Protein AF-A0A1V5GFK4-F1 (afdb_monomer_lite)

pLDDT: mean 83.21, std 17.13, range [24.97, 98.56]

Radius of gyration: 34.5 Å; chains: 1; bounding box: 61×40×129 Å

Structure (mmCIF, N/CA/C/O backbone):
data_AF-A0A1V5GFK4-F1
#
_entry.id   AF-A0A1V5GFK4-F1
#
loop_
_atom_site.group_PDB
_atom_site.id
_atom_site.type_symbol
_atom_site.label_atom_id
_atom_site.label_alt_id
_atom_site.label_comp_id
_atom_site.label_asym_id
_atom_site.label_entity_id
_atom_site.label_seq_id
_atom_site.pdbx_PDB_ins_code
_atom_site.Cartn_x
_atom_site.Cartn_y
_atom_site.Cartn_z
_atom_site.occupancy
_atom_site.B_iso_or_equiv
_atom_site.auth_seq_id
_atom_site.auth_comp_id
_atom_site.auth_asym_id
_atom_site.auth_atom_id
_atom_site.pdbx_PDB_model_num
ATOM 1 N N . MET A 1 1 ? 15.637 -13.712 -40.473 1.00 36.62 1 MET A N 1
ATOM 2 C CA . MET A 1 1 ? 15.151 -12.457 -39.864 1.00 36.62 1 MET A CA 1
ATOM 3 C C . MET A 1 1 ? 15.315 -11.323 -40.862 1.00 36.62 1 MET A C 1
ATOM 5 O O . MET A 1 1 ? 16.356 -11.260 -41.508 1.00 36.62 1 MET A O 1
ATOM 9 N N . LYS A 1 2 ? 14.273 -10.505 -41.067 1.00 43.00 2 LYS A N 1
ATOM 10 C CA . LYS A 1 2 ? 14.386 -9.262 -41.847 1.00 43.00 2 LYS A CA 1
ATOM 11 C C . LYS A 1 2 ? 15.071 -8.225 -40.945 1.00 43.00 2 LYS A C 1
ATOM 13 O O . LYS A 1 2 ? 14.597 -8.074 -39.826 1.00 43.00 2 LYS A O 1
ATOM 18 N N . PRO A 1 3 ? 16.148 -7.559 -41.386 1.00 50.28 3 PRO A N 1
ATOM 19 C CA . PRO A 1 3 ? 16.815 -6.547 -40.571 1.00 50.28 3 PRO A CA 1
ATOM 20 C C . PRO A 1 3 ? 15.872 -5.374 -40.286 1.00 50.28 3 PRO A C 1
ATOM 22 O O . PRO A 1 3 ? 15.040 -5.043 -41.136 1.00 50.28 3 PRO A O 1
ATOM 25 N N . ILE A 1 4 ? 16.026 -4.736 -39.121 1.00 56.59 4 ILE A N 1
ATOM 26 C CA . ILE A 1 4 ? 15.313 -3.502 -38.769 1.00 56.59 4 ILE A CA 1
ATOM 27 C C . ILE A 1 4 ? 15.566 -2.461 -39.870 1.00 56.59 4 ILE A C 1
ATOM 29 O O . ILE A 1 4 ? 16.696 -2.016 -40.086 1.00 56.59 4 ILE A O 1
ATOM 33 N N . THR A 1 5 ? 14.507 -2.100 -40.597 1.00 55.12 5 THR A N 1
ATOM 34 C CA . THR A 1 5 ? 14.556 -1.137 -41.710 1.00 55.12 5 THR A CA 1
ATOM 35 C C . THR A 1 5 ? 14.059 0.256 -41.335 1.00 55.12 5 THR A C 1
ATOM 37 O O . THR A 1 5 ? 14.196 1.180 -42.133 1.00 55.12 5 THR A O 1
ATOM 40 N N . GLU A 1 6 ? 13.477 0.412 -40.146 1.00 66.81 6 GLU A N 1
ATOM 41 C CA . GLU A 1 6 ? 12.981 1.687 -39.625 1.00 66.81 6 GLU A CA 1
ATOM 42 C C . GLU A 1 6 ? 13.930 2.246 -38.561 1.00 66.81 6 GLU A C 1
ATOM 44 O O . GLU A 1 6 ? 14.632 1.496 -37.879 1.00 66.81 6 GLU A O 1
ATOM 49 N N . ARG A 1 7 ? 13.969 3.577 -38.441 1.00 76.56 7 ARG A N 1
ATOM 50 C CA . ARG A 1 7 ? 14.763 4.255 -37.412 1.00 76.56 7 ARG A CA 1
ATOM 51 C C . ARG A 1 7 ? 14.159 3.985 -36.042 1.00 76.56 7 ARG A C 1
ATOM 53 O O . ARG A 1 7 ? 12.958 4.157 -35.850 1.00 76.56 7 ARG A O 1
ATOM 60 N N . LEU A 1 8 ? 15.004 3.633 -35.084 1.00 82.56 8 LEU A N 1
ATOM 61 C CA . LEU A 1 8 ? 14.572 3.342 -33.722 1.00 82.56 8 LEU A CA 1
ATOM 62 C C . LEU A 1 8 ? 14.532 4.630 -32.896 1.00 82.56 8 LEU A C 1
ATOM 64 O O . LEU A 1 8 ? 15.533 5.350 -32.818 1.00 82.56 8 LEU A O 1
ATOM 68 N N . SER A 1 9 ? 13.391 4.913 -32.262 1.00 87.00 9 SER A N 1
ATOM 69 C CA . SER A 1 9 ? 13.277 5.984 -31.267 1.00 87.00 9 SER A CA 1
ATOM 70 C C . SER A 1 9 ? 14.070 5.637 -30.005 1.00 87.00 9 SER A C 1
ATOM 72 O O . SER A 1 9 ? 14.241 4.462 -29.663 1.00 87.00 9 SER A O 1
ATOM 74 N N . MET A 1 10 ? 14.574 6.656 -29.310 1.00 89.81 10 MET A N 1
ATOM 75 C CA . MET A 1 10 ? 15.159 6.460 -27.982 1.00 89.81 10 MET A CA 1
ATOM 76 C C . MET A 1 10 ? 14.039 6.243 -26.965 1.00 89.81 10 MET A C 1
ATOM 78 O O . MET A 1 10 ? 12.961 6.816 -27.103 1.00 89.81 10 MET A O 1
ATOM 82 N N . LEU A 1 11 ? 14.299 5.405 -25.968 1.00 86.19 11 LEU A N 1
ATOM 83 C CA . LEU A 1 11 ? 13.412 5.208 -24.828 1.00 86.19 11 LEU A CA 1
ATOM 84 C C . LEU A 1 11 ? 13.586 6.354 -23.832 1.00 86.19 11 LEU A C 1
ATOM 86 O O . LEU A 1 11 ? 14.722 6.700 -23.492 1.00 86.19 11 LEU A O 1
ATOM 90 N N . GLU A 1 12 ? 12.471 6.904 -23.359 1.00 85.00 12 GLU A N 1
ATOM 91 C CA . GLU A 1 12 ? 12.437 7.896 -22.285 1.00 85.00 12 GLU A CA 1
ATOM 92 C C . GLU A 1 12 ? 12.384 7.213 -20.905 1.00 85.00 12 GLU A C 1
ATOM 94 O O . GLU A 1 12 ? 12.278 5.988 -20.781 1.00 85.00 12 GLU A O 1
ATOM 99 N N . ASN A 1 13 ? 12.535 7.997 -19.832 1.00 80.06 13 ASN A N 1
ATOM 100 C CA . ASN A 1 13 ? 12.326 7.482 -18.481 1.00 80.06 13 ASN A CA 1
ATOM 101 C C . ASN A 1 13 ? 10.837 7.484 -18.125 1.00 80.06 13 ASN A C 1
ATOM 103 O O . ASN A 1 13 ? 10.389 8.326 -17.350 1.00 80.06 13 ASN A O 1
ATOM 107 N N . ASP A 1 14 ? 10.094 6.523 -18.659 1.00 73.81 14 ASP A N 1
ATOM 108 C CA . ASP A 1 14 ? 8.642 6.430 -18.454 1.00 73.81 14 ASP A CA 1
ATOM 109 C C . ASP A 1 14 ? 8.240 6.158 -16.989 1.00 73.81 14 ASP A C 1
ATOM 111 O O . ASP A 1 14 ? 7.066 6.245 -16.641 1.00 73.81 14 ASP A O 1
ATOM 115 N N . MET A 1 15 ? 9.206 5.843 -16.118 1.00 75.88 15 MET A N 1
ATOM 116 C CA . MET A 1 15 ? 8.987 5.540 -14.698 1.00 75.88 15 MET A CA 1
ATOM 117 C C . MET A 1 15 ? 9.049 6.772 -13.784 1.00 75.88 15 MET A C 1
ATOM 119 O O . MET A 1 15 ? 8.757 6.670 -12.596 1.00 75.88 15 MET A O 1
ATOM 123 N N . TYR A 1 16 ? 9.425 7.939 -14.313 1.00 85.00 16 TYR A N 1
ATOM 124 C CA . TYR A 1 16 ? 9.455 9.180 -13.544 1.00 85.00 16 TYR A CA 1
ATOM 125 C C . TYR A 1 16 ? 8.208 10.022 -13.808 1.00 85.00 16 TYR A C 1
ATOM 127 O O . TYR A 1 16 ? 7.881 10.338 -14.952 1.00 85.00 16 TYR A O 1
ATOM 135 N N . VAL A 1 17 ? 7.562 10.475 -12.734 1.00 87.56 17 VAL A N 1
ATOM 136 C CA . VAL A 1 17 ? 6.455 11.432 -12.810 1.00 87.56 17 VAL A CA 1
ATOM 137 C C . VAL A 1 17 ? 6.831 12.686 -12.037 1.00 87.56 17 VAL A C 1
ATOM 139 O O . VAL A 1 17 ? 7.064 12.647 -10.829 1.00 87.56 17 VAL A O 1
ATOM 142 N N . ALA A 1 18 ? 6.868 13.812 -12.749 1.00 88.19 18 ALA A N 1
ATOM 143 C CA . ALA A 1 18 ? 7.168 15.106 -12.153 1.00 88.19 18 ALA A CA 1
ATOM 144 C C . ALA A 1 18 ? 6.086 15.517 -11.132 1.00 88.19 18 ALA A C 1
ATOM 146 O O . ALA A 1 18 ? 4.907 15.241 -11.372 1.00 88.19 18 ALA A O 1
ATOM 147 N N . PRO A 1 19 ? 6.432 16.266 -10.066 1.00 92.12 19 PRO A N 1
ATOM 148 C CA . PRO A 1 19 ? 5.476 16.665 -9.026 1.00 92.12 19 PRO A CA 1
ATOM 149 C C . PRO A 1 19 ? 4.197 17.334 -9.536 1.00 92.12 19 PRO A C 1
ATOM 151 O O . PRO A 1 19 ? 3.088 16.983 -9.139 1.00 92.12 19 PRO A O 1
ATOM 154 N N . LYS A 1 20 ? 4.330 18.227 -10.523 1.00 92.50 20 LYS A N 1
ATOM 155 C CA . LYS A 1 20 ? 3.196 18.900 -11.181 1.00 92.50 20 LYS A CA 1
ATOM 156 C C . LYS A 1 20 ? 2.195 17.944 -11.851 1.00 92.50 20 LYS A C 1
ATOM 158 O O . LYS A 1 20 ? 1.069 18.340 -12.140 1.00 92.50 20 LYS A O 1
ATOM 163 N N . ASP A 1 21 ? 2.611 16.711 -12.131 1.00 94.75 21 ASP A N 1
ATOM 164 C CA . ASP A 1 21 ? 1.851 15.710 -12.872 1.00 94.75 21 ASP A CA 1
ATOM 165 C C . ASP A 1 21 ? 1.299 14.583 -11.978 1.00 94.75 21 ASP A C 1
ATOM 167 O O . ASP A 1 21 ? 0.518 13.764 -12.471 1.00 94.75 21 ASP A O 1
ATOM 171 N N . TRP A 1 22 ? 1.621 14.556 -10.675 1.00 96.06 22 TRP A N 1
ATOM 172 C CA . TRP A 1 22 ? 1.163 13.516 -9.740 1.00 96.06 22 TRP A CA 1
ATOM 173 C C . TRP A 1 22 ? -0.359 13.381 -9.711 1.00 96.06 22 TRP A C 1
ATOM 175 O O . TRP A 1 22 ? -0.887 12.296 -9.941 1.00 96.06 22 TRP A O 1
ATOM 185 N N . MET A 1 23 ? -1.092 14.487 -9.553 1.00 95.94 23 MET A N 1
ATOM 186 C CA . MET A 1 23 ? -2.560 14.453 -9.513 1.00 95.94 23 MET A CA 1
ATOM 187 C C . MET A 1 23 ? -3.170 13.903 -10.811 1.00 95.94 23 MET A C 1
ATOM 189 O O . 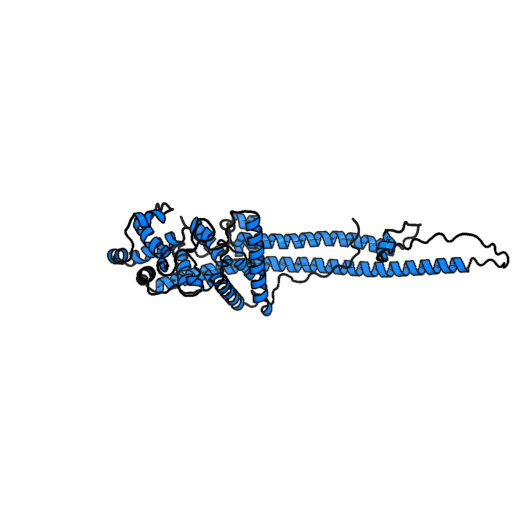MET A 1 23 ? -4.168 13.178 -10.800 1.00 95.94 23 MET A O 1
ATOM 193 N N . ARG A 1 24 ? -2.560 14.221 -11.959 1.00 95.62 24 ARG A N 1
ATOM 194 C CA . ARG A 1 24 ? -2.980 13.681 -13.258 1.00 95.62 24 ARG A CA 1
ATOM 195 C C . ARG A 1 24 ? -2.732 12.174 -13.318 1.00 95.62 24 ARG A C 1
ATOM 197 O O . ARG A 1 24 ? -3.610 11.445 -13.779 1.00 95.62 24 ARG A O 1
ATOM 204 N N . ARG A 1 25 ? -1.578 11.709 -12.833 1.00 95.00 25 ARG A N 1
ATOM 205 C CA . ARG A 1 25 ? -1.231 10.284 -12.772 1.00 95.00 25 ARG A CA 1
ATOM 206 C C . ARG A 1 25 ? -2.154 9.498 -11.839 1.00 95.00 25 ARG A C 1
ATOM 208 O O . ARG A 1 25 ? -2.588 8.410 -12.220 1.00 95.00 25 ARG A O 1
ATOM 215 N N . ILE A 1 26 ? -2.502 10.060 -10.682 1.00 94.94 26 ILE A N 1
ATOM 216 C CA . ILE A 1 26 ? -3.438 9.461 -9.721 1.00 94.94 26 ILE A CA 1
ATOM 217 C C . ILE A 1 26 ? -4.815 9.270 -10.365 1.00 94.94 26 ILE A C 1
ATOM 219 O O . ILE A 1 26 ? -5.321 8.151 -10.441 1.00 94.94 26 ILE A O 1
ATOM 223 N N . ARG A 1 27 ? -5.382 10.339 -10.939 1.00 93.75 27 ARG A N 1
ATOM 224 C CA . ARG A 1 27 ? -6.683 10.282 -11.630 1.00 93.75 27 ARG A CA 1
ATOM 225 C C . ARG A 1 27 ? -6.690 9.280 -12.782 1.00 93.75 27 ARG A C 1
ATOM 227 O O . ARG A 1 27 ? -7.659 8.544 -12.951 1.00 93.75 27 ARG A O 1
ATOM 234 N N . ALA A 1 28 ? -5.614 9.239 -13.570 1.00 94.06 28 ALA A N 1
ATOM 235 C CA . ALA A 1 28 ? -5.475 8.274 -14.655 1.00 94.06 28 ALA A CA 1
ATOM 236 C C . ALA A 1 28 ? -5.429 6.827 -14.133 1.00 94.06 28 ALA A C 1
ATOM 238 O O . ALA A 1 28 ? -6.089 5.958 -14.701 1.00 94.06 28 ALA A O 1
ATOM 239 N N . GLY A 1 29 ? -4.709 6.580 -13.032 1.00 91.69 29 GLY A N 1
ATOM 240 C CA . GLY A 1 29 ? -4.645 5.275 -12.369 1.00 91.69 29 GLY A CA 1
ATOM 241 C C . GLY A 1 29 ? -6.011 4.805 -11.871 1.00 91.69 29 GLY A C 1
ATOM 242 O O . GLY A 1 29 ? -6.451 3.714 -12.227 1.00 91.69 29 GLY A O 1
ATOM 243 N N . ILE A 1 30 ? -6.732 5.659 -11.140 1.00 90.81 30 ILE A N 1
ATOM 244 C CA . ILE A 1 30 ? -8.085 5.355 -10.648 1.00 90.81 30 ILE A CA 1
ATOM 245 C C . ILE A 1 30 ? -9.034 5.059 -11.816 1.00 90.81 30 ILE A C 1
ATOM 247 O O . ILE A 1 30 ? -9.782 4.080 -11.791 1.00 90.81 30 ILE A O 1
ATOM 251 N N . GLN A 1 31 ? -8.983 5.865 -12.880 1.00 91.00 31 GLN A N 1
ATOM 252 C CA . GLN A 1 31 ? -9.816 5.649 -14.060 1.00 91.00 31 GLN A CA 1
ATOM 253 C C . GLN A 1 31 ? -9.500 4.320 -14.758 1.00 91.00 31 GLN A C 1
ATOM 255 O O . GLN A 1 31 ? -10.417 3.618 -15.190 1.00 91.00 31 GLN A O 1
ATOM 260 N N . HIS A 1 32 ? -8.221 3.954 -14.851 1.00 90.19 32 HIS A N 1
ATOM 261 C CA . HIS A 1 32 ? -7.804 2.669 -15.401 1.00 90.19 32 HIS A CA 1
ATOM 262 C C . HIS A 1 32 ? -8.358 1.501 -14.575 1.00 90.19 32 HIS A C 1
ATOM 264 O O . HIS A 1 32 ? -8.931 0.568 -15.139 1.00 90.19 32 HIS A O 1
ATOM 270 N N . ILE A 1 33 ? -8.272 1.579 -13.244 1.00 85.81 33 ILE A N 1
ATOM 271 C CA . ILE A 1 33 ? -8.828 0.559 -12.348 1.00 85.81 33 ILE A CA 1
ATOM 272 C C . ILE A 1 33 ? -10.338 0.435 -12.522 1.00 85.81 33 ILE A C 1
ATOM 274 O O . ILE A 1 33 ? -10.837 -0.676 -12.684 1.00 85.81 33 ILE A O 1
ATOM 278 N N . ARG A 1 34 ? -11.073 1.551 -12.578 1.00 84.44 34 ARG A N 1
ATOM 279 C CA . ARG A 1 34 ? -12.525 1.537 -12.829 1.00 84.44 34 ARG A CA 1
ATOM 280 C C . ARG A 1 34 ? -12.873 0.807 -14.120 1.00 84.44 34 ARG A C 1
ATOM 282 O O . ARG A 1 34 ? -13.798 -0.002 -14.150 1.00 84.44 34 ARG A O 1
ATOM 289 N N . GLN A 1 35 ? -12.130 1.074 -15.191 1.00 86.81 35 GLN A N 1
ATOM 290 C CA . GLN A 1 35 ? -12.340 0.414 -16.479 1.00 86.81 35 GLN A CA 1
ATOM 291 C C . GLN A 1 35 ? -12.012 -1.080 -16.417 1.00 86.81 35 GLN A C 1
ATOM 293 O O . GLN A 1 35 ? -12.774 -1.896 -16.946 1.00 86.81 35 GLN A O 1
ATOM 298 N N . ALA A 1 36 ? -10.903 -1.443 -15.769 1.00 83.25 36 ALA A N 1
ATOM 299 C CA . ALA A 1 36 ? -10.488 -2.828 -15.586 1.00 83.25 36 ALA A CA 1
ATOM 300 C C . ALA A 1 36 ? -11.514 -3.612 -14.757 1.00 83.25 36 ALA A C 1
ATOM 302 O O . ALA A 1 36 ? -11.956 -4.678 -15.189 1.00 83.25 36 ALA A O 1
ATOM 303 N N . HIS A 1 37 ? -11.964 -3.045 -13.636 1.00 77.38 37 HIS A N 1
ATOM 304 C CA . HIS A 1 37 ? -12.988 -3.617 -12.766 1.00 77.38 37 HIS A CA 1
ATOM 305 C C . HIS A 1 37 ? -14.329 -3.764 -13.491 1.00 77.38 37 HIS A C 1
ATOM 307 O O . HIS A 1 37 ? -14.866 -4.866 -13.566 1.00 77.38 37 HIS A O 1
ATOM 313 N N . ALA A 1 38 ? -14.818 -2.715 -14.161 1.00 79.62 38 ALA A N 1
ATOM 314 C CA . ALA A 1 38 ? -16.058 -2.784 -14.937 1.00 79.62 38 ALA A CA 1
ATOM 315 C C . ALA A 1 38 ? -16.000 -3.853 -16.046 1.00 79.62 38 ALA A C 1
ATOM 317 O O . ALA A 1 38 ? -16.997 -4.514 -16.351 1.00 79.62 38 ALA A O 1
ATOM 318 N N . LYS A 1 39 ? -14.828 -4.046 -16.666 1.00 82.38 39 LYS A N 1
ATOM 319 C CA . LYS A 1 39 ? -14.596 -5.109 -17.653 1.00 82.38 39 LYS A CA 1
ATOM 320 C C . LYS A 1 39 ? -14.564 -6.494 -17.003 1.00 82.38 39 LYS A C 1
ATOM 322 O O . LYS A 1 39 ? -15.108 -7.431 -17.588 1.00 82.38 39 LYS A O 1
ATOM 327 N N . ALA A 1 40 ? -13.946 -6.625 -15.831 1.00 75.31 40 ALA A N 1
ATOM 328 C CA . ALA A 1 40 ? -13.908 -7.860 -15.056 1.00 75.31 40 ALA A CA 1
ATOM 329 C C . ALA A 1 40 ? -15.318 -8.269 -14.610 1.00 75.31 40 ALA A C 1
ATOM 331 O O . ALA A 1 40 ? -15.720 -9.397 -14.873 1.00 75.31 40 ALA A O 1
ATOM 332 N N . MET A 1 41 ? -16.114 -7.329 -14.097 1.00 70.75 41 MET A N 1
ATOM 333 C CA . MET A 1 41 ? -17.518 -7.523 -13.723 1.00 70.75 41 MET A CA 1
ATOM 334 C C . MET A 1 41 ? -18.396 -8.026 -14.868 1.00 70.75 41 MET A C 1
ATOM 336 O O . MET A 1 41 ? -19.201 -8.941 -14.704 1.00 70.75 41 MET A O 1
ATOM 340 N N . LYS A 1 42 ? -18.214 -7.470 -16.072 1.00 76.19 42 LYS A N 1
ATOM 341 C CA . LYS A 1 42 ? -18.927 -7.939 -17.271 1.00 76.19 42 LYS A CA 1
ATOM 342 C C . LYS A 1 42 ? -18.576 -9.380 -17.646 1.00 76.19 42 LYS A C 1
ATOM 344 O O . LYS A 1 42 ? -19.400 -10.057 -18.253 1.00 76.19 42 LYS A O 1
ATOM 349 N N . LYS A 1 43 ? -17.358 -9.832 -17.335 1.00 73.69 43 LYS A N 1
ATOM 350 C CA . LYS A 1 43 ? -16.878 -11.188 -17.637 1.00 73.69 43 LYS A CA 1
ATOM 351 C C . LYS A 1 43 ? -17.166 -12.190 -16.521 1.00 73.69 43 LYS A C 1
ATOM 353 O O . LYS A 1 43 ? -17.399 -13.354 -16.818 1.00 73.69 43 LYS A O 1
ATOM 358 N N . ASN A 1 44 ? -17.138 -11.749 -15.269 1.00 60.25 44 ASN A N 1
ATOM 359 C CA . ASN A 1 44 ? -17.248 -12.585 -14.086 1.00 60.25 44 ASN A CA 1
ATOM 360 C C . ASN A 1 44 ? -18.218 -11.916 -13.107 1.00 60.25 44 ASN A C 1
ATOM 362 O O . ASN A 1 44 ? -17.869 -10.933 -12.459 1.00 60.25 44 ASN A O 1
ATOM 366 N N . LYS A 1 45 ? -19.429 -12.473 -12.963 1.00 54.25 45 LYS A N 1
ATOM 367 C CA . LYS A 1 45 ? -20.492 -11.949 -12.077 1.00 54.25 45 LYS A CA 1
ATOM 368 C C . LYS A 1 45 ? -20.135 -11.959 -10.574 1.00 54.25 45 LYS A C 1
ATOM 370 O O . LYS A 1 45 ? -20.985 -11.615 -9.766 1.00 54.25 45 LYS A O 1
ATOM 375 N N . ARG A 1 46 ? -18.925 -12.401 -10.204 1.00 52.34 46 ARG A N 1
ATOM 376 C CA . ARG A 1 46 ? -18.461 -12.588 -8.818 1.00 52.34 46 ARG A CA 1
ATOM 377 C C . ARG A 1 46 ? -17.444 -11.541 -8.334 1.00 52.34 46 ARG A C 1
ATOM 379 O O . ARG A 1 46 ? -17.131 -11.546 -7.156 1.00 52.34 46 ARG A O 1
ATOM 386 N N . ILE A 1 47 ? -16.910 -10.669 -9.200 1.00 52.56 47 ILE A N 1
ATOM 387 C CA . ILE A 1 47 ? -15.889 -9.676 -8.794 1.00 52.56 47 ILE A CA 1
ATOM 388 C C . ILE A 1 47 ? -16.584 -8.372 -8.422 1.00 52.56 47 ILE A C 1
ATOM 390 O O . ILE A 1 47 ? -16.683 -7.449 -9.222 1.00 52.56 47 ILE A O 1
ATOM 394 N N . SER A 1 48 ? -17.129 -8.299 -7.224 1.00 50.94 48 SER A N 1
ATOM 395 C CA . SER A 1 48 ? -17.915 -7.156 -6.782 1.00 50.94 48 SER A CA 1
ATOM 396 C C . SER A 1 48 ? -17.134 -5.837 -6.663 1.00 50.94 48 SER A C 1
ATOM 398 O O . SER A 1 48 ? -15.912 -5.800 -6.538 1.00 50.94 48 SER A O 1
ATOM 400 N N . GLY A 1 49 ? -17.856 -4.715 -6.773 1.00 47.94 49 GLY A N 1
ATOM 401 C CA . GLY A 1 49 ? -17.312 -3.347 -6.840 1.00 47.94 49 GLY A CA 1
ATOM 402 C C . GLY A 1 49 ? -16.706 -2.785 -5.562 1.00 47.94 49 GLY A C 1
ATOM 403 O O . GLY A 1 49 ? -15.971 -1.804 -5.642 1.00 47.94 49 GLY A O 1
ATOM 404 N N . GLY A 1 50 ? -16.997 -3.379 -4.408 1.00 52.78 50 GLY A N 1
ATOM 405 C CA . GLY A 1 50 ? -16.546 -2.847 -3.124 1.00 52.78 50 GLY A CA 1
ATOM 406 C C . GLY A 1 50 ? -15.135 -3.268 -2.719 1.00 52.78 50 GLY A C 1
ATOM 407 O O . GLY A 1 50 ? -14.578 -2.631 -1.841 1.00 52.78 50 GLY A O 1
ATOM 408 N N . LEU A 1 51 ? -14.500 -4.232 -3.401 1.00 65.12 51 LEU A N 1
ATOM 409 C CA . LEU A 1 51 ? -13.154 -4.684 -3.019 1.00 65.12 51 LEU A CA 1
ATOM 410 C C . LEU A 1 51 ? -12.084 -3.590 -3.178 1.00 65.12 51 LEU A C 1
ATOM 412 O O . LEU A 1 51 ? -10.964 -3.754 -2.723 1.00 65.12 51 LEU A O 1
ATOM 416 N N . LEU A 1 52 ? -12.390 -2.497 -3.881 1.00 76.50 52 LEU A N 1
ATOM 417 C CA . LEU A 1 52 ? -11.426 -1.456 -4.245 1.00 76.50 52 LEU A CA 1
ATOM 418 C C . LEU A 1 52 ? -11.729 -0.094 -3.614 1.00 76.50 52 LEU A C 1
ATOM 420 O O . LEU A 1 52 ? -10.984 0.844 -3.885 1.00 76.50 52 LEU A O 1
ATOM 424 N N . ASP A 1 53 ? -12.820 0.041 -2.848 1.00 82.44 53 ASP A N 1
ATOM 425 C CA . ASP A 1 53 ? -13.244 1.279 -2.173 1.00 82.44 53 ASP A CA 1
ATOM 426 C C . ASP A 1 53 ? -13.095 2.548 -3.031 1.00 82.44 53 ASP A C 1
ATOM 428 O O . ASP A 1 53 ? -12.340 3.475 -2.727 1.00 82.44 53 ASP A O 1
ATOM 432 N N . LEU A 1 54 ? -13.818 2.563 -4.157 1.00 81.69 54 LEU A N 1
ATOM 433 C CA . LEU A 1 54 ? -13.824 3.654 -5.145 1.00 81.69 54 LEU A CA 1
ATOM 434 C C . LEU A 1 54 ? -15.108 4.500 -5.107 1.00 81.69 54 LEU A C 1
ATOM 436 O O . LEU A 1 54 ? -15.453 5.139 -6.112 1.00 81.69 54 LEU A O 1
ATOM 440 N N . THR A 1 55 ? -15.834 4.487 -3.982 1.00 87.00 55 THR A N 1
ATOM 441 C CA . THR A 1 55 ? -16.929 5.438 -3.732 1.00 87.00 55 THR A CA 1
ATOM 442 C C . THR A 1 55 ? -16.367 6.868 -3.724 1.00 87.00 55 THR A C 1
ATOM 444 O O . THR A 1 55 ? -15.177 7.061 -3.454 1.00 87.00 55 THR A O 1
ATOM 447 N N . PRO A 1 56 ? -17.171 7.903 -4.037 1.00 90.56 56 PRO A N 1
ATOM 448 C CA . PRO A 1 56 ? -16.662 9.274 -4.135 1.00 90.56 56 PRO A CA 1
ATOM 449 C C . PRO A 1 56 ? -15.962 9.792 -2.867 1.00 90.56 56 PRO A C 1
ATOM 451 O O . PRO A 1 56 ? -14.950 10.485 -2.984 1.00 90.56 56 PRO A O 1
ATOM 454 N N . ALA A 1 57 ? -16.476 9.452 -1.679 1.00 91.94 57 ALA A N 1
ATOM 455 C CA . ALA A 1 57 ? -15.880 9.830 -0.395 1.00 91.94 57 ALA A CA 1
ATOM 456 C C . ALA A 1 57 ? -14.496 9.182 -0.219 1.00 91.94 57 ALA A C 1
ATOM 458 O O . ALA A 1 57 ? -13.496 9.878 -0.030 1.00 91.94 57 ALA A O 1
ATOM 459 N N . MET A 1 58 ? -14.417 7.862 -0.405 1.00 90.38 58 MET A N 1
ATOM 460 C CA . MET A 1 58 ? -13.180 7.087 -0.268 1.00 90.38 58 MET A CA 1
ATOM 461 C C . MET A 1 58 ? -12.122 7.509 -1.286 1.00 90.38 58 MET A C 1
ATOM 463 O O . MET A 1 58 ? -10.971 7.744 -0.924 1.00 90.38 58 MET A O 1
ATOM 467 N N . GLU A 1 59 ? -12.502 7.678 -2.558 1.00 91.75 59 GLU A N 1
ATOM 468 C CA . GLU A 1 59 ? -11.587 8.143 -3.606 1.00 91.75 59 GLU A CA 1
ATOM 469 C C . GLU A 1 59 ? -10.988 9.502 -3.241 1.00 91.75 59 GLU A C 1
ATOM 471 O O . GLU A 1 59 ? -9.776 9.704 -3.363 1.00 91.75 59 GLU A O 1
ATOM 476 N N . LYS A 1 60 ? -11.827 10.434 -2.775 1.00 94.94 60 LYS A N 1
ATOM 477 C CA . LYS A 1 60 ? -11.389 11.765 -2.358 1.00 94.94 60 LYS A CA 1
ATOM 478 C C . LYS A 1 60 ? -10.411 11.671 -1.185 1.00 94.94 60 LYS A C 1
ATOM 480 O O . LYS A 1 60 ? -9.344 12.282 -1.259 1.00 94.94 60 LYS A O 1
ATOM 485 N N . ARG A 1 61 ? -10.736 10.897 -0.143 1.00 95.62 61 ARG A N 1
ATOM 486 C CA . ARG A 1 61 ? -9.895 10.738 1.054 1.00 95.62 61 ARG A CA 1
ATOM 487 C C . ARG A 1 61 ? -8.555 10.069 0.744 1.00 95.62 61 ARG A C 1
ATOM 489 O O . ARG A 1 61 ? -7.521 10.582 1.172 1.00 95.62 61 ARG A O 1
ATOM 496 N N . ARG A 1 62 ? -8.563 8.992 -0.048 1.00 94.19 62 ARG A N 1
ATOM 497 C CA . ARG A 1 62 ? -7.360 8.273 -0.505 1.00 94.19 62 ARG A CA 1
ATOM 498 C C . ARG A 1 62 ? -6.486 9.136 -1.404 1.00 94.19 62 ARG A C 1
ATOM 500 O O . ARG A 1 62 ? -5.272 9.166 -1.240 1.00 94.19 62 ARG A O 1
ATOM 507 N N . THR A 1 63 ? -7.093 9.888 -2.323 1.00 95.75 63 THR A N 1
ATOM 508 C CA . THR A 1 63 ? -6.356 10.827 -3.182 1.00 95.75 63 THR A CA 1
ATOM 509 C C . THR A 1 63 ? -5.688 11.921 -2.353 1.00 95.75 63 THR A C 1
ATOM 511 O O . THR A 1 63 ? -4.534 12.249 -2.612 1.00 95.75 63 THR A O 1
ATOM 514 N N . ALA A 1 64 ? -6.384 12.467 -1.351 1.00 96.81 64 ALA A N 1
ATOM 515 C CA . ALA A 1 64 ? -5.822 13.474 -0.455 1.00 96.81 64 ALA A CA 1
ATOM 516 C C . ALA A 1 64 ? -4.642 12.923 0.363 1.00 96.81 64 ALA A C 1
ATOM 518 O O . ALA A 1 64 ? -3.579 13.539 0.358 1.00 96.81 64 ALA A O 1
ATOM 519 N N . ALA A 1 65 ? -4.793 11.740 0.972 1.00 97.50 65 ALA A N 1
ATOM 520 C CA . ALA A 1 65 ? -3.716 11.083 1.717 1.00 97.50 65 ALA A CA 1
ATOM 521 C C . ALA A 1 65 ? -2.501 10.779 0.833 1.00 97.50 65 ALA A C 1
ATOM 523 O O . ALA A 1 65 ? -1.365 11.048 1.214 1.00 97.50 65 ALA A O 1
ATOM 524 N N . LEU A 1 66 ? -2.728 10.260 -0.378 1.00 97.25 66 LEU A N 1
ATOM 525 C CA . LEU A 1 66 ? -1.652 9.962 -1.320 1.00 97.25 66 LEU A CA 1
ATOM 526 C C . LEU A 1 66 ? -0.919 11.230 -1.767 1.00 97.25 66 LEU A C 1
ATOM 528 O O . LEU A 1 66 ? 0.307 11.228 -1.828 1.00 97.25 66 LEU A O 1
ATOM 532 N N . MET A 1 67 ? -1.645 12.316 -2.042 1.00 97.50 67 MET A N 1
ATOM 533 C CA . MET A 1 67 ? -1.031 13.606 -2.362 1.00 97.50 67 MET A CA 1
ATOM 534 C C . MET A 1 67 ? -0.187 14.131 -1.196 1.00 97.50 67 MET A C 1
ATOM 536 O O . MET A 1 67 ? 0.974 14.465 -1.416 1.00 97.50 67 MET A O 1
ATOM 540 N N . SER A 1 68 ? -0.721 14.128 0.031 1.00 97.50 68 SER A N 1
ATOM 541 C CA . SER A 1 68 ? 0.036 14.556 1.215 1.00 97.50 68 SER A CA 1
ATOM 542 C C . SER A 1 68 ? 1.279 13.691 1.437 1.00 97.50 68 SER A C 1
ATOM 544 O O . SER A 1 68 ? 2.375 14.200 1.662 1.00 97.50 68 SER A O 1
ATOM 546 N N . SER A 1 69 ? 1.144 12.372 1.283 1.00 97.56 69 SER A N 1
ATOM 547 C CA . SER A 1 69 ? 2.260 11.436 1.393 1.00 97.56 69 SER A CA 1
ATOM 548 C C . SER A 1 69 ? 3.368 11.742 0.386 1.00 97.56 69 SER A C 1
ATOM 550 O O . SER A 1 69 ? 4.529 11.789 0.779 1.00 97.56 69 SER A O 1
ATOM 552 N N . LEU A 1 70 ? 3.026 12.002 -0.881 1.00 97.06 70 LEU A N 1
ATOM 553 C CA . LEU A 1 70 ? 3.993 12.354 -1.925 1.00 97.06 70 LEU A CA 1
ATOM 554 C C . LEU A 1 70 ? 4.708 13.681 -1.646 1.00 97.06 70 LEU A C 1
ATOM 556 O O . LEU A 1 70 ? 5.913 13.780 -1.870 1.00 97.06 70 LEU A O 1
ATOM 560 N N . GLU A 1 71 ? 3.983 14.685 -1.150 1.00 95.50 71 GLU A N 1
ATOM 561 C CA . GLU A 1 71 ? 4.542 15.991 -0.773 1.00 95.50 71 GLU A CA 1
ATOM 562 C C . GLU A 1 71 ? 5.528 15.881 0.398 1.00 95.50 71 GLU A C 1
ATOM 564 O O . GLU A 1 71 ? 6.528 16.596 0.429 1.00 95.50 71 GLU A O 1
ATOM 569 N N . ASN A 1 72 ? 5.288 14.938 1.311 1.00 95.44 72 ASN A N 1
ATOM 570 C CA . ASN A 1 72 ? 6.140 14.676 2.470 1.00 95.44 72 ASN A CA 1
ATOM 571 C C . ASN A 1 72 ? 7.325 13.734 2.174 1.00 95.44 72 ASN A C 1
ATOM 573 O O . ASN A 1 72 ? 8.184 13.543 3.038 1.00 95.44 72 ASN A O 1
ATOM 577 N N . LEU A 1 73 ? 7.412 13.142 0.975 1.00 94.88 73 LEU A N 1
ATOM 578 C CA . LEU A 1 73 ? 8.585 12.360 0.577 1.00 94.88 73 LEU A CA 1
ATOM 579 C C . LEU A 1 73 ? 9.809 13.266 0.409 1.00 94.88 73 LEU A C 1
ATOM 581 O O . LEU A 1 73 ? 9.724 14.361 -0.149 1.00 94.88 73 LEU A O 1
ATOM 585 N N . SER A 1 74 ? 10.982 12.759 0.800 1.00 94.06 74 SER A N 1
ATOM 586 C CA . SER A 1 74 ? 12.256 13.413 0.488 1.00 94.06 74 SER A CA 1
ATOM 587 C C . SER A 1 74 ? 12.451 13.550 -1.025 1.00 94.06 74 SER A C 1
ATOM 589 O O . SER A 1 74 ? 11.962 12.723 -1.797 1.00 94.06 74 SER A O 1
ATOM 591 N N . GLU A 1 75 ? 13.223 14.548 -1.464 1.00 90.81 75 GLU A N 1
ATOM 592 C CA . GLU A 1 75 ? 13.519 14.763 -2.893 1.00 90.81 75 GLU A CA 1
ATOM 593 C C . GLU A 1 75 ? 14.070 13.496 -3.571 1.00 90.81 75 GLU A C 1
ATOM 595 O O . GLU A 1 75 ? 13.724 13.180 -4.710 1.00 90.81 75 GLU A O 1
ATOM 600 N N . GLU A 1 76 ? 14.872 12.712 -2.844 1.00 91.06 76 GLU A N 1
ATOM 601 C CA . GLU A 1 76 ? 15.384 11.433 -3.330 1.00 91.06 76 GLU A CA 1
ATOM 602 C C . GLU A 1 76 ? 14.285 10.374 -3.497 1.00 91.06 76 GLU A C 1
ATOM 604 O O . GLU A 1 76 ? 14.369 9.542 -4.391 1.00 91.06 76 GLU A O 1
ATOM 609 N N . ARG A 1 77 ? 13.235 10.369 -2.678 1.00 93.69 77 ARG A N 1
ATOM 610 C CA . ARG A 1 77 ? 12.130 9.408 -2.825 1.00 93.69 77 ARG A CA 1
ATOM 611 C C . ARG A 1 77 ? 11.106 9.854 -3.861 1.00 93.69 77 ARG A C 1
ATOM 613 O O . ARG A 1 77 ? 10.474 9.009 -4.490 1.00 93.69 77 ARG A O 1
ATOM 620 N N . GLN A 1 78 ? 10.997 11.155 -4.121 1.00 92.94 78 GLN A N 1
ATOM 621 C CA . GLN A 1 78 ? 10.077 11.702 -5.121 1.00 92.94 78 GLN A CA 1
ATOM 622 C C . GLN A 1 78 ? 10.357 11.206 -6.551 1.00 92.94 78 GLN A C 1
ATOM 624 O O . GLN A 1 78 ? 9.426 11.128 -7.352 1.00 92.94 78 GLN A O 1
ATOM 629 N N . LYS A 1 79 ? 11.592 10.790 -6.889 1.00 91.00 79 LYS A N 1
ATOM 630 C CA . LYS A 1 79 ? 11.868 10.122 -8.185 1.00 91.00 79 LYS A CA 1
ATOM 631 C C . LYS A 1 79 ? 11.109 8.803 -8.366 1.00 91.00 79 LYS A C 1
ATOM 633 O O . LYS A 1 79 ? 10.918 8.390 -9.504 1.00 91.00 79 LYS A O 1
ATOM 638 N N . TYR A 1 80 ? 10.647 8.190 -7.279 1.00 93.81 80 TYR A N 1
ATOM 639 C CA . TYR A 1 80 ? 9.896 6.934 -7.267 1.00 93.81 80 TYR A CA 1
ATOM 640 C C . TYR A 1 80 ? 8.392 7.145 -7.037 1.00 93.81 80 TYR A C 1
ATOM 642 O O . TYR A 1 80 ? 7.668 6.207 -6.705 1.00 93.81 80 TYR A O 1
ATOM 650 N N . ALA A 1 81 ? 7.902 8.379 -7.200 1.00 93.94 81 ALA A N 1
ATOM 651 C CA . ALA A 1 81 ? 6.501 8.719 -6.974 1.00 93.94 81 ALA A CA 1
ATOM 652 C C . ALA A 1 81 ? 5.531 7.845 -7.785 1.00 93.94 81 ALA A C 1
ATOM 654 O O . ALA A 1 81 ? 4.460 7.517 -7.286 1.00 93.94 81 ALA A O 1
ATOM 655 N N . ASP A 1 82 ? 5.890 7.436 -9.008 1.00 93.12 82 ASP A N 1
ATOM 656 C CA . ASP A 1 82 ? 5.016 6.591 -9.832 1.00 93.12 82 ASP A CA 1
ATOM 657 C C . ASP A 1 82 ? 4.748 5.219 -9.201 1.00 93.12 82 ASP A C 1
ATOM 659 O O . ASP A 1 82 ? 3.612 4.740 -9.225 1.00 93.12 82 ASP A O 1
ATOM 663 N N . ASP A 1 83 ? 5.769 4.612 -8.591 1.00 93.88 83 ASP A N 1
ATOM 664 C CA . ASP A 1 83 ? 5.641 3.345 -7.870 1.00 93.88 83 ASP A CA 1
ATOM 665 C C . ASP A 1 83 ? 4.801 3.510 -6.615 1.00 93.88 83 ASP A C 1
ATOM 667 O O . ASP A 1 83 ? 3.903 2.709 -6.374 1.00 93.88 83 ASP A O 1
ATOM 671 N N . TRP A 1 84 ? 5.037 4.577 -5.848 1.00 96.00 84 TRP A N 1
ATOM 672 C CA . TRP A 1 84 ? 4.256 4.866 -4.645 1.00 96.00 84 TRP A CA 1
ATOM 673 C C . TRP A 1 84 ? 2.775 5.110 -4.962 1.00 96.00 84 TRP A C 1
ATOM 675 O O . TRP A 1 84 ? 1.885 4.617 -4.266 1.00 96.00 84 TRP A O 1
ATOM 685 N N . ILE A 1 85 ? 2.504 5.827 -6.057 1.00 95.12 85 ILE A N 1
ATOM 686 C CA . ILE A 1 85 ? 1.156 6.037 -6.587 1.00 95.12 85 ILE A CA 1
ATOM 687 C C . ILE A 1 85 ? 0.540 4.706 -7.017 1.00 95.12 85 ILE A C 1
ATOM 689 O O . ILE A 1 85 ? -0.605 4.416 -6.677 1.00 95.12 85 ILE A O 1
ATOM 693 N N . THR A 1 86 ? 1.282 3.902 -7.778 1.00 92.12 86 THR A N 1
ATOM 694 C CA . THR A 1 86 ? 0.796 2.620 -8.296 1.00 92.12 86 THR A CA 1
ATOM 695 C C . THR A 1 86 ? 0.468 1.667 -7.155 1.00 92.12 86 THR A C 1
ATOM 697 O O . THR A 1 86 ? -0.631 1.124 -7.124 1.00 92.12 86 THR A O 1
ATOM 700 N N . LEU A 1 87 ? 1.360 1.536 -6.178 1.00 93.62 87 LEU A N 1
ATOM 701 C CA . LEU A 1 87 ? 1.149 0.725 -4.989 1.00 93.62 87 LEU A CA 1
ATOM 702 C C . LEU A 1 87 ? -0.178 1.080 -4.305 1.00 93.62 87 LEU A C 1
ATOM 704 O O . LEU A 1 87 ? -1.031 0.225 -4.135 1.00 93.62 87 LEU A O 1
ATOM 708 N N . ASN A 1 88 ? -0.392 2.355 -3.980 1.00 94.00 88 ASN A N 1
ATOM 709 C CA . ASN A 1 88 ? -1.532 2.770 -3.161 1.00 94.00 88 ASN A CA 1
ATOM 710 C C . ASN A 1 88 ? -2.871 2.855 -3.914 1.00 94.00 88 ASN A C 1
ATOM 712 O O . ASN A 1 88 ? -3.942 2.775 -3.304 1.00 94.00 88 ASN A O 1
ATOM 716 N N . ILE A 1 89 ? -2.834 3.017 -5.239 1.00 90.75 89 ILE A N 1
ATOM 717 C CA . ILE A 1 89 ? -4.043 3.060 -6.070 1.00 90.75 89 ILE A CA 1
ATOM 718 C C . ILE A 1 89 ? -4.532 1.656 -6.426 1.00 90.75 89 ILE A C 1
ATOM 720 O O . ILE A 1 89 ? -5.740 1.433 -6.429 1.00 90.75 89 ILE A O 1
ATOM 724 N N . PHE A 1 90 ? -3.622 0.725 -6.727 1.00 84.94 90 PHE A N 1
ATOM 725 C CA . PHE A 1 90 ? -3.966 -0.619 -7.206 1.00 84.94 90 PHE A CA 1
ATOM 726 C C . PHE A 1 90 ? -4.252 -1.637 -6.095 1.00 84.94 90 PHE A C 1
ATOM 728 O O . PHE A 1 90 ? -4.513 -2.798 -6.403 1.00 84.94 90 PHE A O 1
ATOM 735 N N . SER A 1 91 ? -4.261 -1.205 -4.836 1.00 83.56 91 SER A N 1
ATOM 736 C CA . SER A 1 91 ? -4.600 -2.051 -3.694 1.00 83.56 91 SER A CA 1
ATOM 737 C C . SER A 1 91 ? -6.096 -2.193 -3.455 1.00 83.56 91 SER A C 1
ATOM 739 O O . SER A 1 91 ? -6.892 -1.289 -3.730 1.00 83.56 91 SER A O 1
ATOM 741 N N . GLU A 1 92 ? -6.442 -3.353 -2.908 1.00 80.62 92 GLU A N 1
ATOM 742 C CA . GLU A 1 92 ? -7.763 -3.673 -2.387 1.00 80.62 92 GLU A CA 1
ATOM 743 C C . GLU A 1 92 ? -8.062 -2.967 -1.058 1.00 80.62 92 GLU A C 1
ATOM 745 O O . GLU A 1 92 ? -7.196 -2.334 -0.457 1.00 80.62 92 GLU A O 1
ATOM 750 N N . SER A 1 93 ? -9.325 -3.035 -0.645 1.00 85.62 93 SER A N 1
ATOM 751 C CA . SER A 1 93 ? -9.833 -2.581 0.649 1.00 85.62 93 SER A CA 1
ATOM 752 C C . SER A 1 93 ? -9.234 -3.377 1.807 1.00 85.62 93 SER A C 1
ATOM 754 O O . SER A 1 93 ? -8.696 -4.461 1.611 1.00 85.62 93 SER A O 1
ATOM 756 N N . TYR A 1 94 ? -9.444 -2.910 3.037 1.00 88.31 94 TYR A N 1
ATOM 757 C CA . TYR A 1 94 ? -9.070 -3.657 4.244 1.00 88.31 94 TYR A CA 1
ATOM 758 C C . TYR A 1 94 ? -9.867 -4.940 4.478 1.00 88.31 94 TYR A C 1
ATOM 760 O O . TYR A 1 94 ? -9.539 -5.668 5.407 1.00 88.31 94 TYR A O 1
ATOM 768 N N . ALA A 1 95 ? -10.909 -5.227 3.693 1.00 82.69 95 ALA A N 1
ATOM 769 C CA . ALA A 1 95 ? -11.764 -6.378 3.953 1.00 82.69 95 ALA A CA 1
ATOM 770 C C . ALA A 1 95 ? -10.992 -7.708 4.047 1.00 82.69 95 ALA A C 1
ATOM 772 O O . ALA A 1 95 ? -11.137 -8.357 5.076 1.00 82.69 95 ALA A O 1
ATOM 773 N N . PRO A 1 96 ? -10.142 -8.113 3.081 1.00 79.62 96 PRO A N 1
ATOM 774 C CA . PRO A 1 96 ? -9.416 -9.385 3.180 1.00 79.62 96 PRO A CA 1
ATOM 775 C C . PRO A 1 96 ? -8.527 -9.454 4.422 1.00 79.62 96 PRO A C 1
ATOM 777 O O . PRO A 1 96 ? -8.491 -10.455 5.117 1.00 79.62 96 PRO A O 1
ATOM 780 N N . VAL A 1 97 ? -7.886 -8.338 4.756 1.00 82.62 97 VAL A N 1
ATOM 781 C CA . VAL A 1 97 ? -6.987 -8.204 5.905 1.00 82.62 97 VAL A CA 1
ATOM 782 C C . VAL A 1 97 ? -7.755 -8.276 7.236 1.00 82.62 97 VAL A C 1
ATOM 784 O O . VAL A 1 97 ? -7.264 -8.853 8.200 1.00 82.62 97 VAL A O 1
ATOM 787 N N . GLN A 1 98 ? -8.973 -7.729 7.290 1.00 86.88 98 GLN A N 1
ATOM 788 C CA . GLN A 1 98 ? -9.882 -7.887 8.428 1.00 86.88 98 GLN A CA 1
ATOM 789 C C . GLN A 1 98 ? -10.360 -9.335 8.567 1.00 86.88 98 GLN A C 1
ATOM 791 O O . GLN A 1 98 ? -10.384 -9.831 9.685 1.00 86.88 98 GLN A O 1
ATOM 796 N N . TYR A 1 99 ? -10.766 -9.985 7.471 1.00 79.88 99 TYR A N 1
ATOM 797 C CA . TYR A 1 99 ? -11.305 -11.349 7.512 1.00 79.88 99 TYR A CA 1
ATOM 798 C C . TYR A 1 99 ? -10.235 -12.386 7.831 1.00 79.88 99 TYR A C 1
ATOM 800 O O . TYR A 1 99 ? -10.456 -13.237 8.674 1.00 79.88 99 TYR A O 1
ATOM 808 N N . ASP A 1 100 ? -9.063 -12.289 7.206 1.00 79.12 100 ASP A N 1
ATOM 809 C CA . ASP A 1 100 ? -7.985 -13.257 7.412 1.00 79.12 100 ASP A CA 1
ATOM 810 C C . ASP A 1 100 ? -7.232 -13.038 8.733 1.00 79.12 100 ASP A C 1
ATOM 812 O O . ASP A 1 100 ? -6.494 -13.919 9.172 1.00 79.12 100 ASP A O 1
ATOM 816 N N . GLY A 1 101 ? -7.315 -11.830 9.300 1.00 83.69 101 GLY A N 1
ATOM 817 C CA . GLY A 1 101 ? -6.525 -11.416 10.459 1.00 83.69 101 GLY A CA 1
ATOM 818 C C . GLY A 1 101 ? -7.326 -11.044 11.697 1.00 83.69 101 GLY A C 1
ATOM 819 O O . GLY A 1 101 ? -6.715 -10.750 12.717 1.00 83.69 101 GLY A O 1
ATOM 820 N N . HIS A 1 102 ? -8.658 -11.006 11.617 1.00 89.06 102 HIS A N 1
ATOM 821 C CA . HIS A 1 102 ? -9.556 -10.674 12.728 1.00 89.06 102 HIS A CA 1
ATOM 822 C C . HIS A 1 102 ? -9.106 -9.431 13.517 1.00 89.06 102 HIS A C 1
ATOM 824 O O . HIS A 1 102 ? -9.039 -9.426 14.746 1.00 89.06 102 HIS A O 1
ATOM 830 N N . ILE A 1 103 ? -8.771 -8.353 12.789 1.00 92.75 103 ILE A N 1
ATOM 831 C CA . ILE A 1 103 ? -8.151 -7.138 13.357 1.00 92.75 103 ILE A CA 1
ATOM 832 C C . ILE A 1 103 ? -8.998 -6.567 14.501 1.00 92.75 103 ILE A C 1
ATOM 834 O O . ILE A 1 103 ? -8.443 -6.132 15.509 1.00 92.75 103 ILE A O 1
ATOM 838 N N . LEU A 1 104 ? -10.327 -6.548 14.361 1.00 93.62 104 LEU A N 1
ATOM 839 C CA . LEU A 1 104 ? -11.215 -6.035 15.410 1.00 93.62 104 LEU A CA 1
ATOM 840 C C . LEU A 1 104 ? -11.214 -6.904 16.674 1.00 93.62 104 LEU A C 1
ATOM 842 O O . LEU A 1 104 ? -11.112 -6.343 17.764 1.00 93.62 104 LEU A O 1
ATOM 846 N N . THR A 1 105 ? -11.232 -8.232 16.549 1.00 92.94 105 THR A N 1
ATOM 847 C CA . THR A 1 105 ? -11.053 -9.155 17.680 1.00 92.94 105 THR A CA 1
ATOM 848 C C . THR A 1 105 ? -9.699 -8.935 18.358 1.00 92.94 105 THR A C 1
ATOM 850 O O . THR A 1 105 ? -9.617 -8.802 19.579 1.00 92.94 105 THR A O 1
ATOM 853 N N . ALA A 1 106 ? -8.623 -8.798 17.576 1.00 93.88 106 ALA A N 1
ATOM 854 C CA . ALA A 1 106 ? -7.293 -8.542 18.120 1.00 93.88 106 ALA A CA 1
ATOM 855 C C . ALA A 1 106 ? -7.221 -7.190 18.861 1.00 93.88 106 ALA A C 1
ATOM 857 O O . ALA A 1 106 ? -6.698 -7.101 19.973 1.00 93.88 106 ALA A O 1
ATOM 858 N N . ALA A 1 107 ? -7.810 -6.138 18.289 1.00 96.06 107 ALA A N 1
ATOM 859 C CA . ALA A 1 107 ? -7.923 -4.837 18.942 1.00 96.06 107 ALA A CA 1
ATOM 860 C C . ALA A 1 107 ? -8.750 -4.916 20.237 1.00 96.06 107 ALA A C 1
ATOM 862 O O . ALA A 1 107 ? -8.393 -4.280 21.229 1.00 96.06 107 ALA A O 1
ATOM 863 N N . ALA A 1 108 ? -9.828 -5.705 20.251 1.00 95.00 108 ALA A N 1
ATOM 864 C CA . ALA A 1 108 ? -10.665 -5.917 21.426 1.00 95.00 108 ALA A CA 1
ATOM 865 C C . ALA A 1 108 ? -9.882 -6.552 22.585 1.00 95.00 108 ALA A C 1
ATOM 867 O O . ALA A 1 108 ? -9.938 -6.046 23.709 1.00 95.00 108 ALA A O 1
ATOM 868 N N . ILE A 1 109 ? -9.095 -7.594 22.301 1.00 94.06 109 ILE A N 1
ATOM 869 C CA . ILE A 1 109 ? -8.216 -8.247 23.283 1.00 94.06 109 ILE A CA 1
ATOM 870 C C . ILE A 1 109 ? -7.212 -7.241 23.855 1.00 94.06 109 ILE A C 1
ATOM 872 O O . ILE A 1 109 ? -7.090 -7.122 25.074 1.00 94.06 109 ILE A O 1
ATOM 876 N N . TRP A 1 110 ? -6.561 -6.443 23.002 1.00 96.00 110 TRP A N 1
ATOM 877 C CA . TRP A 1 110 ? -5.605 -5.439 23.475 1.00 96.00 110 TRP A CA 1
ATOM 878 C C . TRP A 1 110 ? -6.248 -4.383 24.382 1.00 96.00 110 TRP A C 1
ATOM 880 O O . TRP A 1 110 ? -5.684 -4.023 25.419 1.00 96.00 110 TRP A O 1
ATOM 890 N N . ILE A 1 111 ? -7.443 -3.893 24.024 1.00 96.44 111 ILE A N 1
ATOM 891 C CA . ILE A 1 111 ? -8.198 -2.950 24.862 1.00 96.44 111 ILE A CA 1
ATOM 892 C C . ILE A 1 111 ? -8.444 -3.575 26.238 1.00 96.44 111 ILE A C 1
ATOM 894 O O . ILE A 1 111 ? -8.171 -2.933 27.255 1.00 96.44 111 ILE A O 1
ATOM 898 N N . LEU A 1 112 ? -8.915 -4.823 26.284 1.00 94.25 112 LEU A N 1
ATOM 899 C CA . LEU A 1 112 ? -9.156 -5.534 27.538 1.00 94.25 112 LEU A CA 1
ATOM 900 C C . LEU A 1 112 ? -7.875 -5.691 28.363 1.00 94.25 112 LEU A C 1
ATOM 902 O O . LEU A 1 112 ? -7.895 -5.386 29.556 1.00 94.25 112 LEU A O 1
ATOM 906 N N . ASP A 1 113 ? -6.750 -6.054 27.746 1.00 93.75 113 ASP A N 1
ATOM 907 C CA . ASP A 1 113 ? -5.457 -6.169 28.431 1.00 93.75 113 ASP A CA 1
ATOM 908 C C . ASP A 1 113 ? -5.029 -4.854 29.074 1.00 93.75 113 ASP A C 1
ATOM 910 O O . ASP A 1 113 ? -4.718 -4.809 30.269 1.00 93.75 113 ASP A O 1
ATOM 914 N N . ARG A 1 114 ? -5.097 -3.744 28.329 1.00 95.00 114 ARG A N 1
ATOM 915 C CA . ARG A 1 114 ? -4.748 -2.422 28.868 1.00 95.00 114 ARG A CA 1
ATOM 916 C C . ARG A 1 114 ? -5.678 -1.992 30.004 1.00 95.00 114 ARG A C 1
ATOM 918 O O . ARG A 1 114 ? -5.228 -1.326 30.943 1.00 95.00 114 ARG A O 1
ATOM 925 N N . LEU A 1 115 ? -6.964 -2.338 29.939 1.00 93.19 115 LEU A N 1
ATOM 926 C CA . LEU A 1 115 ? -7.932 -2.016 30.991 1.00 93.19 115 LEU A CA 1
ATOM 927 C C . LEU A 1 115 ? -7.718 -2.867 32.250 1.00 93.19 115 LEU A C 1
ATOM 929 O O . LEU A 1 115 ? -7.785 -2.324 33.361 1.00 93.19 115 LEU A O 1
ATOM 933 N N . THR A 1 116 ? -7.415 -4.155 32.081 1.00 90.31 116 THR A N 1
ATOM 934 C CA . THR A 1 116 ? -7.166 -5.120 33.160 1.00 90.31 116 THR A CA 1
ATOM 935 C C . THR A 1 116 ? -5.875 -4.808 33.907 1.00 90.31 116 THR A C 1
ATOM 937 O O . THR A 1 116 ? -5.894 -4.693 35.133 1.00 90.31 116 THR A O 1
ATOM 940 N N . GLU A 1 117 ? -4.769 -4.553 33.201 1.00 91.00 117 GLU A N 1
ATOM 941 C CA . GLU A 1 117 ? -3.487 -4.160 33.811 1.00 91.00 117 GLU A CA 1
ATOM 942 C C . GLU A 1 117 ? -3.601 -2.898 34.681 1.00 91.00 117 GLU A C 1
ATOM 944 O O . GLU A 1 117 ? -2.865 -2.708 35.653 1.00 91.00 117 GLU A O 1
ATOM 949 N N . ARG A 1 118 ? -4.557 -2.026 34.348 1.00 87.62 118 ARG A N 1
ATOM 950 C CA . ARG A 1 118 ? -4.847 -0.789 35.079 1.00 87.62 118 ARG A CA 1
ATOM 951 C C . ARG A 1 118 ? -5.873 -0.962 36.199 1.00 87.62 118 ARG A C 1
ATOM 953 O O . ARG A 1 118 ? -6.213 0.027 36.848 1.00 87.62 118 ARG A O 1
ATOM 960 N N . ASN A 1 119 ? -6.328 -2.186 36.470 1.00 86.88 119 ASN A N 1
ATOM 961 C CA . ASN A 1 119 ? -7.363 -2.506 37.457 1.00 86.88 119 ASN A CA 1
ATOM 962 C C . ASN A 1 119 ? -8.659 -1.711 37.226 1.00 86.88 119 ASN A C 1
ATOM 964 O O . ASN A 1 119 ? -9.309 -1.252 38.172 1.00 86.88 119 ASN A O 1
ATOM 968 N N . THR A 1 120 ? -9.030 -1.510 35.958 1.00 87.56 120 THR A N 1
ATOM 969 C CA . THR A 1 120 ? -10.316 -0.898 35.621 1.00 87.56 120 THR A CA 1
ATOM 970 C C . THR A 1 120 ? -11.430 -1.818 36.111 1.00 87.56 120 THR A C 1
ATOM 972 O O . THR A 1 120 ? -11.403 -3.023 35.884 1.00 87.56 120 THR A O 1
ATOM 975 N N . SER A 1 121 ? -12.412 -1.257 36.819 1.00 86.19 121 SER A N 1
ATOM 976 C CA . SER A 1 121 ? -13.550 -2.032 37.321 1.00 86.19 121 SER A CA 1
ATOM 977 C C . SER A 1 121 ? -14.301 -2.674 36.153 1.00 86.19 121 SER A C 1
ATOM 979 O O . SER A 1 121 ? -14.817 -1.959 35.293 1.00 86.19 121 SER A O 1
ATOM 981 N N . LEU A 1 122 ? -14.392 -4.008 36.156 1.00 82.81 122 LEU A N 1
ATOM 982 C CA . LEU A 1 122 ? -15.149 -4.769 35.158 1.00 82.81 122 LEU A CA 1
ATOM 983 C C . LEU A 1 122 ? -16.601 -4.288 35.068 1.00 82.81 122 LEU A C 1
ATOM 985 O O . LEU A 1 122 ? -17.127 -4.172 33.971 1.00 82.81 122 LEU A O 1
ATOM 989 N N . ASP A 1 123 ? -17.219 -3.904 36.190 1.00 84.38 123 ASP A N 1
ATOM 990 C CA . ASP A 1 123 ? -18.583 -3.357 36.205 1.00 84.38 123 ASP A CA 1
ATOM 991 C C . ASP A 1 123 ? -18.721 -2.100 35.339 1.00 84.38 123 ASP A C 1
ATOM 993 O O . ASP A 1 123 ? -19.745 -1.917 34.685 1.00 84.38 123 ASP A O 1
ATOM 997 N N . LYS A 1 124 ? -17.696 -1.236 35.310 1.00 85.69 124 LYS A N 1
ATOM 998 C CA . LYS A 1 124 ? -17.691 -0.048 34.442 1.00 85.69 124 LYS A CA 1
ATOM 999 C C . LYS A 1 124 ? -17.601 -0.427 32.972 1.00 85.69 124 LYS A C 1
ATOM 1001 O O . LYS A 1 124 ? -18.239 0.219 32.153 1.00 85.69 124 LYS A O 1
ATOM 1006 N N . ILE A 1 125 ? -16.823 -1.458 32.652 1.00 88.12 125 ILE A N 1
ATOM 1007 C CA . ILE A 1 125 ? -16.685 -1.957 31.283 1.00 88.12 125 ILE A CA 1
ATOM 1008 C C . ILE A 1 125 ? -18.021 -2.574 30.854 1.00 88.12 125 ILE A C 1
ATOM 1010 O O . ILE A 1 125 ? -18.627 -2.109 29.899 1.00 88.12 125 ILE A O 1
ATOM 1014 N N . TYR A 1 126 ? -18.568 -3.506 31.639 1.00 86.19 126 TYR A N 1
ATOM 1015 C CA . TYR A 1 126 ? -19.849 -4.172 31.379 1.00 86.19 126 TYR A CA 1
ATOM 1016 C C . TYR A 1 126 ? -21.063 -3.237 31.285 1.00 86.19 126 TYR A C 1
ATOM 1018 O O . TYR A 1 126 ? -22.115 -3.665 30.811 1.00 86.19 126 TYR A O 1
ATOM 1026 N N . GLN A 1 127 ? -20.989 -2.004 31.791 1.00 87.00 127 GLN A N 1
ATOM 1027 C CA . GLN A 1 127 ? -22.051 -1.004 31.620 1.00 87.00 127 GLN A CA 1
ATOM 1028 C C . GLN A 1 127 ? -22.105 -0.425 30.202 1.00 87.00 127 GLN A C 1
ATOM 1030 O O . GLN A 1 127 ? -23.149 0.087 29.811 1.00 87.00 127 GLN A O 1
ATOM 1035 N N . LEU A 1 128 ? -21.003 -0.498 29.455 1.00 87.19 128 LEU A N 1
ATOM 1036 C CA . LEU A 1 128 ? -20.875 0.053 28.103 1.00 87.19 128 LEU A CA 1
ATOM 1037 C C . LEU A 1 128 ? -21.104 -0.998 27.012 1.00 87.19 128 LEU A C 1
ATOM 1039 O O . LEU A 1 128 ? -21.192 -0.650 25.837 1.00 87.19 128 LEU A O 1
ATOM 1043 N N . LEU A 1 129 ? -21.163 -2.274 27.394 1.00 89.12 129 LEU A N 1
ATOM 1044 C CA . LEU A 1 129 ? -21.160 -3.394 26.467 1.00 89.12 129 LEU A CA 1
ATOM 1045 C C . LEU A 1 129 ? -22.544 -4.033 26.315 1.00 89.12 129 LEU A C 1
ATOM 1047 O O . LEU A 1 129 ? -23.272 -4.151 27.311 1.00 89.12 129 LEU A O 1
ATOM 1051 N N . PRO A 1 130 ? -22.898 -4.490 25.100 1.00 86.31 130 PRO A N 1
ATOM 1052 C CA . PRO A 1 130 ? -24.032 -5.388 24.920 1.00 86.31 130 PRO A CA 1
ATOM 1053 C C . PRO A 1 130 ? -23.807 -6.690 25.703 1.00 86.31 130 PRO A C 1
ATOM 1055 O O . PRO A 1 130 ? -22.677 -7.076 25.985 1.00 86.31 130 PRO A O 1
ATOM 1058 N N . ARG A 1 131 ? -24.903 -7.343 26.095 1.00 81.50 131 ARG A N 1
ATOM 1059 C CA . ARG A 1 131 ? -24.895 -8.626 26.830 1.00 81.50 131 ARG A CA 1
ATOM 1060 C C . ARG A 1 131 ? -25.891 -9.629 26.256 1.00 81.50 131 ARG A C 1
ATOM 1062 O O . ARG A 1 131 ? -26.262 -10.579 26.933 1.00 81.50 131 ARG A O 1
ATOM 1069 N N . ASP A 1 132 ? -26.437 -9.307 25.093 1.00 84.38 132 ASP A N 1
ATOM 1070 C CA . ASP A 1 132 ? -27.412 -10.146 24.422 1.00 84.38 132 ASP A CA 1
ATOM 1071 C C . ASP A 1 132 ? -26.638 -11.175 23.606 1.00 84.38 132 ASP A C 1
ATOM 1073 O O . ASP A 1 132 ? -25.968 -10.796 22.647 1.00 84.38 132 ASP A O 1
ATOM 1077 N N . ASP A 1 133 ? -26.688 -12.439 24.024 1.00 79.44 133 ASP A N 1
ATOM 1078 C CA . ASP A 1 133 ? -25.942 -13.525 23.384 1.00 79.44 133 ASP A CA 1
ATOM 1079 C C . ASP A 1 133 ? -26.307 -13.640 21.890 1.00 79.44 133 ASP A C 1
ATOM 1081 O O . ASP A 1 133 ? -25.422 -13.831 21.062 1.00 79.44 133 ASP A O 1
ATOM 1085 N N . GLU A 1 134 ? -27.569 -13.375 21.511 1.00 81.31 134 GLU A N 1
ATOM 1086 C CA . GLU A 1 134 ? -27.998 -13.403 20.102 1.00 81.31 134 GLU A CA 1
ATOM 1087 C C . GLU A 1 134 ? -27.290 -12.334 19.250 1.00 81.31 134 GLU A C 1
ATOM 1089 O O . GLU A 1 134 ? -27.099 -12.529 18.053 1.00 81.31 134 GLU A O 1
ATOM 1094 N N . LEU A 1 135 ? -26.887 -11.202 19.843 1.00 81.31 135 LEU A N 1
ATOM 1095 C CA . LEU A 1 135 ? -26.133 -10.157 19.136 1.00 81.31 135 LEU A CA 1
ATOM 1096 C C . LEU A 1 135 ? -24.643 -10.491 18.999 1.00 81.31 135 LEU A C 1
ATOM 1098 O O . LEU A 1 135 ? -23.969 -9.914 18.143 1.00 81.31 135 LEU A O 1
ATOM 1102 N N . LEU A 1 136 ? -24.117 -11.345 19.878 1.00 82.62 136 LEU A N 1
ATOM 1103 C CA . LEU A 1 136 ? -22.695 -11.679 19.947 1.00 82.62 136 LEU A CA 1
ATOM 1104 C C . LEU A 1 136 ? -22.351 -12.902 19.092 1.00 82.62 136 LEU A C 1
ATOM 1106 O O . LEU A 1 136 ? -21.270 -12.926 18.503 1.00 82.62 136 LEU A O 1
ATOM 1110 N N . ASP A 1 137 ? -23.280 -13.855 18.968 1.00 74.12 137 ASP A N 1
ATOM 1111 C CA . ASP A 1 137 ? -23.112 -15.092 18.192 1.00 74.12 137 ASP A CA 1
ATOM 1112 C C . ASP A 1 137 ? -22.735 -14.833 16.717 1.00 74.12 137 ASP A C 1
ATOM 1114 O O . ASP A 1 137 ? -21.993 -15.611 16.120 1.00 74.12 137 ASP A O 1
ATOM 1118 N N . ASP A 1 138 ? -23.192 -13.721 16.130 1.00 70.12 138 ASP A N 1
ATOM 1119 C CA . ASP A 1 138 ? -22.939 -13.367 14.723 1.00 70.12 138 ASP A CA 1
ATOM 1120 C C . ASP A 1 138 ? -21.548 -12.743 14.466 1.00 70.12 138 ASP A C 1
ATOM 1122 O O . ASP A 1 138 ? -21.174 -12.529 13.310 1.00 70.12 138 ASP A O 1
ATOM 1126 N N . LEU A 1 139 ? -20.788 -12.392 15.511 1.00 68.06 139 LEU A N 1
ATOM 1127 C CA . LEU A 1 139 ? -19.490 -11.708 15.377 1.00 68.06 139 LEU A CA 1
ATOM 1128 C C . LEU A 1 139 ? -18.288 -12.641 15.514 1.00 68.06 139 LEU A C 1
ATOM 1130 O O . LEU A 1 139 ? -17.215 -12.329 14.995 1.00 68.06 139 LEU A O 1
ATOM 1134 N N . PHE A 1 140 ? -18.443 -13.756 16.225 1.00 60.75 140 PHE A N 1
ATOM 1135 C CA . PHE A 1 140 ? -17.319 -14.597 16.615 1.00 60.75 140 PHE A CA 1
ATOM 1136 C C . PHE A 1 140 ? -17.121 -15.755 15.630 1.00 60.75 140 PHE 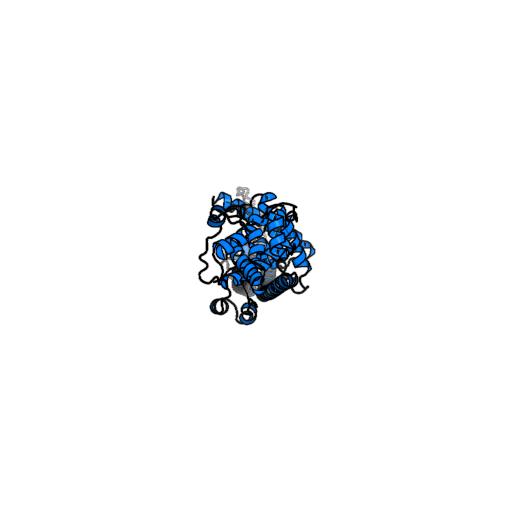A C 1
ATOM 1138 O O . PHE A 1 140 ? -17.810 -16.769 15.677 1.00 60.75 140 PHE A O 1
ATOM 1145 N N . GLU A 1 141 ? -16.147 -15.602 14.729 1.00 63.16 141 GLU A N 1
ATOM 1146 C CA . GLU A 1 141 ? -15.732 -16.658 13.789 1.00 63.16 141 GLU A CA 1
ATOM 1147 C C . GLU A 1 141 ? -14.399 -17.332 14.184 1.00 63.16 141 GLU A C 1
ATOM 1149 O O . GLU A 1 141 ? -13.923 -18.212 13.464 1.00 63.16 141 GLU A O 1
ATOM 1154 N N . VAL A 1 142 ? -13.784 -16.942 15.314 1.00 67.56 142 VAL A N 1
ATOM 1155 C CA . VAL A 1 142 ? -12.456 -17.422 15.749 1.00 67.56 142 VAL A CA 1
ATOM 1156 C C . VAL A 1 142 ? -12.497 -18.014 17.144 1.00 67.56 142 VAL A C 1
ATOM 1158 O O . VAL A 1 142 ? -12.852 -17.332 18.099 1.00 67.56 142 VAL A O 1
ATOM 1161 N N . ASP A 1 143 ? -12.009 -19.243 17.277 1.00 65.25 143 ASP A N 1
ATOM 1162 C CA . ASP A 1 143 ? -11.763 -19.850 18.581 1.00 65.25 143 ASP A CA 1
ATOM 1163 C C . ASP A 1 143 ? -10.505 -19.226 19.226 1.00 65.25 143 ASP A C 1
ATOM 1165 O O . ASP A 1 143 ? -9.380 -19.421 18.749 1.00 65.25 143 ASP A O 1
ATOM 1169 N N . VAL A 1 144 ? -10.667 -18.480 20.324 1.00 69.00 144 VAL A N 1
ATOM 1170 C CA . VAL A 1 144 ? -9.548 -17.836 21.038 1.00 69.00 144 VAL A CA 1
ATOM 1171 C C . VAL A 1 144 ? -9.084 -18.723 22.198 1.00 69.00 144 VAL A C 1
ATOM 1173 O O . VAL A 1 144 ? -9.448 -18.529 23.355 1.00 69.00 144 VAL A O 1
ATOM 1176 N N . TRP A 1 145 ? -8.239 -19.707 21.885 1.00 62.72 145 TRP A N 1
ATOM 1177 C CA . TRP A 1 145 ? -7.882 -20.803 22.801 1.00 62.72 145 TRP A CA 1
ATOM 1178 C C . TRP A 1 145 ? -7.050 -20.416 24.041 1.00 62.72 145 TRP A C 1
ATOM 1180 O O . TRP A 1 145 ? -7.094 -21.140 25.033 1.00 62.72 145 TRP A O 1
ATOM 1190 N N . ASP A 1 146 ? -6.321 -19.293 24.006 1.00 68.75 146 ASP A N 1
ATOM 1191 C CA . ASP A 1 146 ? -5.393 -18.855 25.071 1.00 68.75 146 ASP A CA 1
ATOM 1192 C C . ASP A 1 146 ? -5.740 -17.464 25.654 1.00 68.75 146 ASP A C 1
ATOM 1194 O O . ASP A 1 146 ? -4.892 -16.771 26.223 1.00 68.75 146 ASP A O 1
ATOM 1198 N N . SER A 1 147 ? -6.998 -17.030 25.530 1.00 77.88 147 SER A N 1
ATOM 1199 C CA . SER A 1 147 ? -7.468 -15.781 26.142 1.00 77.88 147 SER A CA 1
ATOM 1200 C C . SER A 1 147 ? -7.708 -15.941 27.647 1.00 77.88 147 SER A C 1
ATOM 1202 O O . SER A 1 147 ? -8.285 -16.923 28.109 1.00 77.88 147 SER A O 1
ATOM 1204 N N . GLN A 1 148 ? -7.326 -14.929 28.434 1.00 84.62 148 GLN A N 1
ATOM 1205 C CA . GLN A 1 148 ? -7.737 -14.827 29.844 1.00 84.62 148 GLN A CA 1
ATOM 1206 C C . GLN A 1 148 ? -9.203 -14.383 30.012 1.00 84.62 148 GLN A C 1
ATOM 1208 O O . GLN A 1 148 ? -9.733 -14.391 31.125 1.00 84.62 148 GLN A O 1
ATOM 1213 N N . TYR A 1 149 ? -9.836 -13.956 28.920 1.00 87.19 149 TYR A N 1
ATOM 1214 C CA . TYR A 1 149 ? -11.207 -13.467 28.857 1.00 87.19 149 TYR A CA 1
ATOM 1215 C C . TYR A 1 149 ? -12.122 -14.503 28.219 1.00 87.19 149 TYR A C 1
ATOM 1217 O O . TYR A 1 149 ? -11.733 -15.180 27.269 1.00 87.19 149 TYR A O 1
ATOM 1225 N N . ASP A 1 150 ? -13.353 -14.549 28.717 1.00 85.88 150 ASP A N 1
ATOM 1226 C CA . ASP A 1 150 ? -14.457 -15.263 28.085 1.00 85.88 150 ASP A CA 1
ATOM 1227 C C . ASP A 1 150 ? -14.730 -14.720 26.670 1.00 85.88 150 ASP A C 1
ATOM 1229 O O . ASP A 1 150 ? -14.628 -13.510 26.434 1.00 85.88 150 ASP A O 1
ATOM 1233 N N . GLU A 1 151 ? -15.074 -15.612 25.741 1.00 86.12 151 GLU A N 1
ATOM 1234 C CA . GLU A 1 151 ? -15.313 -15.283 24.330 1.00 86.12 151 GLU A CA 1
ATOM 1235 C C . GLU A 1 151 ? -16.410 -14.227 24.172 1.00 86.12 151 GLU A C 1
ATOM 1237 O O . GLU A 1 151 ? -16.200 -13.236 23.472 1.00 86.12 151 GLU A O 1
ATOM 1242 N N . ASN A 1 152 ? -17.516 -14.332 24.920 1.00 86.69 152 ASN A N 1
ATOM 1243 C CA . ASN A 1 152 ? -18.604 -13.353 24.852 1.00 86.69 152 ASN A CA 1
ATOM 1244 C C . ASN A 1 152 ? -18.137 -11.979 25.334 1.00 86.69 152 ASN A C 1
ATOM 1246 O O . ASN A 1 152 ? -18.619 -10.949 24.855 1.00 86.69 152 ASN A O 1
ATOM 1250 N N . PHE A 1 153 ? -17.181 -11.923 26.265 1.00 87.94 153 PHE A N 1
ATOM 1251 C CA . PHE A 1 153 ? -16.645 -10.650 26.736 1.00 87.94 153 PHE A CA 1
ATOM 1252 C C . PHE A 1 153 ? -15.769 -9.968 25.678 1.00 87.94 153 PHE A C 1
ATOM 1254 O O . PHE A 1 153 ? -15.884 -8.754 25.484 1.00 87.94 153 PHE A O 1
ATOM 1261 N N . VAL A 1 154 ? -14.955 -10.737 24.949 1.00 90.38 154 VAL A N 1
ATOM 1262 C CA . VAL A 1 154 ? -14.190 -10.232 23.797 1.00 90.38 154 VAL A CA 1
ATOM 1263 C C . VAL A 1 154 ? -15.143 -9.800 22.679 1.00 90.38 154 VAL A C 1
ATOM 1265 O O . VAL A 1 154 ? -15.046 -8.667 22.203 1.00 90.38 154 VAL A O 1
ATOM 1268 N N . ALA A 1 155 ? -16.118 -10.647 22.335 1.00 89.88 155 ALA A N 1
ATOM 1269 C CA . ALA A 1 155 ? -17.139 -10.380 21.323 1.00 89.88 155 ALA A CA 1
ATOM 1270 C C . ALA A 1 155 ? -17.920 -9.095 21.622 1.00 89.88 155 ALA A C 1
ATOM 1272 O O . ALA A 1 155 ? -18.230 -8.315 20.727 1.00 89.88 155 ALA A O 1
ATOM 1273 N N . SER A 1 156 ? -18.196 -8.824 22.898 1.00 91.75 156 SER A N 1
ATOM 1274 C CA . SER A 1 156 ? -18.916 -7.621 23.315 1.00 91.75 156 SER A CA 1
ATOM 1275 C C . SER A 1 156 ? -18.130 -6.334 23.059 1.00 91.75 156 SER A C 1
ATOM 1277 O O . SER A 1 156 ? -18.715 -5.309 22.701 1.00 91.75 156 SER A O 1
ATOM 1279 N N . ILE A 1 157 ? -16.806 -6.364 23.234 1.00 94.12 157 ILE A N 1
ATOM 1280 C CA . ILE A 1 157 ? -15.933 -5.240 22.877 1.00 94.12 157 ILE A CA 1
ATOM 1281 C C . ILE A 1 157 ? -15.873 -5.109 21.356 1.00 94.12 157 ILE A C 1
ATOM 1283 O O . ILE A 1 157 ? -16.051 -4.009 20.833 1.00 94.12 157 ILE A O 1
ATOM 1287 N N . GLU A 1 158 ? -15.673 -6.222 20.648 1.00 93.38 158 GLU A N 1
ATOM 1288 C CA . GLU A 1 158 ? -15.655 -6.252 19.186 1.00 93.38 158 GLU A CA 1
ATOM 1289 C C . GLU A 1 158 ? -16.951 -5.694 18.588 1.00 93.38 158 GLU A C 1
ATOM 1291 O O . GLU A 1 158 ? -16.878 -4.865 17.683 1.00 93.38 158 GLU A O 1
ATOM 1296 N N . TYR A 1 159 ? -18.117 -6.027 19.151 1.00 93.12 159 TYR A N 1
ATOM 1297 C CA . TYR A 1 159 ? -19.411 -5.471 18.754 1.00 93.12 159 TYR A CA 1
ATOM 1298 C C . TYR A 1 159 ? -19.379 -3.944 18.763 1.00 93.12 159 TYR A C 1
ATOM 1300 O O . TYR A 1 159 ? -19.785 -3.298 17.796 1.00 93.12 159 TYR A O 1
ATOM 1308 N N . VAL A 1 160 ? -18.871 -3.346 19.846 1.00 94.56 160 VAL A N 1
ATOM 1309 C CA . VAL A 1 160 ? -18.783 -1.887 19.969 1.00 94.56 160 VAL A CA 1
ATOM 1310 C C . VAL A 1 160 ? -17.859 -1.303 18.900 1.00 94.56 160 VAL A C 1
ATOM 1312 O O . VAL A 1 160 ? -18.181 -0.255 18.348 1.00 94.56 160 VAL A O 1
ATOM 1315 N N . LEU A 1 161 ? -16.750 -1.969 18.560 1.00 94.69 161 LEU A N 1
ATOM 1316 C CA . LEU A 1 161 ? -15.847 -1.519 17.493 1.00 94.69 161 LEU A CA 1
ATOM 1317 C C . LEU A 1 161 ? -16.487 -1.659 16.101 1.00 94.69 161 LEU A C 1
ATOM 1319 O O . LEU A 1 161 ? -16.388 -0.748 15.274 1.00 94.69 161 LEU A O 1
ATOM 1323 N N . PHE A 1 162 ? -17.154 -2.782 15.847 1.00 92.88 162 PHE A N 1
ATOM 1324 C CA . PHE A 1 162 ? -17.767 -3.142 14.570 1.00 92.88 162 PHE A CA 1
ATOM 1325 C C . PHE A 1 162 ? -18.953 -2.229 14.242 1.00 92.88 162 PHE A C 1
ATOM 1327 O O . PHE A 1 162 ? -19.034 -1.663 13.151 1.00 92.88 162 PHE A O 1
ATOM 1334 N N . TYR A 1 163 ? -19.829 -2.005 15.222 1.00 92.50 163 TYR A N 1
ATOM 1335 C CA . TYR A 1 163 ? -21.071 -1.247 15.081 1.00 92.50 163 TYR A CA 1
ATOM 1336 C C . TYR A 1 163 ? -20.984 0.201 15.588 1.00 92.50 163 TYR A C 1
ATOM 1338 O O . TYR A 1 163 ? -22.013 0.862 15.743 1.00 92.50 163 TYR A O 1
ATOM 1346 N N . ARG A 1 164 ? -19.776 0.745 15.798 1.00 93.69 164 ARG A N 1
ATOM 1347 C CA . ARG A 1 164 ? -19.547 2.088 16.380 1.00 93.69 164 ARG A CA 1
ATOM 1348 C C . ARG A 1 164 ? -20.292 3.250 15.711 1.00 93.69 164 ARG A C 1
ATOM 1350 O O . ARG A 1 164 ? -20.492 4.276 16.346 1.00 93.69 164 ARG A O 1
ATOM 1357 N N . ASN A 1 165 ? -20.704 3.095 14.452 1.00 92.12 165 ASN A N 1
ATOM 1358 C CA . ASN A 1 165 ? -21.417 4.120 13.681 1.00 92.12 165 ASN A CA 1
ATOM 1359 C C . ASN A 1 165 ? -22.800 3.656 13.172 1.00 92.12 165 ASN A C 1
ATOM 1361 O O . ASN A 1 165 ? -23.373 4.318 12.305 1.00 92.12 165 ASN A O 1
ATOM 1365 N N . GLN A 1 166 ? -23.345 2.542 13.685 1.00 90.19 166 GLN A N 1
ATOM 1366 C CA . GLN A 1 166 ? -24.567 1.913 13.150 1.00 90.19 166 GLN A CA 1
ATOM 1367 C C . GLN A 1 166 ? -25.797 2.839 13.163 1.00 90.19 166 GLN A C 1
ATOM 1369 O O . GLN A 1 166 ? -26.645 2.753 12.276 1.00 90.19 166 GLN A O 1
ATOM 1374 N N . ASP A 1 167 ? -25.890 3.744 14.146 1.00 92.19 167 ASP A N 1
ATOM 1375 C CA . ASP A 1 167 ? -27.024 4.673 14.274 1.00 92.19 167 ASP A CA 1
ATOM 1376 C C . ASP A 1 167 ? -26.914 5.872 13.313 1.00 92.19 167 ASP A C 1
ATOM 1378 O O . ASP A 1 167 ? -27.882 6.607 13.118 1.00 92.19 167 ASP A O 1
ATOM 1382 N N . ILE A 1 168 ? -25.734 6.090 12.720 1.00 91.62 168 ILE A N 1
ATOM 1383 C CA . ILE A 1 168 ? -25.480 7.146 11.731 1.00 91.62 168 ILE A CA 1
ATOM 1384 C C . ILE A 1 168 ? -25.774 6.613 10.330 1.00 91.62 168 ILE A C 1
ATOM 1386 O O . ILE A 1 168 ? -26.481 7.246 9.542 1.00 91.62 168 ILE A O 1
ATOM 1390 N N . ALA A 1 169 ? -25.206 5.449 10.017 1.00 88.12 169 ALA A N 1
ATOM 1391 C CA . ALA A 1 169 ? -25.376 4.771 8.746 1.00 88.12 169 ALA A CA 1
ATOM 1392 C C . ALA A 1 169 ? -25.293 3.250 8.938 1.00 88.12 169 ALA A C 1
ATOM 1394 O O . ALA A 1 169 ? -24.536 2.779 9.788 1.00 88.12 169 ALA A O 1
ATOM 1395 N N . PRO A 1 170 ? -26.029 2.469 8.125 1.00 86.12 170 PRO A N 1
ATOM 1396 C CA . PRO A 1 170 ? -25.873 1.022 8.117 1.00 86.12 170 PRO A CA 1
ATOM 1397 C C . PRO A 1 170 ? -24.464 0.632 7.661 1.00 86.12 170 PRO A C 1
ATOM 1399 O O . PRO A 1 170 ? -23.804 1.380 6.935 1.00 86.12 170 PRO A O 1
ATOM 1402 N N . LEU A 1 171 ? -24.038 -0.576 8.032 1.00 84.50 171 LEU A N 1
ATOM 1403 C CA . LEU A 1 171 ? -22.773 -1.132 7.568 1.00 84.50 171 LEU A CA 1
ATOM 1404 C C . LEU A 1 171 ? -22.715 -1.189 6.043 1.00 84.50 171 LEU A C 1
ATOM 1406 O O . LEU A 1 171 ? -23.619 -1.682 5.362 1.00 84.50 171 LEU A O 1
ATOM 1410 N N . GLU A 1 172 ? -21.612 -0.683 5.509 1.00 82.62 172 GLU A N 1
ATOM 1411 C CA . GLU A 1 172 ? -21.370 -0.625 4.078 1.00 82.62 172 GLU A CA 1
ATOM 1412 C C . GLU A 1 172 ? -20.848 -1.980 3.599 1.00 82.62 172 GLU A C 1
ATOM 1414 O O . GLU A 1 172 ? -19.925 -2.547 4.181 1.00 82.62 172 GLU A O 1
ATOM 1419 N N . SER A 1 173 ? -21.411 -2.507 2.512 1.00 77.06 173 SER A N 1
ATOM 1420 C CA . SER A 1 173 ? -20.869 -3.716 1.887 1.00 77.06 173 SER A CA 1
ATOM 1421 C C . SER A 1 173 ? -19.452 -3.450 1.372 1.00 77.06 173 SER A C 1
ATOM 1423 O O . SER A 1 173 ? -19.210 -2.464 0.673 1.00 77.06 173 SER A O 1
ATOM 1425 N N . ASN A 1 174 ? -18.537 -4.391 1.611 1.00 69.81 174 ASN A N 1
ATOM 1426 C CA . ASN A 1 174 ? -17.211 -4.410 0.982 1.00 69.81 174 ASN A CA 1
ATOM 1427 C C . ASN A 1 174 ? -17.261 -4.879 -0.487 1.00 69.81 174 ASN A C 1
ATOM 1429 O O . ASN A 1 174 ? -16.251 -5.245 -1.085 1.00 69.81 174 ASN A O 1
ATOM 1433 N N . GLY A 1 175 ? -18.454 -4.947 -1.079 1.00 61.31 175 GLY A N 1
ATOM 1434 C CA . GLY A 1 175 ? -18.713 -5.532 -2.382 1.00 61.31 175 GLY A CA 1
ATOM 1435 C C . GLY A 1 175 ? -18.975 -7.033 -2.326 1.00 61.31 175 GLY A C 1
ATOM 1436 O O . GLY A 1 175 ? -19.792 -7.513 -3.100 1.00 61.31 175 GLY A O 1
ATOM 1437 N N . GLY A 1 176 ? -18.261 -7.806 -1.519 1.00 65.50 176 GLY A N 1
ATOM 1438 C CA . GLY A 1 176 ? -18.459 -9.248 -1.357 1.00 65.50 176 GLY A CA 1
ATOM 1439 C C . GLY A 1 176 ? -19.614 -9.596 -0.416 1.00 65.50 176 GLY A C 1
ATOM 1440 O O . GLY A 1 176 ? -20.586 -8.854 -0.295 1.00 65.50 176 GLY A O 1
ATOM 1441 N N . GLU A 1 177 ? -19.486 -10.740 0.255 1.00 61.47 177 GLU A N 1
ATOM 1442 C CA . GLU A 1 177 ? -20.409 -11.194 1.312 1.00 61.47 177 GLU A CA 1
ATOM 1443 C C . GLU A 1 177 ? -20.151 -10.489 2.657 1.00 61.47 177 GLU A C 1
ATOM 1445 O O . GLU A 1 177 ? -20.845 -10.749 3.630 1.00 61.47 177 GLU A O 1
ATOM 1450 N N . GLY A 1 178 ? -19.176 -9.576 2.700 1.00 73.06 178 GLY A N 1
ATOM 1451 C CA . GLY A 1 178 ? -18.713 -8.928 3.915 1.00 73.06 178 GLY A CA 1
ATOM 1452 C C . GLY A 1 178 ? -19.003 -7.430 4.016 1.00 73.06 178 GLY A C 1
ATOM 1453 O O . GLY A 1 178 ? -19.523 -6.787 3.094 1.00 73.06 178 GLY A O 1
ATOM 1454 N N . TYR A 1 179 ? -18.583 -6.854 5.139 1.00 81.69 179 TYR A N 1
ATOM 1455 C CA . TYR A 1 179 ? -18.752 -5.444 5.474 1.00 81.69 179 TYR A CA 1
ATOM 1456 C C . TYR A 1 179 ? -17.418 -4.705 5.530 1.00 81.69 179 TYR A C 1
ATOM 1458 O O . TYR A 1 179 ? -16.356 -5.272 5.793 1.00 81.69 179 TYR A O 1
ATOM 1466 N N . ARG A 1 180 ? -17.473 -3.401 5.267 1.00 84.56 180 ARG A N 1
ATOM 1467 C CA . ARG A 1 180 ? -16.349 -2.486 5.429 1.00 84.56 180 ARG A CA 1
ATOM 1468 C C . ARG A 1 180 ? -16.375 -1.939 6.858 1.00 84.56 180 ARG A C 1
ATOM 1470 O O . ARG A 1 180 ? -17.203 -1.095 7.181 1.00 84.56 180 ARG A O 1
ATOM 1477 N N . VAL A 1 181 ? -15.490 -2.459 7.710 1.00 87.31 181 VAL A N 1
ATOM 1478 C CA . VAL A 1 181 ? -15.540 -2.205 9.167 1.00 87.31 181 VAL A CA 1
ATOM 1479 C C . VAL A 1 181 ? -14.369 -1.373 9.691 1.00 87.31 181 VAL A C 1
ATOM 1481 O O . VAL A 1 181 ? -14.533 -0.594 10.629 1.00 87.31 181 VAL A O 1
ATOM 1484 N N . ILE A 1 182 ? -13.194 -1.473 9.060 1.00 91.31 182 ILE A N 1
ATOM 1485 C CA . ILE A 1 182 ? -12.019 -0.666 9.430 1.00 91.31 182 ILE A CA 1
ATOM 1486 C C . ILE A 1 182 ? -12.168 0.771 8.923 1.00 91.31 182 ILE A C 1
ATOM 1488 O O . ILE A 1 182 ? -11.960 1.720 9.670 1.00 91.31 182 ILE A O 1
ATOM 1492 N N . THR A 1 183 ? -12.582 0.938 7.665 1.00 90.88 183 THR A N 1
ATOM 1493 C CA . THR A 1 183 ? -12.837 2.245 7.036 1.00 90.88 183 THR A CA 1
ATOM 1494 C C . THR A 1 183 ? -14.313 2.375 6.646 1.00 90.88 183 THR A C 1
ATOM 1496 O O . THR A 1 183 ? -15.033 1.383 6.640 1.00 90.88 183 THR A O 1
ATOM 1499 N N . SER A 1 184 ? -14.786 3.583 6.336 1.00 90.38 184 SER A N 1
ATOM 1500 C CA . SER A 1 184 ? -16.166 3.838 5.884 1.00 90.38 184 SER A CA 1
ATOM 1501 C C . SER A 1 184 ? -16.263 5.148 5.101 1.00 90.38 184 SER A C 1
ATOM 1503 O O . SER A 1 184 ? -15.383 6.007 5.240 1.00 90.38 184 SER A O 1
ATOM 1505 N N . ASP A 1 185 ? -17.339 5.345 4.326 1.00 91.44 185 ASP A N 1
ATOM 1506 C CA . ASP A 1 185 ? -17.585 6.642 3.677 1.00 91.44 185 ASP A CA 1
ATOM 1507 C C . ASP A 1 185 ? -17.769 7.753 4.735 1.00 91.44 185 ASP A C 1
ATOM 1509 O O . ASP A 1 185 ? -17.346 8.888 4.509 1.00 91.44 185 ASP A O 1
ATOM 1513 N N . LEU A 1 186 ? -18.327 7.428 5.913 1.00 92.25 186 LEU A N 1
ATOM 1514 C CA . LEU A 1 186 ? -18.451 8.360 7.043 1.00 92.25 186 LEU A CA 1
ATOM 1515 C C . LEU A 1 186 ? -17.090 8.846 7.549 1.00 92.25 186 LEU A C 1
ATOM 1517 O O . LEU A 1 186 ? -16.890 10.056 7.654 1.00 92.25 186 LEU A O 1
ATOM 1521 N N . ALA A 1 187 ? -16.158 7.928 7.814 1.00 92.50 187 ALA A N 1
ATOM 1522 C CA . ALA A 1 187 ? -14.805 8.273 8.252 1.00 92.50 187 ALA A CA 1
ATOM 1523 C C . ALA A 1 187 ? -14.033 9.027 7.156 1.00 92.50 187 ALA A C 1
ATOM 1525 O O . ALA A 1 187 ? -13.306 9.980 7.432 1.00 92.50 187 ALA A O 1
ATOM 1526 N N . ALA A 1 188 ? -14.235 8.663 5.884 1.00 93.50 188 ALA A N 1
ATOM 1527 C CA . ALA A 1 188 ? -13.629 9.367 4.754 1.00 93.50 188 ALA A CA 1
ATOM 1528 C C . ALA A 1 188 ? -14.110 10.825 4.626 1.00 93.50 188 ALA A C 1
ATOM 1530 O O . ALA A 1 188 ? -13.334 11.700 4.229 1.00 93.50 188 ALA A O 1
ATOM 1531 N N . ASP A 1 189 ? -15.371 11.087 4.972 1.00 93.19 189 ASP A N 1
ATOM 1532 C CA . ASP A 1 189 ? -15.973 12.421 4.992 1.00 93.19 189 ASP A CA 1
ATOM 1533 C C . ASP A 1 189 ? -15.781 13.173 6.326 1.00 93.19 189 ASP A C 1
ATOM 1535 O O . ASP A 1 189 ? -16.093 14.367 6.382 1.00 93.19 189 ASP A O 1
ATOM 1539 N N . GLY A 1 190 ? -15.295 12.507 7.381 1.00 90.75 190 GLY A N 1
ATOM 1540 C CA . GLY A 1 190 ? -15.182 13.053 8.739 1.00 90.75 190 GLY A CA 1
ATOM 1541 C C . GLY A 1 190 ? -16.536 13.309 9.413 1.00 90.75 190 GLY A C 1
ATOM 1542 O O . GLY A 1 190 ? -16.714 14.330 10.078 1.00 90.75 190 GLY A O 1
ATOM 1543 N N . LYS A 1 191 ? -17.525 12.439 9.172 1.00 91.12 191 LYS A N 1
ATOM 1544 C CA . LYS A 1 191 ? -18.908 12.534 9.696 1.00 91.12 191 LYS A CA 1
ATOM 1545 C C . LYS A 1 191 ? -19.267 11.400 10.664 1.00 91.12 191 LYS A C 1
ATOM 1547 O O . LYS A 1 191 ? -20.437 11.184 10.962 1.00 91.12 191 LYS A O 1
ATOM 1552 N N . ASP A 1 192 ? -18.265 10.669 11.119 1.00 89.38 192 ASP A N 1
ATOM 1553 C CA . ASP A 1 192 ? -18.332 9.497 11.989 1.00 89.38 192 ASP A CA 1
ATOM 1554 C C . ASP A 1 192 ? -18.431 9.827 13.490 1.00 89.38 192 ASP A C 1
ATOM 1556 O O . ASP A 1 192 ? -18.684 8.935 14.286 1.00 89.38 192 ASP A O 1
ATOM 1560 N N . HIS A 1 193 ? -18.324 11.099 13.890 1.00 91.38 193 HIS A N 1
ATOM 1561 C CA . HIS A 1 193 ? -18.409 11.548 15.295 1.00 91.38 193 HIS A CA 1
ATOM 1562 C C . HIS A 1 193 ? -19.763 12.206 15.623 1.00 91.38 193 HIS A C 1
ATOM 1564 O O . HIS A 1 193 ? -19.820 13.302 16.185 1.00 91.38 193 HIS A O 1
ATOM 1570 N N . ALA A 1 194 ? -20.873 11.598 15.192 1.00 91.06 194 ALA A N 1
ATOM 1571 C CA . ALA A 1 194 ? -22.209 12.115 15.503 1.00 91.06 194 ALA A CA 1
ATOM 1572 C C . ALA A 1 194 ? -22.643 11.759 16.936 1.00 91.06 194 ALA A C 1
ATOM 1574 O O . ALA A 1 194 ? -22.266 10.721 17.473 1.00 91.06 194 ALA A O 1
ATOM 1575 N N . ASP A 1 195 ? -23.497 12.597 17.528 1.00 94.19 195 ASP A N 1
ATOM 1576 C CA . ASP A 1 195 ? -24.034 12.404 18.880 1.00 94.19 195 ASP A CA 1
ATOM 1577 C C . ASP A 1 195 ? -25.153 11.343 18.895 1.00 94.19 195 ASP A C 1
ATOM 1579 O O . ASP A 1 195 ? -26.343 11.663 18.910 1.00 94.19 195 ASP A O 1
ATOM 1583 N N . VAL A 1 196 ? -24.766 10.067 18.802 1.00 93.75 196 VAL A N 1
ATOM 1584 C CA . VAL A 1 196 ? -25.667 8.901 18.761 1.00 93.75 196 VAL A CA 1
ATOM 1585 C C . VAL A 1 196 ? -25.203 7.796 19.724 1.00 93.75 196 VAL A C 1
ATOM 1587 O O . VAL A 1 196 ? -24.007 7.717 20.007 1.00 93.75 196 VAL A O 1
ATOM 1590 N N . PRO A 1 197 ? -26.101 6.916 20.217 1.00 93.12 197 PRO A N 1
ATOM 1591 C CA . PRO A 1 197 ? -25.764 5.936 21.255 1.00 93.12 197 PRO A CA 1
ATOM 1592 C C . PRO A 1 197 ? -24.587 5.011 20.919 1.00 93.12 197 PRO A C 1
ATOM 1594 O O . PRO A 1 197 ? -23.679 4.860 21.733 1.00 93.12 197 PRO A O 1
ATOM 1597 N N . SER A 1 198 ? -24.558 4.419 19.720 1.00 92.88 198 SER A N 1
ATOM 1598 C CA . SER A 1 198 ? -23.445 3.560 19.277 1.00 92.88 198 SER A CA 1
ATOM 1599 C C . SER A 1 198 ? -22.093 4.272 19.327 1.00 92.88 198 SER A C 1
ATOM 1601 O O . SER A 1 198 ? -21.123 3.721 19.854 1.00 92.88 198 SER A O 1
ATOM 1603 N N . ARG A 1 199 ? -22.047 5.524 18.862 1.00 94.69 199 ARG A N 1
ATOM 1604 C CA . ARG A 1 199 ? -20.829 6.335 18.867 1.00 94.69 199 ARG A CA 1
ATOM 1605 C C . ARG A 1 199 ? -20.405 6.726 20.277 1.00 94.69 199 ARG A C 1
ATOM 1607 O O . ARG A 1 199 ? -19.233 6.599 20.620 1.00 94.69 199 ARG A O 1
ATOM 1614 N N . GLN A 1 200 ? -21.358 7.137 21.111 1.00 94.38 200 GLN A N 1
ATOM 1615 C CA . GLN A 1 200 ? -21.111 7.458 22.516 1.00 94.38 200 GLN A CA 1
ATOM 1616 C C . GLN A 1 200 ? -20.550 6.254 23.282 1.00 94.38 200 GLN A C 1
ATOM 1618 O O . GLN A 1 200 ? -19.625 6.423 24.072 1.00 94.38 200 GLN A O 1
ATOM 1623 N N . ASN A 1 201 ? -21.056 5.041 23.033 1.00 93.56 201 ASN A N 1
ATOM 1624 C CA . ASN A 1 201 ? -20.536 3.820 23.655 1.00 93.56 201 ASN A CA 1
ATOM 1625 C C . ASN A 1 201 ? -19.087 3.546 23.235 1.00 93.56 201 ASN A C 1
ATOM 1627 O O . ASN A 1 201 ? -18.243 3.262 24.086 1.00 93.56 201 ASN A O 1
ATOM 1631 N N . PHE A 1 202 ? -18.785 3.682 21.942 1.00 95.62 202 PHE A N 1
ATOM 1632 C CA . PHE A 1 202 ? -17.427 3.552 21.417 1.00 95.62 202 PHE A CA 1
ATOM 1633 C C . PHE A 1 202 ? -16.464 4.575 22.038 1.00 95.62 202 PHE A C 1
ATOM 1635 O O . PHE A 1 202 ? -15.402 4.213 22.548 1.00 95.62 202 PHE A O 1
ATOM 1642 N N . GLU A 1 203 ? -16.844 5.851 22.065 1.00 95.56 203 GLU A N 1
ATOM 1643 C CA . GLU A 1 203 ? -16.026 6.915 22.650 1.00 95.56 203 GLU A CA 1
ATOM 1644 C C . GLU A 1 203 ? -15.857 6.744 24.163 1.00 95.56 203 GLU A C 1
ATOM 1646 O O . GLU A 1 203 ? -14.756 6.931 24.686 1.00 95.56 203 GLU A O 1
ATOM 1651 N N . ALA A 1 204 ? -16.912 6.333 24.871 1.00 95.62 204 ALA A N 1
ATOM 1652 C CA . ALA A 1 204 ? -16.857 6.043 26.298 1.00 95.62 204 ALA A CA 1
ATOM 1653 C C . ALA A 1 204 ? -15.904 4.879 26.594 1.00 95.62 204 ALA A C 1
ATOM 1655 O O . ALA A 1 204 ? -15.081 4.996 27.504 1.00 95.62 204 ALA A O 1
ATOM 1656 N N . LEU A 1 205 ? -15.944 3.805 25.799 1.00 95.69 205 LEU A N 1
ATOM 1657 C CA . LEU A 1 205 ? -15.002 2.692 25.904 1.00 95.69 205 LEU A CA 1
ATOM 1658 C C . LEU A 1 205 ? -13.558 3.173 25.707 1.00 95.69 205 LEU A C 1
ATOM 1660 O O . LEU A 1 205 ? -12.703 2.925 26.558 1.00 95.69 205 LEU A O 1
ATOM 1664 N N . LEU A 1 206 ? -13.285 3.930 24.639 1.00 95.25 206 LEU A N 1
ATOM 1665 C CA . LEU A 1 206 ? -11.947 4.475 24.385 1.00 95.25 206 LEU A CA 1
ATOM 1666 C C . LEU A 1 206 ? -11.497 5.500 25.433 1.00 95.25 206 LEU A C 1
ATOM 1668 O O . LEU A 1 206 ? -10.294 5.679 25.635 1.00 95.25 206 LEU A O 1
ATOM 1672 N N . SER A 1 207 ? -12.426 6.178 26.110 1.00 95.12 207 SER A N 1
ATOM 1673 C CA . SER A 1 207 ? -12.113 7.125 27.187 1.00 95.12 207 SER A CA 1
ATOM 1674 C C . SER A 1 207 ? -11.578 6.444 28.450 1.00 95.12 207 SER A C 1
ATOM 1676 O O . SER A 1 207 ? -10.889 7.085 29.246 1.00 95.12 207 SER A O 1
ATOM 1678 N N . LEU A 1 208 ? -11.843 5.142 28.620 1.00 95.06 208 LEU A N 1
ATOM 1679 C CA . LEU A 1 208 ? -11.257 4.345 29.698 1.00 95.06 208 LEU A CA 1
ATOM 1680 C C . LEU A 1 208 ? -9.745 4.146 29.500 1.00 95.06 208 LEU A C 1
ATOM 1682 O O . LEU A 1 208 ? -9.021 3.934 30.475 1.00 95.06 208 LEU A O 1
ATOM 1686 N N . LEU A 1 209 ? -9.258 4.256 28.259 1.00 95.25 209 LEU A N 1
ATOM 1687 C CA . LEU A 1 209 ? -7.840 4.200 27.930 1.00 95.25 209 LEU A CA 1
ATOM 1688 C C . LEU A 1 209 ? -7.196 5.589 28.053 1.00 95.25 209 LEU A C 1
ATOM 1690 O O . LEU A 1 209 ? -7.605 6.538 27.373 1.00 95.25 209 LEU A O 1
ATOM 1694 N N . PRO A 1 210 ? -6.132 5.737 28.860 1.00 94.00 210 PRO A N 1
ATOM 1695 C CA . PRO A 1 210 ? -5.401 6.993 28.939 1.00 94.00 210 PRO A CA 1
ATOM 1696 C C . PRO A 1 210 ? -4.795 7.380 27.597 1.00 94.00 210 PRO A C 1
ATOM 1698 O O . PRO A 1 210 ? -4.284 6.531 26.867 1.00 94.00 210 PRO A O 1
ATOM 1701 N N . GLN A 1 211 ? -4.785 8.683 27.313 1.00 96.38 211 GLN A N 1
ATOM 1702 C CA . GLN A 1 211 ? -4.288 9.204 26.041 1.00 96.38 211 GLN A CA 1
ATOM 1703 C C . GLN A 1 211 ? -2.857 8.750 25.735 1.00 96.38 211 GLN A C 1
ATOM 1705 O O . GLN A 1 211 ? -2.588 8.335 24.616 1.00 96.38 211 GLN A O 1
ATOM 1710 N N . GLN A 1 212 ? -1.993 8.707 26.754 1.00 96.75 212 GLN A N 1
ATOM 1711 C CA . GLN A 1 212 ? -0.613 8.240 26.625 1.00 96.75 212 GLN A CA 1
ATOM 1712 C C . GLN A 1 212 ? -0.503 6.851 25.973 1.00 96.75 212 GLN A C 1
ATOM 1714 O O . GLN A 1 212 ? 0.346 6.662 25.115 1.00 96.75 212 GLN A O 1
ATOM 1719 N N . VAL A 1 213 ? -1.363 5.897 26.345 1.00 96.44 213 VAL A N 1
ATOM 1720 C CA . VAL A 1 213 ? -1.304 4.522 25.811 1.00 96.44 213 VAL A CA 1
ATOM 1721 C C . VAL A 1 213 ? -1.706 4.498 24.338 1.00 96.44 213 VAL A C 1
ATOM 1723 O O . VAL A 1 213 ? -1.117 3.782 23.538 1.00 96.44 213 VAL A O 1
ATOM 1726 N N . LYS A 1 214 ? -2.689 5.321 23.963 1.00 97.81 214 LYS A N 1
ATOM 1727 C CA . LYS A 1 214 ? -3.128 5.447 22.570 1.00 97.81 214 LYS A CA 1
ATOM 1728 C C . LYS A 1 214 ? -2.045 6.106 21.712 1.00 97.81 214 LYS A C 1
ATOM 1730 O O . LYS A 1 214 ? -1.795 5.661 20.599 1.00 97.81 214 LYS A O 1
ATOM 1735 N N . ASP A 1 215 ? -1.378 7.127 22.247 1.00 98.06 215 ASP A N 1
ATOM 1736 C CA . ASP A 1 215 ? -0.272 7.814 21.572 1.00 98.06 215 ASP A CA 1
ATOM 1737 C C . ASP A 1 215 ? 0.958 6.898 21.417 1.00 98.06 215 ASP A C 1
ATOM 1739 O O . ASP A 1 215 ? 1.635 6.939 20.389 1.00 98.06 215 ASP A O 1
ATOM 1743 N N . GLU A 1 216 ? 1.241 6.053 22.414 1.00 97.62 216 GLU A N 1
ATOM 1744 C CA . GLU A 1 216 ? 2.294 5.029 22.356 1.00 97.62 216 GLU A CA 1
ATOM 1745 C C . GLU A 1 216 ? 2.015 4.006 21.244 1.00 97.62 216 GLU A C 1
ATOM 1747 O O . GLU A 1 216 ? 2.888 3.798 20.396 1.00 97.62 216 GLU A O 1
ATOM 1752 N N . ALA A 1 217 ? 0.783 3.490 21.164 1.00 98.31 217 ALA A N 1
ATOM 1753 C CA . ALA A 1 217 ? 0.357 2.566 20.112 1.00 98.31 217 ALA A CA 1
ATOM 1754 C C . ALA A 1 217 ? 0.449 3.187 18.709 1.00 98.31 217 ALA A C 1
ATOM 1756 O O . ALA A 1 217 ? 0.974 2.575 17.776 1.00 98.31 217 ALA A O 1
ATOM 1757 N N . VAL A 1 218 ? 0.018 4.444 18.557 1.00 98.44 218 VAL A N 1
ATOM 1758 C CA . VAL A 1 218 ? 0.160 5.194 17.297 1.00 98.44 218 VAL A CA 1
ATOM 1759 C C . VAL A 1 218 ? 1.625 5.342 16.904 1.00 98.44 218 VAL A C 1
ATOM 1761 O O . VAL A 1 218 ? 1.997 5.047 15.769 1.00 98.44 218 VAL A O 1
ATOM 1764 N N . LYS A 1 219 ? 2.486 5.753 17.836 1.00 98.25 219 LYS A N 1
ATOM 1765 C CA . LYS A 1 219 ? 3.914 5.936 17.561 1.00 98.25 219 LYS A CA 1
ATOM 1766 C C . LYS A 1 219 ? 4.593 4.622 17.170 1.00 98.25 219 LYS A C 1
ATOM 1768 O O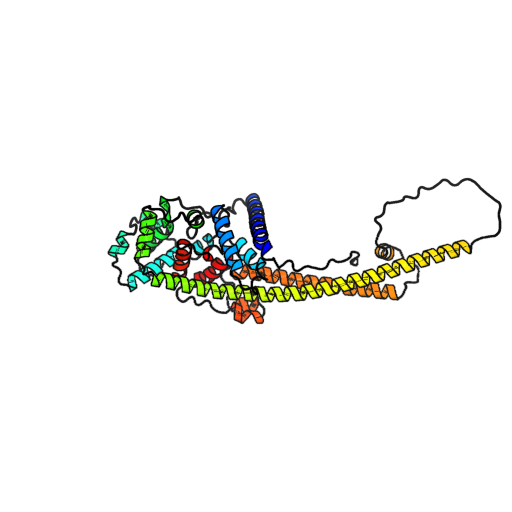 . LYS A 1 219 ? 5.486 4.600 16.316 1.00 98.25 219 LYS A O 1
ATOM 1773 N N . HIS A 1 220 ? 4.204 3.523 17.808 1.00 98.25 220 HIS A N 1
ATOM 1774 C CA . HIS A 1 220 ? 4.719 2.198 17.488 1.00 98.25 220 HIS A CA 1
ATOM 1775 C C . HIS A 1 220 ? 4.296 1.749 16.086 1.00 98.25 220 HIS A C 1
ATOM 1777 O O . HIS A 1 220 ? 5.143 1.298 15.306 1.00 98.25 220 HIS A O 1
ATOM 1783 N N . PHE A 1 221 ? 3.034 1.985 15.727 1.00 98.56 221 PHE A N 1
ATOM 1784 C CA . PHE A 1 221 ? 2.515 1.775 14.379 1.00 98.56 221 PHE A CA 1
ATOM 1785 C C . PHE A 1 221 ? 3.282 2.588 13.334 1.00 98.56 221 PHE A C 1
ATOM 1787 O O . PHE A 1 221 ? 3.748 2.033 12.340 1.00 98.56 221 PHE A O 1
ATOM 1794 N N . GLU A 1 222 ? 3.480 3.886 13.569 1.00 97.88 222 GLU A N 1
ATOM 1795 C CA . GLU A 1 222 ? 4.243 4.769 12.679 1.00 97.88 222 GLU A CA 1
ATOM 1796 C C . GLU A 1 222 ? 5.691 4.298 12.502 1.00 97.88 222 GLU A C 1
ATOM 1798 O O . GLU A 1 222 ? 6.227 4.336 11.396 1.00 97.88 222 GLU A O 1
ATOM 1803 N N . THR A 1 223 ? 6.316 3.795 13.570 1.00 97.88 223 THR A N 1
ATOM 1804 C CA . THR A 1 223 ? 7.677 3.240 13.522 1.00 97.88 223 THR A CA 1
ATOM 1805 C C . THR A 1 223 ? 7.735 2.002 12.626 1.00 97.88 223 THR A C 1
ATOM 1807 O O . THR A 1 223 ? 8.601 1.911 11.753 1.00 97.88 223 THR A O 1
ATOM 1810 N N . CYS A 1 224 ? 6.793 1.069 12.791 1.00 97.69 224 CYS A N 1
ATOM 1811 C CA . CYS A 1 224 ? 6.699 -0.118 11.939 1.00 97.69 224 CYS A CA 1
ATOM 1812 C C . CYS A 1 224 ? 6.407 0.265 10.480 1.00 97.69 224 CYS A C 1
ATOM 1814 O O . CYS A 1 224 ? 7.066 -0.226 9.561 1.00 97.69 224 CYS A O 1
ATOM 1816 N N . TYR A 1 225 ? 5.482 1.202 10.263 1.00 97.69 225 TYR A N 1
ATOM 1817 C CA . TYR A 1 225 ? 5.145 1.727 8.944 1.00 97.69 225 TYR A CA 1
ATOM 1818 C C . TYR A 1 225 ? 6.343 2.395 8.257 1.00 97.69 225 TYR A C 1
ATOM 1820 O O . TYR A 1 225 ? 6.560 2.201 7.058 1.00 97.69 225 TYR A O 1
ATOM 1828 N N . GLN A 1 226 ? 7.162 3.135 9.006 1.00 96.62 226 GLN A N 1
ATOM 1829 C CA . GLN A 1 226 ? 8.373 3.759 8.486 1.00 96.62 226 GLN A CA 1
ATOM 1830 C C . GLN A 1 226 ? 9.401 2.711 8.051 1.00 96.62 226 GLN A C 1
ATOM 1832 O O . GLN A 1 226 ? 9.929 2.814 6.945 1.00 96.62 226 GLN A O 1
ATOM 1837 N N . VAL A 1 227 ? 9.650 1.684 8.874 1.00 96.00 227 VAL A N 1
ATOM 1838 C CA . VAL A 1 227 ? 10.571 0.595 8.509 1.00 96.00 227 VAL A CA 1
ATOM 1839 C C . VAL A 1 227 ? 10.087 -0.099 7.239 1.00 96.00 227 VAL A C 1
ATOM 1841 O O . VAL A 1 227 ? 10.866 -0.248 6.300 1.00 96.00 227 VAL A O 1
ATOM 1844 N N . TRP A 1 228 ? 8.801 -0.455 7.161 1.00 96.38 228 TRP A N 1
ATOM 1845 C CA . TRP A 1 228 ? 8.214 -1.065 5.964 1.00 96.38 228 TRP A CA 1
ATOM 1846 C C . TRP A 1 228 ? 8.382 -0.167 4.726 1.00 96.38 228 TRP A C 1
ATOM 1848 O O . TRP A 1 228 ? 8.832 -0.614 3.669 1.00 96.38 228 TRP A O 1
ATOM 1858 N N . THR A 1 229 ? 8.104 1.130 4.876 1.00 96.50 229 THR A N 1
ATOM 1859 C CA . THR A 1 229 ? 8.253 2.131 3.809 1.00 96.50 229 THR A CA 1
ATOM 1860 C C . THR A 1 229 ? 9.705 2.240 3.336 1.00 96.50 229 THR A C 1
ATOM 1862 O O . THR A 1 229 ? 9.967 2.360 2.137 1.00 96.50 229 THR A O 1
ATOM 1865 N N . ASP A 1 230 ? 10.672 2.148 4.248 1.00 95.81 230 ASP A N 1
ATOM 1866 C CA . ASP A 1 230 ? 12.094 2.153 3.910 1.00 95.81 230 ASP A CA 1
ATOM 1867 C C . ASP A 1 230 ? 12.497 0.909 3.108 1.00 95.81 230 ASP A C 1
ATOM 1869 O O . ASP A 1 230 ? 13.247 1.036 2.135 1.00 95.81 230 ASP A O 1
ATOM 1873 N N . ARG A 1 231 ? 11.952 -0.273 3.438 1.00 94.94 231 ARG A N 1
ATOM 1874 C CA . ARG A 1 231 ? 12.153 -1.493 2.634 1.00 94.94 231 ARG A CA 1
ATOM 1875 C C . ARG A 1 231 ? 11.604 -1.328 1.219 1.00 94.94 231 ARG A C 1
ATOM 1877 O O . ARG A 1 231 ? 12.288 -1.669 0.252 1.00 94.94 231 ARG A O 1
ATOM 1884 N N . PHE A 1 232 ? 10.400 -0.765 1.094 1.00 95.94 232 PHE A N 1
ATOM 1885 C CA . PHE A 1 232 ? 9.784 -0.477 -0.200 1.00 95.94 232 PHE A CA 1
ATOM 1886 C C . PHE A 1 232 ? 10.687 0.408 -1.061 1.00 95.94 232 PHE A C 1
ATOM 1888 O O . PHE A 1 232 ? 11.031 0.036 -2.186 1.00 95.94 232 PHE A O 1
ATOM 1895 N N . PHE A 1 233 ? 11.126 1.551 -0.528 1.00 96.50 233 PHE A N 1
ATOM 1896 C CA . PHE A 1 233 ? 11.961 2.474 -1.295 1.00 96.50 233 PHE A CA 1
ATOM 1897 C C . PHE A 1 233 ? 13.350 1.908 -1.594 1.00 96.50 233 PHE A C 1
ATOM 1899 O O . PHE A 1 233 ? 13.883 2.206 -2.660 1.00 96.50 233 PHE A O 1
ATOM 1906 N N . ALA A 1 234 ? 13.919 1.068 -0.724 1.00 95.19 234 ALA A N 1
ATOM 1907 C CA . ALA A 1 234 ? 15.171 0.371 -1.010 1.00 95.19 234 ALA A CA 1
ATOM 1908 C C . ALA A 1 234 ? 15.035 -0.570 -2.220 1.00 95.19 234 ALA A C 1
ATOM 1910 O O . ALA A 1 234 ? 15.846 -0.507 -3.146 1.00 95.19 234 ALA A O 1
ATOM 1911 N N . GLY A 1 235 ? 13.978 -1.389 -2.258 1.00 95.00 235 GLY A N 1
ATOM 1912 C CA . GLY A 1 235 ? 13.728 -2.286 -3.387 1.00 95.00 235 GLY A CA 1
ATOM 1913 C C . GLY A 1 235 ? 13.439 -1.536 -4.689 1.00 95.00 235 GLY A C 1
ATOM 1914 O O . GLY A 1 235 ? 14.022 -1.854 -5.726 1.00 95.00 235 GLY A O 1
ATOM 1915 N N . ILE A 1 236 ? 12.599 -0.495 -4.651 1.00 95.19 236 ILE A N 1
ATOM 1916 C CA . ILE A 1 236 ? 12.313 0.321 -5.842 1.00 95.19 236 ILE A CA 1
ATOM 1917 C C . ILE A 1 236 ? 13.553 1.058 -6.342 1.00 95.19 236 ILE A C 1
ATOM 1919 O O . ILE A 1 236 ? 13.782 1.094 -7.551 1.00 95.19 236 ILE A O 1
ATOM 1923 N N . ALA A 1 237 ? 14.376 1.599 -5.443 1.00 94.94 237 ALA A N 1
ATOM 1924 C CA . ALA A 1 237 ? 15.611 2.271 -5.823 1.00 94.94 237 ALA A CA 1
ATOM 1925 C C . ALA A 1 237 ? 16.544 1.348 -6.610 1.00 94.94 237 ALA A C 1
ATOM 1927 O O . ALA A 1 237 ? 17.008 1.727 -7.686 1.00 94.94 237 ALA A O 1
ATOM 1928 N N . TYR A 1 238 ? 16.741 0.123 -6.119 1.00 95.25 238 TYR A N 1
ATOM 1929 C CA . TYR A 1 238 ? 17.547 -0.884 -6.799 1.00 95.25 238 TYR A CA 1
ATOM 1930 C C . TYR A 1 238 ? 17.001 -1.199 -8.197 1.00 95.25 238 TYR A C 1
ATOM 1932 O O . TYR A 1 238 ? 17.722 -1.114 -9.191 1.00 95.25 238 TYR A O 1
ATOM 1940 N N . TRP A 1 239 ? 15.705 -1.511 -8.311 1.00 94.19 239 TRP A N 1
ATOM 1941 C CA . TRP A 1 239 ? 15.119 -1.855 -9.609 1.00 94.19 239 TRP A CA 1
ATOM 1942 C C . TRP A 1 239 ? 15.121 -0.681 -10.592 1.00 94.19 239 TRP A C 1
ATOM 1944 O O . TRP A 1 239 ? 15.274 -0.897 -11.796 1.00 94.19 239 TRP A O 1
ATOM 1954 N N . GLN A 1 240 ? 14.985 0.552 -10.103 1.00 92.62 240 GLN A N 1
ATOM 1955 C CA . GLN A 1 240 ? 15.077 1.750 -10.932 1.00 92.62 240 GLN A CA 1
ATOM 1956 C C . GLN A 1 240 ? 16.496 1.958 -11.472 1.00 92.62 240 GLN A C 1
ATOM 1958 O O . GLN A 1 240 ? 16.652 2.334 -12.634 1.00 92.62 240 GLN A O 1
ATOM 1963 N N . GLU A 1 241 ? 17.527 1.717 -10.662 1.00 93.38 241 GLU A N 1
ATOM 1964 C CA . GLU A 1 241 ? 18.923 1.791 -11.104 1.00 93.38 241 GLU A CA 1
ATOM 1965 C C . GLU A 1 241 ? 19.199 0.766 -12.210 1.00 93.38 241 GLU A C 1
ATOM 1967 O O . GLU A 1 241 ? 19.666 1.135 -13.290 1.00 93.38 241 GLU A O 1
ATOM 1972 N N . GLN A 1 242 ? 18.780 -0.486 -11.996 1.00 94.50 242 GLN A N 1
ATOM 1973 C CA . GLN A 1 242 ? 18.874 -1.546 -13.003 1.00 94.50 242 GLN A CA 1
ATOM 1974 C C . GLN A 1 242 ? 18.120 -1.180 -14.291 1.00 94.50 242 GLN A C 1
ATOM 1976 O O . GLN A 1 242 ? 18.619 -1.394 -15.397 1.00 94.50 242 GLN A O 1
ATOM 1981 N N . TYR A 1 243 ? 16.928 -0.586 -14.176 1.00 94.38 243 TYR A N 1
ATOM 1982 C CA . TYR A 1 243 ? 16.156 -0.139 -15.335 1.00 94.38 243 TYR A CA 1
ATOM 1983 C C . TYR A 1 243 ? 16.892 0.948 -16.126 1.00 94.38 243 TYR A C 1
ATOM 1985 O O . TYR A 1 243 ? 16.996 0.852 -17.350 1.00 94.38 243 TYR A O 1
ATOM 1993 N N . ILE A 1 244 ? 17.419 1.969 -15.443 1.00 93.38 244 ILE A N 1
ATOM 1994 C CA . ILE A 1 244 ? 18.144 3.077 -16.076 1.00 93.38 244 ILE A CA 1
ATOM 1995 C C . ILE A 1 244 ? 19.379 2.552 -16.813 1.00 93.38 244 ILE A C 1
ATOM 1997 O O . ILE A 1 244 ? 19.561 2.881 -17.986 1.00 93.38 244 ILE A O 1
ATOM 2001 N N . GLU A 1 245 ? 20.175 1.694 -16.170 1.00 95.19 245 GLU A N 1
ATOM 2002 C CA . GLU A 1 245 ? 21.375 1.103 -16.767 1.00 95.19 245 GLU A CA 1
ATOM 2003 C C . GLU A 1 245 ? 21.041 0.331 -18.054 1.00 95.19 245 GLU A C 1
ATOM 2005 O O . GLU A 1 245 ? 21.619 0.582 -19.119 1.00 95.19 245 GLU A O 1
ATOM 2010 N N . LYS A 1 246 ? 20.060 -0.579 -17.990 1.00 95.31 246 LYS A N 1
ATOM 2011 C CA . LYS A 1 246 ? 19.665 -1.410 -19.138 1.00 95.31 246 LYS A CA 1
ATOM 2012 C C . LYS A 1 246 ? 19.025 -0.592 -20.254 1.00 95.31 246 LYS A C 1
ATOM 2014 O O . LYS A 1 246 ? 19.306 -0.832 -21.432 1.00 95.31 246 LYS A O 1
ATOM 2019 N N . ARG A 1 247 ? 18.220 0.416 -19.911 1.00 95.38 247 ARG A N 1
ATOM 2020 C CA . ARG A 1 247 ? 17.635 1.350 -20.881 1.00 95.38 247 ARG A CA 1
ATOM 2021 C C . ARG A 1 247 ? 18.723 2.136 -21.607 1.00 95.38 247 ARG A C 1
ATOM 2023 O O . ARG A 1 247 ? 18.660 2.263 -22.829 1.00 95.38 247 ARG A O 1
ATOM 2030 N N . ASP A 1 248 ? 19.716 2.652 -20.888 1.00 94.81 248 ASP A N 1
ATOM 2031 C CA . ASP A 1 248 ? 20.789 3.454 -21.482 1.00 94.81 248 ASP A CA 1
ATOM 2032 C C . ASP A 1 248 ? 21.692 2.611 -22.383 1.00 94.81 248 ASP A C 1
ATOM 2034 O O . ASP A 1 248 ? 22.031 3.042 -23.491 1.00 94.81 248 ASP A O 1
ATOM 2038 N N . ALA A 1 249 ? 21.979 1.367 -21.988 1.00 95.25 249 ALA A N 1
ATOM 2039 C CA . ALA A 1 249 ? 22.651 0.397 -22.846 1.00 95.25 249 ALA A CA 1
ATOM 2040 C C . ALA A 1 249 ? 21.853 0.118 -24.135 1.00 95.25 249 ALA A C 1
ATOM 2042 O O . ALA A 1 249 ? 22.411 0.143 -25.238 1.00 95.25 249 ALA A O 1
ATOM 2043 N N . LEU A 1 250 ? 20.536 -0.087 -24.027 1.00 95.19 250 LEU A N 1
ATOM 2044 C CA . LEU A 1 250 ? 19.664 -0.299 -25.182 1.00 95.19 250 LEU A CA 1
ATOM 2045 C C . LEU A 1 250 ? 19.609 0.939 -26.091 1.00 95.19 250 LEU A C 1
ATOM 2047 O O . LEU A 1 250 ? 19.701 0.808 -27.313 1.00 95.19 250 LEU A O 1
ATOM 2051 N N . ASN A 1 251 ? 19.518 2.142 -25.523 1.00 95.19 251 ASN A N 1
ATOM 2052 C CA . ASN A 1 251 ? 19.546 3.400 -26.271 1.00 95.19 251 ASN A CA 1
ATOM 2053 C C . ASN A 1 251 ? 20.878 3.608 -27.005 1.00 95.19 251 ASN A C 1
ATOM 2055 O O . ASN A 1 251 ? 20.874 4.030 -28.164 1.00 95.19 251 ASN A O 1
ATOM 2059 N N . ALA A 1 252 ? 22.010 3.253 -26.391 1.00 95.56 252 ALA A N 1
ATOM 2060 C CA . ALA A 1 252 ? 23.311 3.290 -27.055 1.00 95.56 252 ALA A CA 1
ATOM 2061 C C . ALA A 1 252 ? 23.344 2.366 -28.287 1.00 95.56 252 ALA A C 1
ATOM 2063 O O . ALA A 1 252 ? 23.775 2.788 -29.363 1.00 95.56 252 ALA A O 1
ATOM 2064 N N . ILE A 1 253 ? 22.798 1.148 -28.176 1.00 94.00 253 ILE A N 1
ATOM 2065 C CA . ILE A 1 253 ? 22.688 0.214 -29.309 1.00 94.00 253 ILE A CA 1
ATOM 2066 C C . ILE A 1 253 ? 21.750 0.771 -30.390 1.00 94.00 253 ILE A C 1
ATOM 2068 O O . ILE A 1 253 ? 22.097 0.751 -31.571 1.00 94.00 253 ILE A O 1
ATOM 2072 N N . ARG A 1 254 ? 20.581 1.310 -30.014 1.00 94.00 254 ARG A N 1
ATOM 2073 C CA . ARG A 1 254 ? 19.635 1.928 -30.963 1.00 94.00 254 ARG A CA 1
ATOM 2074 C C . ARG A 1 254 ? 20.280 3.085 -31.726 1.00 94.00 254 ARG A C 1
ATOM 2076 O O . ARG A 1 254 ? 20.075 3.216 -32.933 1.00 94.00 254 ARG A O 1
ATOM 2083 N N . LYS A 1 255 ? 21.093 3.900 -31.048 1.00 94.75 255 LYS A N 1
ATOM 2084 C CA . LYS A 1 255 ? 21.867 4.974 -31.675 1.00 94.75 255 LYS A CA 1
ATOM 2085 C C . LYS A 1 255 ? 22.872 4.422 -32.688 1.00 94.75 255 LYS A C 1
ATOM 2087 O O . LYS A 1 255 ? 22.894 4.898 -33.820 1.00 94.75 255 LYS A O 1
ATOM 2092 N N . GLU A 1 256 ? 23.643 3.394 -32.329 1.00 94.38 256 GLU A N 1
ATOM 2093 C CA . GLU A 1 256 ? 24.571 2.741 -33.264 1.00 94.38 256 GLU A CA 1
ATOM 2094 C C . GLU A 1 256 ? 23.853 2.153 -34.491 1.00 94.38 256 GLU A C 1
ATOM 2096 O O . GLU A 1 256 ? 24.341 2.298 -35.614 1.00 94.38 256 GLU A O 1
ATOM 2101 N N . ILE A 1 257 ? 22.689 1.520 -34.300 1.00 90.88 257 ILE A N 1
ATOM 2102 C CA . ILE A 1 257 ? 21.856 1.002 -35.398 1.00 90.88 257 ILE A CA 1
ATOM 2103 C C . ILE A 1 257 ? 21.478 2.134 -36.351 1.00 90.88 257 ILE A C 1
ATOM 2105 O O . ILE A 1 257 ? 21.714 2.015 -37.555 1.00 90.88 257 ILE A O 1
ATOM 2109 N N . ASN A 1 258 ? 20.957 3.244 -35.821 1.00 91.00 258 ASN A N 1
ATOM 2110 C CA . ASN A 1 258 ? 20.563 4.401 -36.623 1.00 91.00 258 ASN A CA 1
ATOM 2111 C C . ASN A 1 258 ? 21.760 4.987 -37.401 1.00 91.00 258 ASN A C 1
ATOM 2113 O O . ASN A 1 258 ? 21.637 5.295 -38.584 1.00 91.00 258 ASN A O 1
ATOM 2117 N N . GLU A 1 259 ? 22.945 5.081 -36.787 1.00 92.69 259 GLU A N 1
ATOM 2118 C CA . GLU A 1 259 ? 24.164 5.557 -37.462 1.00 92.69 259 GLU A CA 1
ATOM 2119 C C . GLU A 1 259 ? 24.631 4.616 -38.587 1.00 92.69 259 GLU A C 1
ATOM 2121 O O . GLU A 1 259 ? 25.091 5.070 -39.641 1.00 92.69 259 GLU A O 1
ATOM 2126 N N . VAL A 1 260 ? 24.535 3.297 -38.385 1.00 89.00 260 VAL A N 1
ATOM 2127 C CA . VAL A 1 260 ? 24.861 2.298 -39.415 1.00 89.00 260 VAL A CA 1
ATOM 2128 C C . VAL A 1 260 ? 23.839 2.341 -40.551 1.00 89.00 260 VAL A C 1
ATOM 2130 O O . VAL A 1 260 ? 24.238 2.310 -41.717 1.00 89.00 260 VAL A O 1
ATOM 2133 N N . GLN A 1 261 ? 22.548 2.477 -40.238 1.00 85.88 261 GLN A N 1
ATOM 2134 C CA . GLN A 1 261 ? 21.487 2.672 -41.228 1.00 85.88 261 GLN A CA 1
ATOM 2135 C C . GLN A 1 261 ? 21.719 3.945 -42.054 1.00 85.88 261 GLN A C 1
ATOM 2137 O O . GLN A 1 261 ? 21.662 3.884 -43.280 1.00 85.88 261 GLN A O 1
ATOM 2142 N N . ASP A 1 262 ? 22.083 5.068 -41.429 1.00 88.25 262 ASP A N 1
ATOM 2143 C CA . ASP A 1 262 ? 22.377 6.321 -42.137 1.00 88.25 262 ASP A CA 1
ATOM 2144 C C . ASP A 1 262 ? 23.572 6.178 -43.100 1.00 88.25 262 ASP A C 1
ATOM 2146 O O . ASP A 1 262 ? 23.547 6.684 -44.232 1.00 88.25 262 ASP A O 1
ATOM 2150 N N . LYS A 1 263 ? 24.620 5.449 -42.688 1.00 88.81 263 LYS A N 1
ATOM 2151 C CA . LYS A 1 263 ? 25.771 5.125 -43.552 1.00 88.81 263 LYS A CA 1
ATOM 2152 C C . LYS A 1 263 ? 25.361 4.232 -44.722 1.00 88.81 263 LYS A C 1
ATOM 2154 O O . LYS A 1 263 ? 25.747 4.517 -45.860 1.00 88.81 263 LYS A O 1
ATOM 2159 N N . LEU A 1 264 ? 24.562 3.196 -44.459 1.00 83.69 264 LEU A N 1
ATOM 2160 C CA . LEU A 1 264 ? 24.016 2.300 -45.480 1.00 83.69 264 LEU A CA 1
ATOM 2161 C C . LEU A 1 264 ? 23.152 3.059 -46.488 1.00 83.69 264 LEU A C 1
ATOM 2163 O O . LEU A 1 264 ? 23.355 2.909 -47.689 1.00 83.69 264 LEU A O 1
ATOM 2167 N N . ASP A 1 265 ? 22.256 3.929 -46.029 1.00 82.50 265 ASP A N 1
ATOM 2168 C CA . ASP A 1 265 ? 21.403 4.750 -46.887 1.00 82.50 265 ASP A CA 1
ATOM 2169 C C . ASP A 1 265 ? 22.221 5.691 -47.773 1.00 82.50 265 ASP A C 1
ATOM 2171 O O . ASP A 1 265 ? 21.944 5.835 -48.970 1.00 82.50 265 ASP A O 1
ATOM 2175 N N . LYS A 1 266 ? 23.253 6.334 -47.213 1.00 86.50 266 LYS A N 1
ATOM 2176 C CA . LYS A 1 266 ? 24.154 7.207 -47.975 1.00 86.50 266 LYS A CA 1
ATOM 2177 C C . LYS A 1 266 ? 24.884 6.425 -49.068 1.00 86.50 266 LYS A C 1
ATOM 2179 O O . LYS A 1 266 ? 24.911 6.875 -50.216 1.00 86.50 266 LYS A O 1
ATOM 2184 N N . LYS A 1 267 ? 25.427 5.251 -48.736 1.00 82.69 267 LYS A N 1
ATOM 2185 C CA . LYS A 1 267 ? 26.136 4.372 -49.679 1.00 82.69 267 LYS A CA 1
ATOM 2186 C C . LYS A 1 267 ? 25.204 3.797 -50.741 1.00 82.69 267 LYS A C 1
ATOM 2188 O O . LYS A 1 267 ? 25.524 3.857 -51.925 1.00 82.69 267 LYS A O 1
ATOM 2193 N N . ALA A 1 268 ? 24.013 3.345 -50.361 1.00 75.06 268 ALA A N 1
ATOM 2194 C CA . ALA A 1 268 ? 22.998 2.868 -51.294 1.00 75.06 268 ALA A CA 1
ATOM 2195 C C . ALA A 1 268 ? 22.596 3.967 -52.293 1.00 75.06 268 ALA A C 1
ATOM 2197 O O . ALA A 1 268 ? 22.542 3.723 -53.500 1.00 75.06 268 ALA A O 1
ATOM 2198 N N . LYS A 1 269 ? 22.389 5.208 -51.824 1.00 82.19 269 LYS A N 1
ATOM 2199 C CA . LYS A 1 269 ? 22.115 6.367 -52.695 1.00 82.19 269 LYS A CA 1
ATOM 2200 C C . LYS A 1 269 ? 23.273 6.657 -53.655 1.00 82.19 269 LYS A C 1
ATOM 2202 O O . LYS A 1 269 ? 23.017 6.896 -54.837 1.00 82.19 269 LYS A O 1
ATOM 2207 N N . GLN A 1 270 ? 24.520 6.619 -53.176 1.00 81.88 270 GLN A N 1
ATOM 2208 C CA . GLN A 1 270 ? 25.720 6.794 -54.007 1.00 81.88 270 GLN A CA 1
ATOM 2209 C C . GLN A 1 270 ? 25.810 5.714 -55.091 1.00 81.88 270 GLN A C 1
ATOM 2211 O O . GLN A 1 270 ? 25.873 6.047 -56.274 1.00 81.88 270 GLN A O 1
ATOM 2216 N N . TYR A 1 271 ? 25.680 4.443 -54.713 1.00 75.00 271 TYR A N 1
ATOM 2217 C CA . TYR A 1 271 ? 25.708 3.310 -55.637 1.00 75.00 271 TYR A CA 1
ATOM 2218 C C . TYR A 1 271 ? 24.605 3.397 -56.705 1.00 75.00 271 TYR A C 1
ATOM 2220 O O . TYR A 1 271 ? 24.850 3.211 -57.900 1.00 75.00 271 TYR A O 1
ATOM 2228 N N . ILE A 1 272 ? 23.373 3.744 -56.313 1.00 74.88 272 ILE A N 1
ATOM 2229 C CA . ILE A 1 272 ? 22.262 3.940 -57.258 1.00 74.88 272 ILE A CA 1
ATOM 2230 C C . ILE A 1 272 ? 22.567 5.097 -58.224 1.00 74.88 272 ILE A C 1
ATOM 2232 O O . ILE A 1 272 ? 22.281 4.988 -59.422 1.00 74.88 272 ILE A O 1
ATOM 2236 N N . ALA A 1 273 ? 23.140 6.201 -57.736 1.00 79.94 273 ALA A N 1
ATOM 2237 C CA . ALA A 1 273 ? 23.521 7.340 -58.567 1.00 79.94 273 ALA A CA 1
ATOM 2238 C C . ALA A 1 273 ? 24.639 6.980 -59.561 1.00 79.94 273 ALA A C 1
ATOM 2240 O O . ALA A 1 273 ? 24.530 7.309 -60.744 1.00 79.94 273 ALA A O 1
ATOM 2241 N N . GLU A 1 274 ? 25.667 6.256 -59.120 1.00 78.31 274 GLU A N 1
ATOM 2242 C CA . GLU A 1 274 ? 26.755 5.748 -59.964 1.00 78.31 274 GLU A CA 1
ATOM 2243 C C . GLU A 1 274 ? 26.239 4.783 -61.029 1.00 78.31 274 GLU A C 1
ATOM 2245 O O . GLU A 1 274 ? 26.539 4.950 -62.210 1.00 78.31 274 GLU A O 1
ATOM 2250 N N . ARG A 1 275 ? 25.358 3.844 -60.664 1.00 74.06 275 ARG A N 1
ATOM 2251 C CA . ARG A 1 275 ? 24.736 2.917 -61.619 1.00 74.06 275 ARG A CA 1
ATOM 2252 C C . ARG A 1 275 ? 23.877 3.649 -62.651 1.00 74.06 275 ARG A C 1
ATOM 2254 O O . ARG A 1 275 ? 23.890 3.285 -63.829 1.00 74.06 275 ARG A O 1
ATOM 2261 N N . LYS A 1 276 ? 23.143 4.695 -62.249 1.00 77.31 276 LYS A N 1
ATOM 2262 C CA . LYS A 1 276 ? 22.396 5.562 -63.181 1.00 77.31 276 LYS A CA 1
ATOM 2263 C C . LYS A 1 276 ? 23.338 6.314 -64.126 1.00 77.31 276 LYS A C 1
ATOM 2265 O O . LYS A 1 276 ? 23.070 6.345 -65.327 1.00 77.31 276 LYS A O 1
ATOM 2270 N N . ARG A 1 277 ? 24.450 6.864 -63.620 1.00 77.88 277 ARG A N 1
ATOM 2271 C CA . ARG A 1 277 ? 25.488 7.524 -64.436 1.00 77.88 277 ARG A CA 1
ATOM 2272 C C . ARG A 1 277 ? 26.139 6.550 -65.420 1.00 77.88 277 ARG A C 1
ATOM 2274 O O . ARG A 1 277 ? 26.203 6.859 -66.603 1.00 77.88 277 ARG A O 1
ATOM 2281 N N . ALA A 1 278 ? 26.513 5.351 -64.976 1.00 74.38 278 ALA A N 1
ATOM 2282 C CA . ALA A 1 278 ? 27.095 4.308 -65.819 1.00 74.38 278 ALA A CA 1
ATOM 2283 C C . ALA A 1 278 ? 26.124 3.831 -66.913 1.00 74.38 278 ALA A C 1
ATOM 2285 O O . ALA A 1 278 ? 26.519 3.674 -68.067 1.00 74.38 278 ALA A O 1
ATOM 2286 N N . LYS A 1 279 ? 24.831 3.662 -66.592 1.00 75.56 279 LYS A N 1
ATOM 2287 C CA . LYS A 1 279 ? 23.788 3.361 -67.591 1.00 75.56 279 LYS A CA 1
ATOM 2288 C C . LYS A 1 279 ? 23.618 4.491 -68.611 1.00 75.56 279 LYS A C 1
ATOM 2290 O O . LYS A 1 279 ? 23.440 4.202 -69.792 1.00 75.56 279 LYS A O 1
ATOM 2295 N N . LYS A 1 280 ? 23.682 5.757 -68.178 1.00 75.56 280 LYS A N 1
ATOM 2296 C CA . LYS A 1 280 ? 23.618 6.927 -69.069 1.00 75.56 280 LYS A CA 1
ATOM 2297 C C . LYS A 1 280 ? 24.841 6.995 -69.994 1.00 75.56 280 LYS A C 1
ATOM 2299 O O . LYS A 1 280 ? 24.659 7.104 -71.199 1.00 75.56 280 LYS A O 1
ATOM 2304 N N . ALA A 1 281 ? 26.046 6.804 -69.456 1.00 70.25 281 ALA A N 1
ATOM 2305 C CA . ALA A 1 281 ? 27.290 6.772 -70.226 1.00 70.25 281 ALA A CA 1
ATOM 2306 C C . ALA A 1 281 ? 27.325 5.612 -71.240 1.00 70.25 281 ALA A C 1
ATOM 2308 O O . ALA A 1 281 ? 27.698 5.816 -72.391 1.00 70.25 281 ALA A O 1
ATOM 2309 N N . LYS A 1 282 ? 26.848 4.412 -70.868 1.00 69.94 282 LYS A N 1
ATOM 2310 C CA . LYS A 1 282 ? 26.674 3.292 -71.816 1.00 69.94 282 LYS A CA 1
ATOM 2311 C C . LYS A 1 282 ? 25.670 3.620 -72.927 1.00 69.94 282 LYS A C 1
ATOM 2313 O O . LYS A 1 282 ? 25.910 3.259 -74.071 1.00 69.94 282 LYS A O 1
ATOM 2318 N N . LYS A 1 283 ? 24.566 4.313 -72.618 1.00 64.69 283 LYS A N 1
ATOM 2319 C CA . LYS A 1 283 ? 23.592 4.775 -73.626 1.00 64.69 283 LYS A CA 1
ATOM 2320 C C . LYS A 1 283 ? 24.173 5.830 -74.572 1.00 64.69 283 LYS A C 1
ATOM 2322 O O . LYS A 1 283 ? 23.811 5.843 -75.739 1.00 64.69 283 LYS A O 1
ATOM 2327 N N . GLU A 1 284 ? 25.049 6.702 -74.083 1.00 58.72 284 GLU A N 1
ATOM 2328 C CA . GLU A 1 284 ? 25.704 7.742 -74.890 1.00 58.72 284 GLU A CA 1
ATOM 2329 C C . GLU A 1 284 ? 26.853 7.188 -75.749 1.00 58.72 284 GLU A C 1
ATOM 2331 O O . GLU A 1 284 ? 27.051 7.669 -76.862 1.00 58.72 284 GLU A O 1
ATOM 2336 N N . ALA A 1 285 ? 27.543 6.139 -75.286 1.00 57.81 285 ALA A N 1
ATOM 2337 C CA . ALA A 1 285 ? 28.543 5.403 -76.064 1.00 57.81 285 ALA A CA 1
ATOM 2338 C C . ALA A 1 285 ? 27.923 4.568 -77.204 1.00 57.81 285 ALA A C 1
ATOM 2340 O O . ALA A 1 285 ? 28.576 4.310 -78.210 1.00 57.81 285 ALA A O 1
ATOM 2341 N N . ILE A 1 286 ? 26.645 4.186 -77.083 1.00 55.38 286 ILE A N 1
ATOM 2342 C CA . ILE A 1 286 ? 25.859 3.534 -78.140 1.00 55.38 286 ILE A CA 1
ATOM 2343 C C . ILE A 1 286 ? 25.088 4.618 -78.918 1.00 55.38 286 ILE A C 1
ATOM 2345 O O . ILE A 1 286 ? 23.861 4.683 -78.901 1.00 55.38 286 ILE A O 1
ATOM 2349 N N . LYS A 1 287 ? 25.809 5.509 -79.602 1.00 46.53 287 LYS A N 1
ATOM 2350 C CA . LYS A 1 287 ? 25.256 6.285 -80.721 1.00 46.53 287 LYS A CA 1
ATOM 2351 C C . LYS A 1 287 ? 25.863 5.746 -82.015 1.00 46.53 287 LYS A C 1
ATOM 2353 O O . LYS A 1 287 ? 26.999 6.101 -82.320 1.00 46.53 287 LYS A O 1
ATOM 2358 N N . PRO A 1 288 ? 25.157 4.919 -82.802 1.00 44.81 288 PRO A N 1
ATOM 2359 C CA . PRO A 1 288 ? 25.565 4.704 -84.177 1.00 44.81 288 PRO A CA 1
ATOM 2360 C C . PRO A 1 288 ? 25.272 5.977 -84.979 1.00 44.81 288 PRO A C 1
ATOM 2362 O O . PRO A 1 288 ? 24.164 6.518 -84.946 1.00 44.81 288 PRO A O 1
ATOM 2365 N N . ALA A 1 289 ? 26.275 6.456 -85.713 1.00 43.22 289 ALA A N 1
ATOM 2366 C CA . ALA A 1 289 ? 26.044 7.307 -86.866 1.00 43.22 289 ALA A CA 1
ATOM 2367 C C . ALA A 1 289 ? 25.271 6.473 -87.896 1.00 43.22 289 ALA A C 1
ATOM 2369 O O . ALA A 1 289 ? 25.859 5.623 -88.552 1.00 43.22 289 ALA A O 1
ATOM 2370 N N . ASN A 1 290 ? 23.948 6.636 -87.948 1.00 41.12 290 ASN A N 1
ATOM 2371 C CA . ASN A 1 290 ? 23.166 6.633 -89.183 1.00 41.12 290 ASN A CA 1
ATOM 2372 C C . ASN A 1 290 ? 21.708 7.008 -88.895 1.00 41.12 290 ASN A C 1
ATOM 2374 O O . ASN A 1 290 ? 20.980 6.352 -88.152 1.00 41.12 290 ASN A O 1
ATOM 2378 N N . VAL A 1 291 ? 21.315 8.117 -89.512 1.00 43.41 291 VAL A N 1
ATOM 2379 C CA . VAL A 1 291 ? 19.939 8.560 -89.721 1.00 43.41 291 VAL A CA 1
ATOM 2380 C C . VAL A 1 291 ? 19.343 7.699 -90.848 1.00 43.41 291 VAL A C 1
ATOM 2382 O O . VAL A 1 291 ? 20.074 7.302 -91.749 1.00 43.41 291 VAL A O 1
ATOM 2385 N N . LEU A 1 292 ? 18.020 7.487 -90.808 1.00 42.44 292 LEU A N 1
ATOM 2386 C CA . LEU A 1 292 ? 17.142 6.845 -91.813 1.00 42.44 292 LEU A CA 1
ATOM 2387 C C . LEU A 1 292 ? 16.871 5.339 -91.639 1.00 42.44 292 LEU A C 1
ATOM 2389 O O . LEU A 1 292 ? 17.505 4.494 -92.254 1.00 42.44 292 LEU A O 1
ATOM 2393 N N . LEU A 1 293 ? 15.822 5.024 -90.872 1.00 39.53 293 LEU A N 1
ATOM 2394 C CA . LEU A 1 293 ? 14.567 4.448 -91.391 1.00 39.53 293 LEU A CA 1
ATOM 2395 C C . LEU A 1 293 ? 13.565 4.341 -90.229 1.00 39.53 293 LEU A C 1
ATOM 2397 O O . LEU A 1 293 ? 13.710 3.535 -89.314 1.00 39.53 293 LEU A O 1
ATOM 2401 N N . ARG A 1 294 ? 12.552 5.215 -90.247 1.00 38.59 294 ARG A N 1
ATOM 2402 C CA . ARG A 1 294 ? 11.354 5.084 -89.408 1.00 38.59 294 ARG A CA 1
ATOM 2403 C C . ARG A 1 294 ? 10.573 3.858 -89.874 1.00 38.59 294 ARG A C 1
ATOM 2405 O O . ARG A 1 294 ? 10.324 3.737 -91.068 1.00 38.59 294 ARG A O 1
ATOM 2412 N N . ASN A 1 295 ? 10.083 3.058 -88.932 1.00 32.88 295 ASN A N 1
ATOM 2413 C CA . ASN A 1 295 ? 8.912 2.218 -89.161 1.00 32.88 295 ASN A CA 1
ATOM 2414 C C . ASN A 1 295 ? 7.899 2.479 -88.028 1.00 32.88 295 ASN A C 1
ATOM 2416 O O . ASN A 1 295 ? 8.249 2.283 -86.861 1.00 32.88 295 ASN A O 1
ATOM 2420 N N . PRO A 1 296 ? 6.693 3.003 -88.315 1.00 46.78 296 PRO A N 1
ATOM 2421 C CA . PRO A 1 296 ? 5.695 3.297 -87.301 1.00 46.78 296 PRO A CA 1
ATOM 2422 C C . PRO A 1 296 ? 4.780 2.085 -87.144 1.00 46.78 296 PRO A C 1
ATOM 2424 O O . PRO A 1 296 ? 3.946 1.863 -88.008 1.00 46.78 296 PRO A O 1
ATOM 2427 N N . GLN A 1 297 ? 4.945 1.316 -86.066 1.00 41.34 297 GLN A N 1
ATOM 2428 C CA . GLN A 1 297 ? 3.888 0.542 -85.391 1.00 41.34 297 GLN A CA 1
ATOM 2429 C C . GLN A 1 297 ? 4.517 -0.450 -84.409 1.00 41.34 297 GLN A C 1
ATOM 2431 O O . GLN A 1 297 ? 4.948 -1.530 -84.795 1.00 41.34 297 GLN A O 1
ATOM 2436 N N . GLN A 1 298 ? 4.501 -0.108 -83.121 1.00 36.19 298 GLN A N 1
ATOM 2437 C CA . GLN A 1 298 ? 4.258 -1.089 -82.064 1.00 36.19 298 GLN A CA 1
ATOM 2438 C C . GLN A 1 298 ? 3.369 -0.431 -80.996 1.00 36.19 298 GLN A C 1
ATOM 2440 O O . GLN A 1 298 ? 3.623 0.719 -80.628 1.00 36.19 298 GLN A O 1
ATOM 2445 N N . PRO A 1 299 ? 2.296 -1.100 -80.545 1.00 38.12 299 PRO A N 1
ATOM 2446 C CA . PRO A 1 299 ? 1.366 -0.544 -79.575 1.00 38.12 299 PRO A CA 1
ATOM 2447 C C . PRO A 1 299 ? 2.019 -0.418 -78.195 1.00 38.12 299 PRO A C 1
ATOM 2449 O O . PRO A 1 299 ? 2.735 -1.310 -77.740 1.00 38.12 299 PRO A O 1
ATOM 2452 N N . ASN A 1 300 ? 1.738 0.704 -77.531 1.00 37.34 300 ASN A N 1
ATOM 2453 C CA . ASN A 1 300 ? 2.076 0.954 -76.134 1.00 37.34 300 ASN A CA 1
ATOM 2454 C C . ASN A 1 300 ? 1.533 -0.181 -75.252 1.00 37.34 300 ASN A C 1
ATOM 2456 O O . ASN A 1 300 ? 0.324 -0.288 -75.048 1.00 37.34 300 ASN A O 1
ATOM 2460 N N . LEU A 1 301 ? 2.424 -1.002 -74.697 1.00 29.80 301 LEU A N 1
ATOM 2461 C CA . LEU A 1 301 ? 2.102 -1.830 -73.538 1.00 29.80 301 LEU A CA 1
ATOM 2462 C C . LEU A 1 301 ? 1.988 -0.908 -72.314 1.00 29.80 301 LEU A C 1
ATOM 2464 O O . LEU A 1 301 ? 2.889 -0.094 -72.089 1.00 29.80 301 LEU A O 1
ATOM 2468 N N . PRO A 1 302 ? 0.909 -1.003 -71.521 1.00 29.77 302 PRO A N 1
ATOM 2469 C CA . PRO A 1 302 ? 0.761 -0.178 -70.338 1.00 29.77 302 PRO A CA 1
ATOM 2470 C C . PRO A 1 302 ? 1.839 -0.559 -69.322 1.00 29.77 302 PRO A C 1
ATOM 2472 O O . PRO A 1 302 ? 1.878 -1.679 -68.812 1.00 29.77 302 PRO A O 1
ATOM 2475 N N . THR A 1 303 ? 2.719 0.388 -69.004 1.00 28.83 303 THR A N 1
ATOM 2476 C CA . THR A 1 303 ? 3.505 0.336 -67.775 1.00 28.83 303 THR A CA 1
ATOM 2477 C C . THR A 1 303 ? 2.532 0.389 -66.607 1.00 28.83 303 THR A C 1
ATOM 2479 O O . THR A 1 303 ? 1.998 1.452 -66.294 1.00 28.83 303 THR A O 1
ATOM 2482 N N . LEU A 1 304 ? 2.293 -0.759 -65.973 1.00 27.17 304 LEU A N 1
ATOM 2483 C CA . LEU A 1 304 ? 1.705 -0.829 -64.641 1.00 27.17 304 LEU A CA 1
ATOM 2484 C C . LEU A 1 304 ? 2.636 -0.091 -63.674 1.00 27.17 304 LEU A C 1
ATOM 2486 O O . LEU A 1 304 ? 3.594 -0.648 -63.144 1.00 27.17 304 LEU A O 1
ATOM 2490 N N . SER A 1 305 ? 2.368 1.195 -63.467 1.00 29.55 305 SER A N 1
ATOM 2491 C CA . SER A 1 305 ? 2.840 1.927 -62.304 1.00 29.55 305 SER A CA 1
ATOM 2492 C C . SER A 1 305 ? 2.015 1.464 -61.109 1.00 29.55 305 SER A C 1
ATOM 2494 O O . SER A 1 305 ? 0.998 2.069 -60.772 1.00 29.55 305 SER A O 1
ATOM 2496 N N . THR A 1 306 ? 2.420 0.365 -60.480 1.00 24.97 306 THR A N 1
ATOM 2497 C CA . THR A 1 306 ? 1.985 0.082 -59.114 1.00 24.97 306 THR A CA 1
ATOM 2498 C C . THR A 1 306 ? 2.500 1.226 -58.234 1.00 24.97 306 THR A C 1
ATOM 2500 O O . THR A 1 306 ? 3.703 1.508 -58.270 1.00 24.97 306 THR A O 1
ATOM 2503 N N . PRO A 1 307 ? 1.643 1.912 -57.455 1.00 29.78 307 PRO A N 1
ATOM 2504 C CA . PRO A 1 307 ? 2.080 2.895 -56.474 1.00 29.78 307 PRO A CA 1
ATOM 2505 C C . PRO A 1 307 ? 2.707 2.135 -55.301 1.00 29.78 307 PRO A C 1
ATOM 2507 O O . PRO A 1 307 ? 2.090 1.891 -54.270 1.00 29.78 307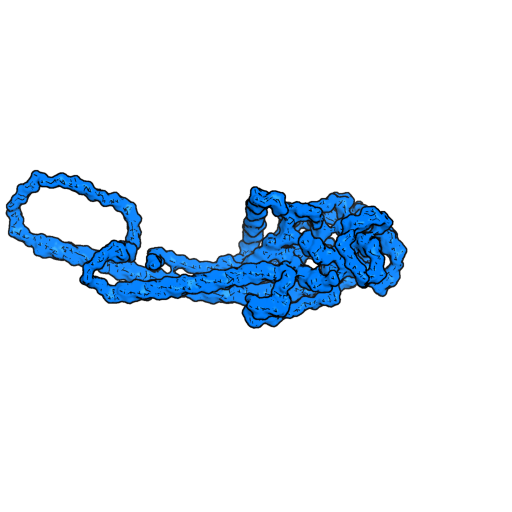 PRO A O 1
ATOM 2510 N N . GLY A 1 308 ? 3.932 1.660 -55.507 1.00 27.55 308 GLY A N 1
ATOM 2511 C CA . GLY A 1 308 ? 4.727 1.053 -54.460 1.00 27.55 308 GLY A CA 1
ATOM 2512 C C . GLY A 1 308 ? 5.209 2.158 -53.541 1.00 27.55 308 GLY A C 1
ATOM 2513 O O . GLY A 1 308 ? 5.923 3.055 -53.993 1.00 27.55 308 GLY A O 1
ATOM 2514 N N . TYR A 1 309 ? 4.811 2.083 -52.270 1.00 29.92 309 TYR A N 1
ATOM 2515 C CA . TYR A 1 309 ? 5.502 2.698 -51.141 1.00 29.92 309 TYR A CA 1
ATOM 2516 C C . TYR A 1 309 ? 6.981 2.867 -51.473 1.00 29.92 309 TYR A C 1
ATOM 2518 O O . TYR A 1 309 ? 7.615 1.901 -51.906 1.00 29.92 309 TYR A O 1
ATOM 2526 N N . ALA A 1 310 ? 7.509 4.085 -51.328 1.00 30.41 310 ALA A N 1
ATOM 2527 C CA . ALA A 1 310 ? 8.925 4.352 -51.519 1.00 30.41 310 ALA A CA 1
ATOM 2528 C C . ALA A 1 310 ? 9.703 3.515 -50.497 1.00 30.41 310 ALA A C 1
ATOM 2530 O O . ALA A 1 310 ? 9.956 3.945 -49.376 1.00 30.41 310 ALA A O 1
ATOM 2531 N N . ALA A 1 311 ? 10.011 2.278 -50.877 1.00 40.12 311 ALA A N 1
ATOM 2532 C CA . ALA A 1 311 ? 10.839 1.376 -50.120 1.00 40.12 311 ALA A CA 1
ATOM 2533 C C . ALA A 1 311 ? 12.138 2.135 -49.848 1.00 40.12 311 ALA A C 1
ATOM 2535 O O . ALA A 1 311 ? 12.690 2.747 -50.773 1.00 40.12 311 ALA A O 1
ATOM 2536 N N . SER A 1 312 ? 12.591 2.142 -48.590 1.00 48.47 312 SER A N 1
ATOM 2537 C CA . SER A 1 312 ? 13.889 2.725 -48.252 1.00 48.47 312 SER A CA 1
ATOM 2538 C C . SER A 1 312 ? 14.927 2.225 -49.272 1.00 48.47 312 SER A C 1
ATOM 2540 O O . SER A 1 312 ? 14.834 1.071 -49.714 1.00 48.47 312 SER A O 1
ATOM 2542 N N . PRO A 1 313 ? 15.895 3.055 -49.704 1.00 51.88 313 PRO A N 1
ATOM 2543 C CA . PRO A 1 313 ? 16.959 2.628 -50.609 1.00 51.88 313 PRO A CA 1
ATOM 2544 C C . PRO A 1 313 ? 17.582 1.284 -50.207 1.00 51.88 313 PRO A C 1
ATOM 2546 O O . PRO A 1 313 ? 17.909 0.499 -51.091 1.00 51.88 313 PRO A O 1
ATOM 2549 N N . ILE A 1 314 ? 17.647 0.992 -48.901 1.00 53.12 314 ILE A N 1
ATOM 2550 C CA . ILE A 1 314 ? 18.063 -0.290 -48.311 1.00 53.12 314 ILE A CA 1
ATOM 2551 C C . ILE A 1 314 ? 17.109 -1.441 -48.671 1.00 53.12 314 ILE A C 1
ATOM 2553 O O . ILE A 1 314 ? 17.553 -2.502 -49.098 1.00 53.12 314 ILE A O 1
ATOM 2557 N N . THR A 1 315 ? 15.795 -1.250 -48.568 1.00 53.66 315 THR A N 1
ATOM 2558 C CA . THR A 1 315 ? 14.776 -2.249 -48.933 1.00 53.66 315 THR A CA 1
ATOM 2559 C C . THR A 1 315 ? 14.784 -2.551 -50.436 1.00 53.66 315 THR A C 1
ATOM 2561 O O . THR A 1 315 ? 14.624 -3.702 -50.842 1.00 53.66 315 THR A O 1
ATOM 2564 N N . ALA A 1 316 ? 15.028 -1.541 -51.277 1.00 50.72 316 ALA A N 1
ATOM 2565 C CA . ALA A 1 316 ? 15.250 -1.740 -52.712 1.00 50.72 316 ALA A CA 1
ATOM 2566 C C . ALA A 1 316 ? 16.577 -2.474 -53.003 1.00 50.72 316 ALA A C 1
ATOM 2568 O O . ALA A 1 316 ? 16.669 -3.206 -53.988 1.00 50.72 316 ALA A O 1
ATOM 2569 N N . PHE A 1 317 ? 17.581 -2.305 -52.135 1.00 55.38 317 PHE A N 1
ATOM 2570 C CA . PHE A 1 317 ? 18.877 -2.988 -52.190 1.00 55.38 317 PHE A CA 1
ATOM 2571 C C . PHE A 1 317 ? 18.777 -4.472 -51.805 1.00 55.38 317 PHE A C 1
ATOM 2573 O O . PHE A 1 317 ? 19.381 -5.312 -52.460 1.00 55.38 317 PHE A O 1
ATOM 2580 N N . LEU A 1 318 ? 17.994 -4.798 -50.772 1.00 54.16 318 LEU A N 1
ATOM 2581 C CA . LEU A 1 318 ? 17.803 -6.164 -50.267 1.00 54.16 318 LEU A CA 1
ATOM 2582 C C . LEU A 1 318 ? 16.911 -7.027 -51.178 1.00 54.16 318 LEU A C 1
ATOM 2584 O O . LEU A 1 318 ? 17.080 -8.242 -51.220 1.00 54.16 318 LEU A O 1
ATOM 2588 N N . ASN A 1 319 ? 15.980 -6.410 -51.913 1.00 49.50 319 ASN A N 1
ATOM 2589 C CA . ASN A 1 319 ? 15.033 -7.111 -52.793 1.00 49.50 319 ASN A CA 1
ATOM 2590 C C . ASN A 1 319 ? 15.508 -7.232 -54.258 1.00 49.50 319 ASN A C 1
ATOM 2592 O O . ASN A 1 319 ? 14.872 -7.925 -55.052 1.00 49.50 319 ASN A O 1
ATOM 2596 N N . GLY A 1 320 ? 16.586 -6.545 -54.650 1.00 46.28 320 GLY A N 1
ATOM 2597 C CA . GLY A 1 320 ? 17.129 -6.584 -56.009 1.00 46.28 320 GLY A CA 1
ATOM 2598 C C . GLY A 1 320 ? 18.192 -7.670 -56.167 1.00 46.28 320 GLY A C 1
ATOM 2599 O O . GLY A 1 320 ? 19.289 -7.523 -55.642 1.00 46.28 320 GLY A O 1
ATOM 2600 N N . GLY A 1 321 ? 17.883 -8.735 -56.915 1.00 39.72 321 GLY A N 1
ATOM 2601 C CA . GLY A 1 321 ? 18.813 -9.832 -57.209 1.00 39.72 321 GLY A CA 1
ATOM 2602 C C . GLY A 1 321 ? 20.176 -9.358 -57.739 1.00 39.72 321 GLY A C 1
ATOM 2603 O O . GLY A 1 321 ? 20.256 -8.471 -58.595 1.00 39.72 321 GLY A O 1
ATOM 2604 N N . PHE A 1 322 ? 21.241 -9.941 -57.184 1.00 50.38 322 PHE A N 1
ATOM 2605 C CA . PHE A 1 322 ? 22.635 -9.578 -57.426 1.00 50.38 322 PHE A CA 1
ATOM 2606 C C . PHE A 1 322 ? 23.162 -10.085 -58.773 1.00 50.38 322 PHE A C 1
ATOM 2608 O O . PHE A 1 322 ? 23.035 -11.264 -59.079 1.00 50.38 322 PHE A O 1
ATOM 2615 N N . ASP A 1 323 ? 23.861 -9.202 -59.491 1.00 40.16 323 ASP A N 1
ATOM 2616 C CA . ASP A 1 323 ? 24.928 -9.556 -60.431 1.00 40.16 323 ASP A CA 1
ATOM 2617 C C . ASP A 1 323 ? 26.243 -9.029 -59.831 1.00 40.16 323 ASP A C 1
ATOM 2619 O O . ASP A 1 323 ? 26.403 -7.824 -59.633 1.00 40.16 323 ASP A O 1
ATOM 2623 N N . ASN A 1 324 ? 27.126 -9.963 -59.472 1.00 39.31 324 ASN A N 1
ATOM 2624 C CA . ASN A 1 324 ? 28.544 -9.854 -59.098 1.00 39.31 324 ASN A CA 1
ATOM 2625 C C . ASN A 1 324 ? 29.146 -8.434 -58.993 1.00 39.31 324 ASN A C 1
ATOM 2627 O O . ASN A 1 324 ? 29.605 -7.866 -59.984 1.00 39.31 324 ASN A O 1
ATOM 2631 N N . GLY A 1 325 ? 29.229 -7.902 -57.767 1.00 50.44 325 GLY A N 1
ATOM 2632 C CA . GLY A 1 325 ? 29.995 -6.686 -57.459 1.00 50.44 325 GLY A CA 1
ATOM 2633 C C . GLY A 1 325 ? 29.440 -5.877 -56.289 1.00 50.44 325 GLY A C 1
ATOM 2634 O O . GLY A 1 325 ? 29.144 -4.694 -56.455 1.00 50.44 325 GLY A O 1
ATOM 2635 N N . LEU A 1 326 ? 29.244 -6.503 -55.123 1.00 56.88 326 LEU A N 1
ATOM 2636 C CA . LEU A 1 326 ? 28.926 -5.749 -53.909 1.00 56.88 326 LEU A CA 1
ATOM 2637 C C . LEU A 1 326 ? 30.165 -4.946 -53.492 1.00 56.88 326 LEU A C 1
ATOM 2639 O O . LEU A 1 326 ? 31.249 -5.519 -53.397 1.00 56.88 326 LEU A O 1
ATOM 2643 N N . ASP A 1 327 ? 30.001 -3.651 -53.220 1.00 65.38 327 ASP A N 1
ATOM 2644 C CA . ASP A 1 327 ? 31.011 -2.873 -52.498 1.00 65.38 327 ASP A CA 1
ATOM 2645 C C . ASP A 1 327 ? 31.282 -3.588 -51.153 1.00 65.38 327 ASP A C 1
ATOM 2647 O O . ASP A 1 327 ? 30.335 -3.764 -50.371 1.00 65.38 327 ASP A O 1
ATOM 2651 N N . PRO A 1 328 ? 32.521 -4.046 -50.879 1.00 72.25 328 PRO A N 1
ATOM 2652 C CA . PRO A 1 328 ? 32.866 -4.748 -49.644 1.00 72.25 328 PRO A CA 1
ATOM 2653 C C . PRO A 1 328 ? 32.438 -3.991 -48.382 1.00 72.25 328 PRO A C 1
ATOM 2655 O O . PRO A 1 328 ? 32.060 -4.609 -47.387 1.00 72.25 328 PRO A O 1
ATOM 2658 N N . GLU A 1 329 ? 32.421 -2.656 -48.433 1.00 76.56 329 GLU A N 1
ATOM 2659 C CA . GLU A 1 329 ? 32.008 -1.798 -47.323 1.00 76.56 329 GLU A CA 1
ATOM 2660 C C . GLU A 1 329 ? 30.511 -1.952 -46.996 1.00 76.56 329 GLU A C 1
ATOM 2662 O O . GLU A 1 329 ? 30.131 -1.969 -45.826 1.00 76.56 329 GLU A O 1
ATOM 2667 N N . ILE A 1 330 ? 29.653 -2.152 -48.006 1.00 73.50 330 ILE A N 1
ATOM 2668 C CA . ILE A 1 330 ? 28.217 -2.416 -47.802 1.00 73.50 330 ILE A CA 1
ATOM 2669 C C . ILE A 1 330 ? 28.021 -3.777 -47.127 1.00 73.50 330 ILE A C 1
ATOM 2671 O O . ILE A 1 330 ? 27.208 -3.895 -46.212 1.00 73.50 330 ILE A O 1
ATOM 2675 N N . GLY A 1 331 ? 28.792 -4.792 -47.530 1.00 71.94 331 GLY A N 1
ATOM 2676 C CA . GLY A 1 331 ? 28.767 -6.112 -46.894 1.00 71.94 331 GLY A CA 1
ATOM 2677 C C . GLY A 1 331 ? 29.142 -6.055 -45.409 1.00 71.94 331 GLY A C 1
ATOM 2678 O O . GLY A 1 331 ? 28.463 -6.659 -44.579 1.00 71.94 331 GLY A O 1
ATOM 2679 N N . VAL A 1 332 ? 30.167 -5.266 -45.065 1.00 82.81 332 VAL A N 1
ATOM 2680 C CA . VAL A 1 332 ? 30.599 -5.028 -43.674 1.00 82.81 332 VAL A CA 1
ATOM 2681 C C . VAL A 1 332 ? 29.539 -4.272 -42.867 1.00 82.81 332 VAL A C 1
ATOM 2683 O O . VAL A 1 332 ? 29.287 -4.598 -41.709 1.00 82.81 332 VAL A O 1
ATOM 2686 N N . LEU A 1 333 ? 28.885 -3.269 -43.455 1.00 81.81 333 LEU A N 1
ATOM 2687 C CA . LEU A 1 333 ? 27.821 -2.533 -42.769 1.00 81.81 333 LEU A CA 1
ATOM 2688 C C . LEU A 1 333 ? 26.576 -3.402 -42.532 1.00 81.81 333 LEU A C 1
ATOM 2690 O O . LEU A 1 333 ? 25.974 -3.312 -41.464 1.00 81.81 333 LEU A O 1
ATOM 2694 N N . LEU A 1 334 ? 26.212 -4.271 -43.482 1.00 81.06 334 LEU A N 1
ATOM 2695 C CA . LEU A 1 334 ? 25.098 -5.212 -43.325 1.00 81.06 334 LEU A CA 1
ATOM 2696 C C . LEU A 1 334 ? 25.386 -6.278 -42.259 1.00 81.06 334 LEU A C 1
ATOM 2698 O O . LEU A 1 334 ? 24.501 -6.596 -41.464 1.00 81.06 334 LEU A O 1
ATOM 2702 N N . SER A 1 335 ? 26.611 -6.810 -42.198 1.00 81.25 335 SER A N 1
ATOM 2703 C CA . SER A 1 335 ? 26.994 -7.758 -41.143 1.00 81.25 335 SER A CA 1
ATOM 2704 C C . SER A 1 335 ? 27.035 -7.090 -39.767 1.00 81.25 335 SER A C 1
ATOM 2706 O O . SER A 1 335 ? 26.539 -7.663 -38.795 1.00 81.25 335 SER A O 1
ATOM 2708 N N . ARG A 1 336 ? 27.532 -5.847 -39.686 1.00 87.38 336 ARG A N 1
ATOM 2709 C CA . ARG A 1 336 ? 27.477 -5.038 -38.462 1.00 87.38 336 ARG A CA 1
ATOM 2710 C C . ARG A 1 336 ? 26.040 -4.771 -38.024 1.00 87.38 336 ARG A C 1
ATOM 2712 O O . ARG A 1 336 ? 25.751 -4.908 -36.841 1.00 87.38 336 ARG A O 1
ATOM 2719 N N . LEU A 1 337 ? 25.146 -4.425 -38.953 1.00 87.06 337 LEU A N 1
ATOM 2720 C CA . LEU A 1 337 ? 23.733 -4.195 -38.648 1.00 87.06 337 LEU A CA 1
ATOM 2721 C C . LEU A 1 337 ? 23.084 -5.456 -38.072 1.00 87.06 337 LEU A C 1
ATOM 2723 O O . LEU A 1 337 ? 22.410 -5.365 -37.056 1.00 87.06 337 LEU A O 1
ATOM 2727 N N . LYS A 1 338 ? 23.349 -6.632 -38.657 1.00 84.50 338 LYS A N 1
ATOM 2728 C CA . LYS A 1 338 ? 22.867 -7.911 -38.117 1.00 84.50 338 LYS A CA 1
ATOM 2729 C C . LYS A 1 338 ? 23.379 -8.170 -36.693 1.00 84.50 338 LYS A C 1
ATOM 2731 O O . LYS A 1 338 ? 22.602 -8.532 -35.825 1.00 84.50 338 LYS A O 1
ATOM 2736 N N . SER A 1 339 ? 24.667 -7.942 -36.433 1.00 89.31 339 SER A N 1
ATOM 2737 C CA . SER A 1 339 ? 25.221 -8.115 -35.082 1.00 89.31 339 SER A CA 1
ATOM 2738 C C . SER A 1 339 ? 24.623 -7.136 -34.064 1.00 89.31 339 SER A C 1
ATOM 2740 O O . SER A 1 339 ? 24.429 -7.502 -32.906 1.00 89.31 339 SER A O 1
ATOM 2742 N N . LEU A 1 340 ? 24.348 -5.895 -34.474 1.00 90.81 340 LEU A N 1
ATOM 2743 C CA . LEU A 1 340 ? 23.680 -4.910 -33.624 1.00 90.81 340 LEU A CA 1
ATOM 2744 C C . LEU A 1 340 ? 22.214 -5.273 -33.372 1.00 90.81 340 LEU A C 1
ATOM 2746 O O . LEU A 1 340 ? 21.739 -5.040 -32.268 1.00 90.81 340 LEU A O 1
ATOM 2750 N N . ASP A 1 341 ? 21.532 -5.862 -34.355 1.00 86.62 341 ASP A N 1
ATOM 2751 C CA . ASP A 1 341 ? 20.166 -6.375 -34.225 1.00 86.62 341 ASP A CA 1
ATOM 2752 C C . ASP A 1 341 ? 20.092 -7.478 -33.158 1.00 86.62 341 ASP A C 1
ATOM 2754 O O . ASP A 1 341 ? 19.293 -7.384 -32.230 1.00 86.62 341 ASP A O 1
ATOM 2758 N N . ASP A 1 342 ? 21.001 -8.459 -33.203 1.00 88.88 342 ASP A N 1
ATOM 2759 C CA . ASP A 1 342 ? 21.081 -9.522 -32.188 1.00 88.88 342 ASP A CA 1
ATOM 2760 C C . ASP A 1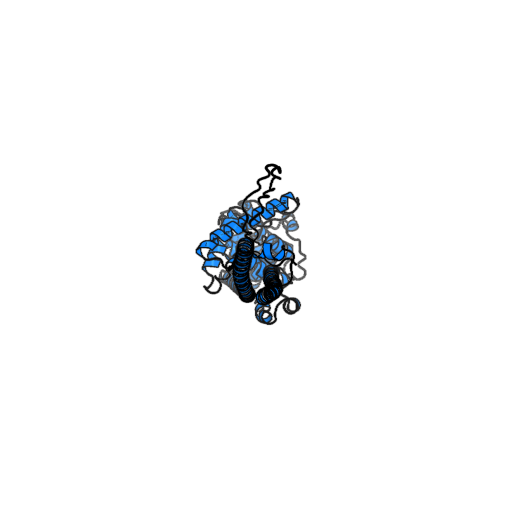 342 ? 21.362 -8.946 -30.781 1.00 88.88 342 ASP A C 1
ATOM 2762 O O . ASP A 1 342 ? 20.758 -9.355 -29.787 1.00 88.88 342 ASP A O 1
ATOM 2766 N N . ARG A 1 343 ? 22.260 -7.951 -30.683 1.00 94.12 343 ARG A N 1
ATOM 2767 C CA . ARG A 1 343 ? 22.556 -7.249 -29.419 1.00 94.12 343 ARG A CA 1
ATOM 2768 C C . ARG A 1 343 ? 21.368 -6.432 -28.913 1.00 94.12 343 ARG A C 1
ATOM 2770 O O . ARG A 1 343 ? 21.162 -6.372 -27.705 1.00 94.12 343 ARG A O 1
ATOM 2777 N N . HIS A 1 344 ? 20.622 -5.793 -29.812 1.00 94.06 344 HIS A N 1
ATOM 2778 C CA . HIS A 1 344 ? 19.434 -5.005 -29.483 1.00 94.06 344 HIS A CA 1
ATOM 2779 C C . HIS A 1 344 ? 18.336 -5.891 -28.907 1.00 94.06 344 HIS A C 1
ATOM 2781 O O . HIS A 1 344 ? 17.836 -5.564 -27.835 1.00 94.06 344 HIS A O 1
ATOM 2787 N N . HIS A 1 345 ? 18.039 -7.027 -29.548 1.00 92.06 345 HIS A N 1
ATOM 2788 C CA . HIS A 1 345 ? 17.061 -7.991 -29.038 1.00 92.06 345 HIS A CA 1
ATOM 2789 C C . HIS A 1 345 ? 17.442 -8.466 -27.635 1.00 92.06 345 HIS A C 1
ATOM 2791 O O . HIS A 1 345 ? 16.642 -8.350 -26.714 1.00 92.06 345 HIS A O 1
ATOM 2797 N N . LYS A 1 346 ? 18.700 -8.883 -27.434 1.00 94.81 346 LYS A N 1
ATOM 2798 C CA . LYS A 1 346 ? 19.174 -9.309 -26.111 1.00 94.81 346 LYS A CA 1
ATOM 2799 C C . LYS A 1 346 ? 19.044 -8.205 -25.052 1.00 94.81 346 LYS A C 1
ATOM 2801 O O . LYS A 1 346 ? 18.601 -8.471 -23.941 1.00 94.81 346 LYS A O 1
ATOM 2806 N N . ALA A 1 347 ? 19.433 -6.973 -25.376 1.00 95.06 347 ALA A N 1
ATOM 2807 C CA . ALA A 1 347 ? 19.336 -5.852 -24.441 1.00 95.06 347 ALA A CA 1
ATOM 2808 C C . ALA A 1 347 ? 17.877 -5.458 -24.142 1.00 95.06 347 ALA A C 1
ATOM 2810 O O . ALA A 1 347 ? 17.580 -5.033 -23.027 1.00 95.06 347 ALA A O 1
ATOM 2811 N N . ALA A 1 348 ? 16.969 -5.610 -25.111 1.00 94.06 348 ALA A N 1
ATOM 2812 C CA . ALA A 1 348 ? 15.538 -5.423 -24.902 1.00 94.06 348 ALA A CA 1
ATOM 2813 C C . ALA A 1 348 ? 14.962 -6.500 -23.969 1.00 94.06 348 ALA A C 1
ATOM 2815 O O . ALA A 1 348 ? 14.290 -6.146 -23.006 1.00 94.06 348 ALA A O 1
ATOM 2816 N N . ASP A 1 349 ? 15.313 -7.773 -24.176 1.00 96.00 349 ASP A N 1
ATOM 2817 C CA . ASP A 1 349 ? 14.893 -8.874 -23.299 1.00 96.00 349 ASP A CA 1
ATOM 2818 C C . ASP A 1 349 ? 15.396 -8.678 -21.855 1.00 96.00 349 ASP A C 1
ATOM 2820 O O . ASP A 1 349 ? 14.668 -8.923 -20.892 1.00 96.00 349 ASP A O 1
ATOM 2824 N N . GLU A 1 350 ? 16.637 -8.203 -21.681 1.00 95.69 350 GLU A N 1
ATOM 2825 C CA . GLU A 1 350 ? 17.188 -7.872 -20.360 1.00 95.69 350 GLU A CA 1
ATOM 2826 C C . GLU A 1 350 ? 16.425 -6.721 -19.684 1.00 95.69 350 GLU A C 1
ATOM 2828 O O . GLU A 1 350 ? 16.150 -6.793 -18.484 1.00 95.69 350 GLU A O 1
ATOM 2833 N N . LEU A 1 351 ? 16.063 -5.675 -20.435 1.00 95.12 351 LEU A N 1
ATOM 2834 C CA . LEU A 1 351 ? 15.269 -4.558 -19.919 1.00 95.12 351 LEU A CA 1
ATOM 2835 C C . LEU A 1 351 ? 13.865 -5.020 -19.499 1.00 95.12 351 LEU A C 1
ATOM 2837 O O . LEU A 1 351 ? 13.422 -4.704 -18.393 1.00 95.12 351 LEU A O 1
ATOM 2841 N N . ASP A 1 352 ? 13.196 -5.814 -20.335 1.00 94.56 352 ASP A N 1
ATOM 2842 C CA . ASP A 1 352 ? 11.872 -6.373 -20.045 1.00 94.56 352 ASP A CA 1
ATOM 2843 C C . ASP A 1 352 ? 11.904 -7.288 -18.810 1.00 94.56 352 ASP A C 1
ATOM 2845 O O . ASP A 1 352 ? 10.995 -7.254 -17.974 1.00 94.56 352 ASP A O 1
ATOM 2849 N N . ALA A 1 353 ? 12.981 -8.061 -18.631 1.00 94.88 353 ALA A N 1
ATOM 2850 C CA . ALA A 1 353 ? 13.178 -8.874 -17.436 1.00 94.88 353 ALA A CA 1
ATOM 2851 C C . ALA A 1 353 ? 13.279 -8.018 -16.161 1.00 94.88 353 ALA A C 1
ATOM 2853 O O . ALA A 1 353 ? 12.701 -8.391 -15.137 1.00 94.88 353 ALA A O 1
ATOM 2854 N N . VAL A 1 354 ? 13.961 -6.866 -16.208 1.00 94.31 354 VAL A N 1
ATOM 2855 C CA . VAL A 1 354 ? 14.021 -5.923 -15.075 1.00 94.31 354 VAL A CA 1
ATOM 2856 C C . VAL A 1 354 ? 12.637 -5.349 -14.768 1.00 94.31 354 VAL A C 1
ATOM 2858 O O . VAL A 1 354 ? 12.214 -5.369 -13.611 1.00 94.31 354 VAL A O 1
ATOM 2861 N N . VAL A 1 355 ? 11.892 -4.913 -15.789 1.00 92.44 355 VAL A N 1
ATOM 2862 C CA . VAL A 1 355 ? 10.515 -4.411 -15.626 1.00 92.44 355 VAL A CA 1
ATOM 2863 C C . VAL A 1 355 ? 9.617 -5.479 -14.992 1.00 92.44 355 VAL A C 1
ATOM 2865 O O . VAL A 1 355 ? 8.859 -5.186 -14.065 1.00 92.44 355 VAL A O 1
ATOM 2868 N N . SER A 1 356 ? 9.735 -6.733 -15.437 1.00 92.88 356 SER A N 1
ATOM 2869 C CA . SER A 1 356 ? 8.981 -7.859 -14.880 1.00 92.88 356 SER A CA 1
ATOM 2870 C C . SER A 1 356 ? 9.342 -8.137 -13.417 1.00 92.88 356 SER A C 1
ATOM 2872 O O . SER A 1 356 ? 8.443 -8.304 -12.592 1.00 92.88 356 SER A O 1
ATOM 2874 N N . LYS A 1 357 ? 10.635 -8.144 -13.063 1.00 92.88 357 LYS A N 1
ATOM 2875 C CA . LYS A 1 357 ? 11.094 -8.336 -11.675 1.00 92.88 357 LYS A CA 1
ATOM 2876 C C . LYS A 1 357 ? 10.614 -7.217 -10.750 1.00 92.88 357 LYS A C 1
ATOM 2878 O O . LYS A 1 357 ? 10.118 -7.511 -9.666 1.00 92.88 357 LYS A O 1
ATOM 2883 N N . ARG A 1 358 ? 10.657 -5.959 -11.200 1.00 92.12 358 ARG A N 1
ATOM 2884 C CA . ARG A 1 358 ? 10.087 -4.815 -10.468 1.00 92.12 358 ARG A CA 1
ATOM 2885 C C . ARG A 1 358 ? 8.584 -4.978 -10.237 1.00 92.12 358 ARG A C 1
ATOM 2887 O O . ARG A 1 358 ? 8.112 -4.780 -9.124 1.00 92.12 358 ARG A O 1
ATOM 2894 N N . GLY A 1 359 ? 7.836 -5.387 -11.264 1.00 90.44 359 GLY A N 1
ATOM 2895 C CA . GLY A 1 359 ? 6.405 -5.673 -11.131 1.00 90.44 359 GLY A CA 1
ATOM 2896 C C . GLY A 1 359 ? 6.112 -6.786 -10.119 1.00 90.44 359 GLY A C 1
ATOM 2897 O O . GLY A 1 359 ? 5.190 -6.660 -9.317 1.00 90.44 359 GLY A O 1
ATOM 2898 N N . LYS A 1 360 ? 6.932 -7.846 -10.100 1.00 90.25 360 LYS A N 1
ATOM 2899 C CA . LYS A 1 360 ? 6.842 -8.910 -9.087 1.00 90.25 360 LYS A CA 1
ATOM 2900 C C . LYS A 1 360 ? 7.149 -8.399 -7.682 1.00 90.25 360 LYS A C 1
ATOM 2902 O O . LYS A 1 360 ? 6.419 -8.750 -6.768 1.00 90.25 360 LYS A O 1
ATOM 2907 N N . PHE A 1 361 ? 8.165 -7.552 -7.515 1.00 93.00 361 PHE A N 1
ATOM 2908 C CA . PHE A 1 361 ? 8.474 -6.932 -6.224 1.00 93.00 361 PHE A CA 1
ATOM 2909 C C . PHE A 1 361 ? 7.289 -6.123 -5.678 1.00 93.00 361 PHE A C 1
ATOM 2911 O O . PHE A 1 361 ? 6.890 -6.338 -4.538 1.00 93.00 361 PHE A O 1
ATOM 2918 N N . LEU A 1 362 ? 6.692 -5.251 -6.503 1.00 91.38 362 LEU A N 1
ATOM 2919 C CA . LEU A 1 362 ? 5.512 -4.458 -6.125 1.00 91.38 362 LEU A CA 1
ATOM 2920 C C . LEU A 1 362 ? 4.332 -5.330 -5.693 1.00 91.38 362 LEU A C 1
ATOM 2922 O O . LEU A 1 362 ? 3.606 -4.971 -4.772 1.00 91.38 362 LEU A O 1
ATOM 2926 N N . TYR A 1 363 ? 4.142 -6.465 -6.364 1.00 88.44 363 TYR A N 1
ATOM 2927 C CA . TYR A 1 363 ? 3.142 -7.442 -5.963 1.00 88.44 363 TYR A CA 1
ATOM 2928 C C . TYR A 1 363 ? 3.516 -8.078 -4.618 1.00 88.44 363 TYR A C 1
ATOM 2930 O O . TYR A 1 363 ? 2.746 -8.009 -3.674 1.00 88.44 363 TYR A O 1
ATOM 2938 N N . MET A 1 364 ? 4.714 -8.643 -4.492 1.00 89.31 364 MET A N 1
ATOM 2939 C CA . MET A 1 364 ? 5.118 -9.418 -3.315 1.00 89.31 364 MET A CA 1
ATOM 2940 C C . MET A 1 364 ? 5.169 -8.591 -2.028 1.00 89.31 364 MET A C 1
ATOM 2942 O O . MET A 1 364 ? 4.803 -9.104 -0.980 1.00 89.31 364 MET A O 1
ATOM 2946 N N . ILE A 1 365 ? 5.593 -7.324 -2.088 1.00 90.44 365 ILE A N 1
ATOM 2947 C CA . ILE A 1 365 ? 5.823 -6.513 -0.880 1.00 90.44 365 ILE A CA 1
ATOM 2948 C C . ILE A 1 365 ? 4.558 -6.202 -0.078 1.00 90.44 365 ILE A C 1
ATOM 2950 O O . ILE A 1 365 ? 4.651 -5.909 1.109 1.00 90.44 365 ILE A O 1
ATOM 2954 N N . VAL A 1 366 ? 3.382 -6.293 -0.701 1.00 87.31 366 VAL A N 1
ATOM 2955 C CA . VAL A 1 366 ? 2.099 -6.039 -0.029 1.00 87.31 366 VAL A CA 1
ATOM 2956 C C . VAL A 1 366 ? 1.335 -7.305 0.349 1.00 87.31 366 VAL A C 1
ATOM 2958 O O . VAL A 1 366 ? 0.245 -7.193 0.895 1.00 87.31 366 VAL A O 1
ATOM 2961 N N . HIS A 1 367 ? 1.870 -8.493 0.048 1.00 83.25 367 HIS A N 1
ATOM 2962 C CA . HIS A 1 367 ? 1.189 -9.764 0.297 1.00 83.25 367 HIS A CA 1
ATOM 2963 C C . HIS A 1 367 ? 1.905 -10.583 1.377 1.00 83.25 367 HIS A C 1
ATOM 2965 O O . HIS A 1 367 ? 3.135 -10.632 1.444 1.00 83.25 367 HIS A O 1
ATOM 2971 N N . ARG A 1 368 ? 1.101 -11.278 2.185 1.00 79.19 368 ARG A N 1
ATOM 2972 C CA . ARG A 1 368 ? 1.537 -12.163 3.274 1.00 79.19 368 ARG A CA 1
ATOM 2973 C C . ARG A 1 368 ? 2.486 -13.266 2.792 1.00 79.19 368 ARG A C 1
ATOM 2975 O O . ARG A 1 368 ? 2.389 -13.735 1.657 1.00 79.19 368 ARG A O 1
ATOM 2982 N N . GLY A 1 369 ? 3.399 -13.692 3.666 1.00 75.44 369 GLY A N 1
ATOM 2983 C CA . GLY A 1 369 ? 4.268 -14.858 3.446 1.00 75.44 369 GLY A CA 1
ATOM 2984 C C . GLY A 1 369 ? 5.422 -14.711 2.438 1.00 75.44 369 GLY A C 1
ATOM 2985 O O . GLY A 1 369 ? 6.264 -15.605 2.363 1.00 75.44 369 GLY A O 1
ATOM 2986 N N . TYR A 1 370 ? 5.527 -13.605 1.692 1.00 80.12 370 TYR A N 1
ATOM 2987 C CA . TYR A 1 370 ? 6.590 -13.421 0.687 1.00 80.12 370 TYR A CA 1
ATOM 2988 C C . TYR A 1 370 ? 7.902 -12.841 1.232 1.00 80.12 370 TYR A C 1
ATOM 2990 O O . TYR A 1 370 ? 8.923 -12.909 0.560 1.00 80.12 370 TYR A O 1
ATOM 2998 N N . PHE A 1 371 ? 7.915 -12.268 2.433 1.00 83.06 371 PHE A N 1
ATOM 2999 C CA . PHE A 1 371 ? 9.115 -11.642 3.012 1.00 83.06 371 PHE A CA 1
ATOM 3000 C C . PHE A 1 371 ? 9.740 -12.492 4.124 1.00 83.06 371 PHE A C 1
ATOM 3002 O O . PHE A 1 371 ? 10.313 -11.987 5.088 1.00 83.06 371 PHE A O 1
ATOM 3009 N N . THR A 1 372 ? 9.648 -13.815 3.974 1.00 85.69 372 THR A N 1
ATOM 3010 C CA . THR A 1 372 ? 10.438 -14.762 4.766 1.00 85.69 372 THR A CA 1
ATOM 3011 C C . THR A 1 372 ? 11.892 -14.759 4.294 1.00 85.69 372 THR A C 1
ATOM 3013 O O . THR A 1 372 ? 12.186 -14.407 3.150 1.00 85.69 372 THR A O 1
ATOM 3016 N N . ARG A 1 373 ? 12.818 -15.171 5.169 1.00 88.31 373 ARG A N 1
ATOM 3017 C CA . ARG A 1 373 ? 14.245 -15.283 4.829 1.00 88.31 373 ARG A CA 1
ATOM 3018 C C . ARG A 1 373 ? 14.464 -16.117 3.568 1.00 88.31 373 ARG A C 1
ATOM 3020 O O . ARG A 1 373 ? 15.069 -15.619 2.626 1.00 88.31 373 ARG A O 1
ATOM 3027 N N . ASP A 1 374 ? 13.921 -17.331 3.549 1.00 89.00 374 ASP A N 1
ATOM 3028 C CA . ASP A 1 374 ? 14.106 -18.283 2.452 1.00 89.00 374 ASP A CA 1
ATOM 3029 C C . ASP A 1 374 ? 13.606 -17.706 1.123 1.00 89.00 374 ASP A C 1
ATOM 3031 O O . ASP A 1 374 ? 14.295 -17.781 0.108 1.00 89.00 374 ASP A O 1
ATOM 3035 N N . PHE A 1 375 ? 12.440 -17.050 1.137 1.00 89.25 375 PHE A N 1
ATOM 3036 C CA . PHE A 1 375 ? 11.892 -16.437 -0.067 1.00 89.25 375 PHE A CA 1
ATOM 3037 C C . PHE A 1 375 ? 12.748 -15.260 -0.547 1.00 89.25 375 PHE A C 1
ATOM 3039 O O . PHE A 1 375 ? 13.012 -15.124 -1.744 1.00 89.25 375 PHE A O 1
ATOM 3046 N N . VAL A 1 376 ? 13.201 -14.399 0.369 1.00 91.38 376 VAL A N 1
ATOM 3047 C CA . VAL A 1 376 ? 14.031 -13.254 -0.012 1.00 91.38 376 VAL A CA 1
ATOM 3048 C C . VAL A 1 376 ? 15.358 -13.714 -0.612 1.00 91.38 376 VAL A C 1
ATOM 3050 O O . VAL A 1 376 ? 15.762 -13.197 -1.655 1.00 91.38 376 VAL A O 1
ATOM 3053 N N . GLU A 1 377 ? 15.991 -14.711 0.005 1.00 92.00 377 GLU A N 1
ATOM 3054 C CA . GLU A 1 377 ? 17.260 -15.279 -0.450 1.00 92.00 377 GLU A CA 1
ATOM 3055 C C . GLU A 1 377 ? 17.127 -16.012 -1.803 1.00 92.00 377 GLU A C 1
ATOM 3057 O O . GLU A 1 377 ? 18.047 -15.955 -2.619 1.00 92.00 377 GLU A O 1
ATOM 3062 N N . GLU A 1 378 ? 15.976 -16.631 -2.095 1.00 91.06 378 GLU A N 1
ATOM 3063 C CA . GLU A 1 378 ? 15.715 -17.319 -3.370 1.00 91.06 378 GLU A CA 1
ATOM 3064 C C . GLU A 1 378 ? 15.379 -16.359 -4.530 1.00 91.06 378 GLU A C 1
ATOM 3066 O O . GLU A 1 378 ? 15.830 -16.565 -5.662 1.00 91.06 378 GLU A O 1
ATOM 3071 N N . TYR A 1 379 ? 14.576 -15.317 -4.282 1.00 88.62 379 TYR A N 1
ATOM 3072 C CA . TYR A 1 379 ? 13.953 -14.523 -5.354 1.00 88.62 379 TYR A CA 1
ATOM 3073 C C . TYR A 1 379 ? 14.542 -13.123 -5.555 1.00 88.62 379 TYR A C 1
ATOM 3075 O O . TYR A 1 379 ? 14.331 -12.534 -6.625 1.00 88.62 379 TYR A O 1
ATOM 3083 N N . PHE A 1 380 ? 15.277 -12.581 -4.579 1.00 91.31 380 PHE A N 1
ATOM 3084 C CA . PHE A 1 380 ? 15.862 -11.242 -4.662 1.00 91.31 380 PHE A CA 1
ATOM 3085 C C . PHE A 1 380 ? 17.396 -11.269 -4.718 1.00 91.31 380 PHE A C 1
ATOM 3087 O O . PHE A 1 380 ? 18.017 -12.190 -4.194 1.00 91.31 380 PHE A O 1
ATOM 3094 N N . PRO A 1 381 ? 18.027 -10.267 -5.356 1.00 92.50 381 PRO A N 1
ATOM 3095 C CA . PRO A 1 381 ? 19.481 -10.102 -5.338 1.00 92.50 381 PRO A CA 1
ATOM 3096 C C . PRO A 1 381 ? 20.034 -9.907 -3.921 1.00 92.50 381 PRO A C 1
ATOM 3098 O O . PRO A 1 381 ? 19.374 -9.282 -3.086 1.00 92.50 381 PRO A O 1
ATOM 3101 N N . GLU A 1 382 ? 21.253 -10.397 -3.673 1.00 93.88 382 GLU A N 1
ATOM 3102 C CA . GLU A 1 382 ? 21.920 -10.348 -2.360 1.00 93.88 382 GLU A CA 1
ATOM 3103 C C . GLU A 1 382 ? 22.019 -8.925 -1.797 1.00 93.88 382 GLU A C 1
ATOM 3105 O O . GLU A 1 382 ? 21.880 -8.713 -0.593 1.00 93.88 382 GLU A O 1
ATOM 3110 N N . GLU A 1 383 ? 22.169 -7.922 -2.666 1.00 93.88 383 GLU A N 1
ATOM 3111 C CA . GLU A 1 383 ? 22.264 -6.511 -2.284 1.00 93.88 383 GLU A CA 1
ATOM 3112 C C . GLU A 1 383 ? 20.991 -5.984 -1.607 1.00 93.88 383 GLU A C 1
ATOM 3114 O O . GLU A 1 383 ? 21.033 -4.983 -0.888 1.00 93.88 383 GLU A O 1
ATOM 3119 N N . LEU A 1 384 ? 19.851 -6.644 -1.829 1.00 93.75 384 LEU A N 1
ATOM 3120 C CA . LEU A 1 384 ? 18.576 -6.277 -1.225 1.00 93.75 384 LEU A CA 1
ATOM 3121 C C . LEU A 1 384 ? 18.290 -7.026 0.079 1.00 93.75 384 LEU A C 1
ATOM 3123 O O . LEU A 1 384 ? 17.471 -6.545 0.861 1.00 93.75 384 LEU A O 1
ATOM 3127 N N . HIS A 1 385 ? 18.947 -8.158 0.349 1.00 93.88 385 HIS A N 1
ATOM 3128 C CA . HIS A 1 385 ? 18.576 -9.052 1.454 1.00 93.88 385 HIS A CA 1
ATOM 3129 C C . HIS A 1 385 ? 18.570 -8.345 2.809 1.00 93.88 385 HIS A C 1
ATOM 3131 O O . HIS A 1 385 ? 17.576 -8.418 3.524 1.00 93.88 385 HIS A O 1
ATOM 3137 N N . GLU A 1 386 ? 19.627 -7.597 3.141 1.00 92.44 386 GLU A N 1
ATOM 3138 C CA . GLU A 1 386 ? 19.725 -6.878 4.421 1.00 92.44 386 GLU A CA 1
ATOM 3139 C C . GLU A 1 386 ? 18.551 -5.906 4.619 1.00 92.44 386 GLU A C 1
ATOM 3141 O O . GLU A 1 386 ? 17.926 -5.867 5.681 1.00 92.44 386 GLU A O 1
ATOM 3146 N N . LYS A 1 387 ? 18.217 -5.137 3.575 1.00 93.06 387 LYS A N 1
ATOM 3147 C CA . LYS A 1 387 ? 17.138 -4.146 3.633 1.00 93.06 387 LYS A CA 1
ATOM 3148 C C . LYS A 1 387 ? 15.770 -4.809 3.686 1.00 93.06 387 LYS A C 1
ATOM 3150 O O . LYS A 1 387 ? 14.958 -4.434 4.524 1.00 93.06 387 LYS A O 1
ATOM 3155 N N . LEU A 1 388 ? 15.515 -5.801 2.837 1.00 91.75 388 LEU A N 1
ATOM 3156 C CA . LEU A 1 388 ? 14.213 -6.468 2.776 1.00 91.75 388 LEU A CA 1
ATOM 3157 C C . LEU A 1 388 ? 13.933 -7.329 4.017 1.00 91.75 388 LEU A C 1
ATOM 3159 O O . LEU A 1 388 ? 12.777 -7.456 4.405 1.00 91.75 388 LEU A O 1
ATOM 3163 N N . LEU A 1 389 ? 14.970 -7.855 4.676 1.00 91.50 389 LEU A N 1
ATOM 3164 C CA . LEU A 1 389 ? 14.853 -8.653 5.902 1.00 91.50 389 LEU A CA 1
ATOM 3165 C C . LEU A 1 389 ? 14.989 -7.835 7.193 1.00 91.50 389 LEU A C 1
ATOM 3167 O O . LEU A 1 389 ? 14.996 -8.415 8.278 1.00 91.50 389 LEU A O 1
ATOM 3171 N N . THR A 1 390 ? 15.103 -6.504 7.112 1.00 92.25 390 THR A N 1
ATOM 3172 C CA . THR A 1 390 ? 15.186 -5.638 8.301 1.00 92.25 390 THR A CA 1
ATOM 3173 C C . THR A 1 390 ? 13.891 -5.756 9.103 1.00 92.25 390 THR A C 1
ATOM 3175 O O . THR A 1 390 ? 12.898 -5.212 8.643 1.00 92.25 390 THR A O 1
ATOM 3178 N N . PRO A 1 391 ? 13.835 -6.413 10.274 1.00 89.50 391 PRO A N 1
ATOM 3179 C CA . PRO A 1 391 ? 12.574 -6.800 10.907 1.00 89.50 391 PRO A CA 1
ATOM 3180 C C . PRO A 1 391 ? 11.720 -5.595 11.318 1.00 89.50 391 PRO A C 1
ATOM 3182 O O . PRO A 1 391 ? 12.242 -4.576 11.767 1.00 89.50 391 PRO A O 1
ATOM 3185 N N . LEU A 1 392 ? 10.396 -5.731 11.198 1.00 92.12 392 LEU A N 1
ATOM 3186 C CA . LEU A 1 392 ? 9.473 -4.802 11.842 1.00 92.12 392 LEU A CA 1
ATOM 3187 C C . LEU A 1 392 ? 9.526 -5.064 13.345 1.00 92.12 392 LEU A C 1
ATOM 3189 O O . LEU A 1 392 ? 9.507 -6.219 13.779 1.00 92.12 392 LEU A O 1
ATOM 3193 N N . SER A 1 393 ? 9.575 -4.000 14.138 1.00 91.69 393 SER A N 1
ATOM 3194 C CA . SER A 1 393 ? 9.618 -4.062 15.598 1.00 91.69 393 SER A CA 1
ATOM 3195 C C . SER A 1 393 ? 8.254 -4.411 16.199 1.00 91.69 393 SER A C 1
ATOM 3197 O O . SER A 1 393 ? 7.820 -3.738 17.122 1.00 91.69 393 SER A O 1
ATOM 3199 N N . ILE A 1 394 ? 7.554 -5.415 15.673 1.00 93.44 394 ILE A N 1
ATOM 3200 C CA . ILE A 1 394 ? 6.220 -5.813 16.136 1.00 93.44 394 ILE A CA 1
ATOM 3201 C C . ILE A 1 394 ? 6.384 -6.590 17.442 1.00 93.44 394 ILE A C 1
ATOM 3203 O O . ILE A 1 394 ? 6.663 -7.788 17.435 1.00 93.44 394 ILE A O 1
ATOM 3207 N N . THR A 1 395 ? 6.294 -5.870 18.557 1.00 92.94 395 THR A N 1
ATOM 3208 C CA . THR A 1 395 ? 6.368 -6.422 19.916 1.00 92.94 395 THR A CA 1
ATOM 3209 C C . THR A 1 395 ? 5.016 -6.917 20.409 1.00 92.94 395 THR A C 1
ATOM 3211 O O . THR A 1 395 ? 4.976 -7.902 21.136 1.00 92.94 395 THR A O 1
ATOM 3214 N N . ASP A 1 396 ? 3.936 -6.261 19.988 1.00 94.94 396 ASP A N 1
ATOM 3215 C CA . ASP A 1 396 ? 2.556 -6.623 20.291 1.00 94.94 396 ASP A CA 1
ATOM 3216 C C . ASP A 1 396 ? 1.713 -6.443 19.008 1.00 94.94 396 ASP A C 1
ATOM 3218 O O . ASP A 1 396 ? 1.492 -5.314 18.565 1.00 94.94 396 ASP A O 1
ATOM 3222 N N . PRO A 1 397 ? 1.305 -7.531 18.328 1.00 95.38 397 PRO A N 1
ATOM 3223 C CA . PRO A 1 397 ? 0.487 -7.427 17.121 1.00 95.38 397 PRO A CA 1
ATOM 3224 C C . PRO A 1 397 ? -0.959 -6.986 17.410 1.00 95.38 397 PRO A C 1
ATOM 3226 O O . PRO A 1 397 ? -1.588 -6.378 16.540 1.00 95.38 397 PRO A O 1
ATOM 3229 N N . PHE A 1 398 ? -1.475 -7.226 18.621 1.00 96.00 398 PHE A N 1
ATOM 3230 C CA . PHE A 1 398 ? -2.813 -6.802 19.036 1.00 96.00 398 PHE A CA 1
ATOM 3231 C C . PHE A 1 398 ? -2.866 -5.274 19.208 1.00 96.00 398 PHE A C 1
ATOM 3233 O O . PHE A 1 398 ? -3.808 -4.624 18.745 1.00 96.00 398 PHE A O 1
ATOM 3240 N N . GLU A 1 399 ? -1.798 -4.684 19.761 1.00 97.75 399 GLU A N 1
ATOM 3241 C CA . GLU A 1 399 ? -1.600 -3.227 19.851 1.00 97.75 399 GLU A CA 1
ATOM 3242 C C . GLU A 1 399 ? -1.690 -2.547 18.483 1.00 97.75 399 GLU A C 1
ATOM 3244 O O . GLU A 1 399 ? -2.374 -1.535 18.317 1.00 97.75 399 GLU A O 1
ATOM 3249 N N . LEU A 1 400 ? -1.023 -3.113 17.475 1.00 98.12 400 LEU A N 1
ATOM 3250 C CA . LEU A 1 400 ? -0.998 -2.540 16.130 1.00 98.12 400 LEU A CA 1
ATOM 3251 C C . LEU A 1 400 ? -2.351 -2.654 15.415 1.00 98.12 400 LEU A C 1
ATOM 3253 O O . LEU A 1 400 ? -2.702 -1.769 14.631 1.00 98.12 400 LEU A O 1
ATOM 3257 N N . CYS A 1 401 ? -3.138 -3.690 15.721 1.00 97.50 401 CYS A N 1
ATOM 3258 C CA . CYS A 1 401 ? -4.521 -3.813 15.257 1.00 97.50 401 CYS A CA 1
ATOM 3259 C C . CYS A 1 401 ? -5.413 -2.710 15.846 1.00 97.50 401 CYS A C 1
ATOM 3261 O O . CYS A 1 401 ? -6.159 -2.059 15.109 1.00 97.50 401 CYS A O 1
ATOM 3263 N N . PHE A 1 402 ? -5.278 -2.428 17.148 1.00 98.06 402 PHE A N 1
ATOM 3264 C CA . PHE A 1 402 ? -5.931 -1.276 17.773 1.00 98.06 402 PHE A CA 1
ATOM 3265 C C . PHE A 1 402 ? -5.471 0.049 17.149 1.00 98.06 402 PHE A C 1
ATOM 3267 O O . PHE A 1 402 ? -6.299 0.900 16.811 1.00 98.06 402 PHE A O 1
ATOM 3274 N N . ALA A 1 403 ? -4.161 0.228 16.967 1.00 98.38 403 ALA A N 1
ATOM 3275 C CA . ALA A 1 403 ? -3.595 1.460 16.435 1.00 98.38 403 ALA A CA 1
ATOM 3276 C C . ALA A 1 403 ? -4.112 1.769 15.022 1.00 98.38 403 ALA A C 1
ATOM 3278 O O . ALA A 1 403 ? -4.428 2.924 14.743 1.00 98.38 403 ALA A O 1
ATOM 3279 N N . LEU A 1 404 ? -4.276 0.759 14.154 1.00 98.06 404 LEU A N 1
ATOM 3280 C CA . LEU A 1 404 ? -4.887 0.934 12.831 1.00 98.06 404 LEU A CA 1
ATOM 3281 C C . LEU A 1 404 ? -6.286 1.552 12.931 1.00 98.06 404 LEU A C 1
ATOM 3283 O O . LEU A 1 404 ? -6.569 2.544 12.256 1.00 98.06 404 LEU A O 1
ATOM 3287 N N . LEU A 1 405 ? -7.148 0.974 13.773 1.00 96.38 405 LEU A N 1
ATOM 3288 C CA . LEU A 1 405 ? -8.504 1.477 13.979 1.00 96.38 405 LEU A CA 1
ATOM 3289 C C . LEU A 1 405 ? -8.460 2.910 14.518 1.00 96.38 405 LEU A C 1
ATOM 3291 O O . LEU A 1 405 ? -9.090 3.806 13.963 1.00 96.38 405 LEU A O 1
ATOM 3295 N N . TYR A 1 406 ? -7.654 3.156 15.550 1.00 97.75 406 TYR A N 1
ATOM 3296 C CA . TYR A 1 406 ? -7.542 4.471 16.177 1.00 97.75 406 TYR A CA 1
ATOM 3297 C C . TYR A 1 406 ? -6.986 5.551 15.227 1.00 97.75 406 TYR A C 1
ATOM 3299 O O . TYR A 1 406 ? -7.404 6.711 15.281 1.00 97.75 406 TYR A O 1
ATOM 3307 N N . LEU A 1 407 ? -6.090 5.191 14.304 1.00 98.12 407 LEU A N 1
ATOM 3308 C CA . LEU A 1 407 ? -5.580 6.088 13.262 1.00 98.12 407 LEU A CA 1
ATOM 3309 C C . LEU A 1 407 ? -6.668 6.525 12.275 1.00 98.12 407 LEU A C 1
ATOM 3311 O O . LEU A 1 407 ? -6.658 7.676 11.836 1.00 98.12 407 LEU A O 1
ATOM 3315 N N . VAL A 1 408 ? -7.612 5.640 11.935 1.00 96.12 408 VAL A N 1
ATOM 3316 C CA . VAL A 1 408 ? -8.779 6.009 11.116 1.00 96.12 408 VAL A CA 1
ATOM 3317 C C . VAL A 1 408 ? -9.629 7.041 11.858 1.00 96.12 408 VAL A C 1
ATOM 3319 O O . VAL A 1 408 ? -9.931 8.094 11.300 1.00 96.12 408 VAL A O 1
ATOM 3322 N N . GLU A 1 409 ? -9.934 6.783 13.130 1.00 94.19 409 GLU A N 1
ATOM 3323 C CA . GLU A 1 409 ? -10.811 7.628 13.958 1.00 94.19 409 GLU A CA 1
ATOM 3324 C C . GLU A 1 409 ? -10.236 9.020 14.243 1.00 94.19 409 GLU A C 1
ATOM 3326 O O . GLU A 1 409 ? -10.971 9.997 14.388 1.00 94.19 409 GLU A O 1
ATOM 3331 N N . THR A 1 410 ? -8.909 9.121 14.314 1.00 94.31 410 THR A N 1
ATOM 3332 C CA . THR A 1 410 ? -8.185 10.386 14.514 1.00 94.31 410 THR A CA 1
ATOM 3333 C C . THR A 1 410 ? -7.897 11.127 13.207 1.00 94.31 410 THR A C 1
ATOM 3335 O O . THR A 1 410 ? -7.330 12.220 13.226 1.00 94.31 410 THR A O 1
ATOM 3338 N N . GLY A 1 411 ? -8.310 10.566 12.067 1.00 94.38 411 GLY A N 1
ATOM 3339 C CA . GLY A 1 411 ? -8.188 11.199 10.758 1.00 94.38 411 GLY A CA 1
ATOM 3340 C C . GLY A 1 411 ? -6.791 11.127 10.137 1.00 94.38 411 GLY A C 1
ATOM 3341 O O . GLY A 1 411 ? -6.530 11.869 9.189 1.00 94.38 411 GLY A O 1
ATOM 3342 N N . SER A 1 412 ? -5.906 10.242 10.612 1.00 96.88 412 SER A N 1
ATOM 3343 C CA . SER A 1 412 ? -4.568 10.042 10.035 1.00 96.88 412 SER A CA 1
ATOM 3344 C C . SER A 1 412 ? -4.633 9.654 8.556 1.00 96.88 412 SER A C 1
ATOM 3346 O O . SER A 1 412 ? -5.576 9.000 8.116 1.00 96.88 412 SER A O 1
ATOM 3348 N N . ASP A 1 413 ? -3.615 10.039 7.781 1.00 97.69 413 ASP A N 1
ATOM 3349 C CA . ASP A 1 413 ? -3.482 9.693 6.361 1.00 97.69 413 ASP A CA 1
ATOM 3350 C C . ASP A 1 413 ? -3.013 8.253 6.125 1.00 97.69 413 ASP A C 1
ATOM 3352 O O . ASP A 1 413 ? -3.338 7.682 5.084 1.00 97.69 413 ASP A O 1
ATOM 3356 N N . ILE A 1 414 ? -2.280 7.652 7.069 1.00 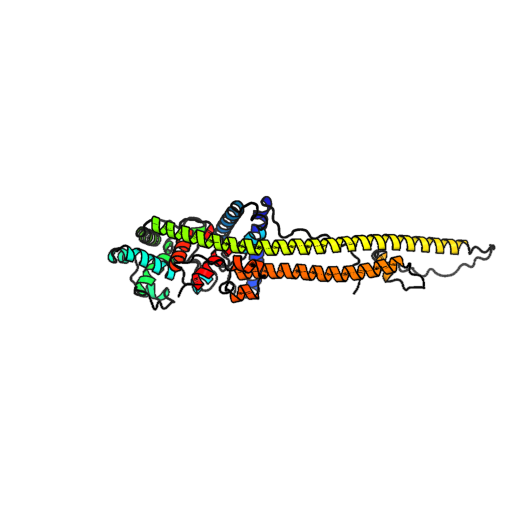97.62 414 ILE A N 1
ATOM 3357 C CA . ILE A 1 414 ? -1.623 6.350 6.864 1.00 97.62 414 ILE A CA 1
ATOM 3358 C C . ILE A 1 414 ? -2.622 5.240 6.492 1.00 97.62 414 ILE A C 1
ATOM 3360 O O . ILE A 1 414 ? -2.378 4.564 5.492 1.00 97.62 414 ILE A O 1
ATOM 3364 N N . PRO A 1 415 ? -3.773 5.071 7.177 1.00 96.69 415 PRO A N 1
ATOM 3365 C CA . PRO A 1 415 ? -4.757 4.054 6.796 1.00 96.69 415 PRO A CA 1
ATOM 3366 C C . PRO A 1 415 ? -5.353 4.249 5.397 1.00 96.69 415 PRO A C 1
ATOM 3368 O O . PRO A 1 415 ? -5.927 3.334 4.829 1.00 96.69 415 PRO A O 1
ATOM 3371 N N . TRP A 1 416 ? -5.239 5.432 4.798 1.00 96.06 416 TRP A N 1
ATOM 3372 C CA . TRP A 1 416 ? -5.763 5.699 3.456 1.00 96.06 416 TRP A CA 1
ATOM 3373 C C . TRP A 1 416 ? -4.730 5.438 2.354 1.00 96.06 416 TRP A C 1
ATOM 3375 O O . TRP A 1 416 ? -5.076 5.411 1.168 1.00 96.06 416 TRP A O 1
ATOM 3385 N N . LEU A 1 417 ? -3.475 5.188 2.736 1.00 96.06 417 LEU A N 1
ATOM 3386 C CA . LEU A 1 417 ? -2.414 4.665 1.882 1.00 96.06 417 LEU A CA 1
ATOM 3387 C C . LEU A 1 417 ? -2.517 3.136 1.854 1.00 96.06 417 LEU A C 1
ATOM 3389 O O . LEU A 1 417 ? -1.735 2.425 2.481 1.00 96.06 417 LEU A O 1
ATOM 3393 N N . TYR A 1 418 ? -3.549 2.640 1.166 1.00 92.75 418 TYR A N 1
ATOM 3394 C CA . TYR A 1 418 ? -3.964 1.236 1.248 1.00 92.75 418 TYR A CA 1
ATOM 3395 C C . TYR A 1 418 ? -2.823 0.263 0.982 1.00 92.75 418 TYR A C 1
ATOM 3397 O O . TYR A 1 418 ? -2.596 -0.622 1.792 1.00 92.75 418 TYR A O 1
ATOM 3405 N N . GLY A 1 419 ? -2.071 0.432 -0.103 1.00 92.69 419 GLY A N 1
ATOM 3406 C CA . GLY A 1 419 ? -1.043 -0.540 -0.464 1.00 92.69 419 GLY A CA 1
ATOM 3407 C C . GLY A 1 419 ? 0.081 -0.644 0.548 1.00 92.69 419 GLY A C 1
ATOM 3408 O O . GLY A 1 419 ? 0.451 -1.749 0.934 1.00 92.69 419 GLY A O 1
ATOM 3409 N N . SER A 1 420 ? 0.593 0.488 1.024 1.00 95.25 420 SER A N 1
ATOM 3410 C CA . SER A 1 420 ? 1.660 0.468 2.022 1.00 95.25 420 SER A CA 1
ATOM 3411 C C . SER A 1 420 ? 1.167 0.052 3.403 1.00 95.25 420 SER A C 1
ATOM 3413 O O . SER A 1 420 ? 1.837 -0.714 4.092 1.00 95.25 420 SER A O 1
ATOM 3415 N N . CYS A 1 421 ? -0.012 0.518 3.813 1.00 96.06 421 CYS A N 1
ATOM 3416 C CA . CYS A 1 421 ? -0.558 0.190 5.121 1.00 96.06 421 CYS A CA 1
ATOM 3417 C C . CYS A 1 421 ? -0.993 -1.283 5.203 1.00 96.06 421 CYS A C 1
ATOM 3419 O O . CYS A 1 421 ? -0.639 -1.964 6.161 1.00 96.06 421 CYS A O 1
ATOM 3421 N N . ILE A 1 422 ? -1.663 -1.815 4.174 1.00 93.25 422 ILE A N 1
ATOM 3422 C CA . ILE A 1 422 ? -2.008 -3.246 4.072 1.00 93.25 422 ILE A CA 1
ATOM 3423 C C . ILE A 1 422 ? -0.748 -4.111 4.002 1.00 93.25 422 ILE A C 1
ATOM 3425 O O . ILE A 1 422 ? -0.692 -5.153 4.654 1.00 93.25 422 ILE A O 1
ATOM 3429 N N . GLY A 1 423 ? 0.278 -3.679 3.263 1.00 93.12 423 GLY A N 1
ATOM 3430 C CA . GLY A 1 423 ? 1.544 -4.404 3.203 1.00 93.12 423 GLY A CA 1
ATOM 3431 C C . GLY A 1 423 ? 2.214 -4.538 4.570 1.00 93.12 423 GLY A C 1
ATOM 3432 O O . GLY A 1 423 ? 2.671 -5.622 4.919 1.00 93.12 423 GLY A O 1
ATOM 3433 N N . MET A 1 424 ? 2.207 -3.476 5.379 1.00 95.19 424 MET A N 1
ATOM 3434 C CA . MET A 1 424 ? 2.711 -3.531 6.755 1.00 95.19 424 MET A CA 1
ATOM 3435 C C . MET A 1 424 ? 1.815 -4.399 7.653 1.00 95.19 424 MET A C 1
ATOM 3437 O O . MET A 1 424 ? 2.316 -5.278 8.352 1.00 95.19 424 MET A O 1
ATOM 3441 N N . MET A 1 425 ? 0.491 -4.219 7.585 1.00 94.50 425 MET A N 1
ATOM 3442 C CA . MET A 1 425 ? -0.469 -4.992 8.387 1.00 94.50 425 MET A CA 1
ATOM 3443 C C . MET A 1 425 ? -0.465 -6.488 8.065 1.00 94.50 425 MET A C 1
ATOM 3445 O O . MET A 1 425 ? -0.725 -7.298 8.948 1.00 94.50 425 MET A O 1
ATOM 3449 N N . SER A 1 426 ? -0.105 -6.874 6.843 1.00 91.50 426 SER A N 1
ATOM 3450 C CA . SER A 1 426 ? 0.081 -8.277 6.463 1.00 91.50 426 SER A CA 1
ATOM 3451 C C . SER A 1 426 ? 1.138 -8.973 7.334 1.00 91.50 426 SER A C 1
ATOM 3453 O O . SER A 1 426 ? 0.921 -10.096 7.779 1.00 91.50 426 SER A O 1
ATOM 3455 N N . GLU A 1 427 ? 2.245 -8.293 7.660 1.00 91.25 427 GLU A N 1
ATOM 3456 C CA . GLU A 1 427 ? 3.279 -8.821 8.569 1.00 91.25 427 GLU A CA 1
ATOM 3457 C C . GLU A 1 427 ? 2.871 -8.784 10.051 1.00 91.25 427 GLU A C 1
ATOM 3459 O O . GLU A 1 427 ? 3.435 -9.524 10.864 1.00 91.25 427 GLU A O 1
ATOM 3464 N N . VAL A 1 428 ? 1.941 -7.898 10.420 1.00 93.12 428 VAL A N 1
ATOM 3465 C CA . VAL A 1 428 ? 1.339 -7.866 11.763 1.00 93.12 428 VAL A CA 1
ATOM 3466 C C . VAL A 1 428 ? 0.444 -9.083 11.949 1.00 93.12 428 VAL A C 1
ATOM 3468 O O . VAL A 1 428 ? 0.567 -9.782 12.948 1.00 93.12 428 VAL A O 1
ATOM 3471 N N . ILE A 1 429 ? -0.395 -9.377 10.958 1.00 91.25 429 ILE A N 1
ATOM 3472 C CA . ILE A 1 429 ? -1.324 -10.509 10.992 1.00 91.25 429 ILE A CA 1
ATOM 3473 C C . ILE A 1 429 ? -0.588 -11.844 10.961 1.00 91.25 429 ILE A C 1
ATOM 3475 O O . ILE A 1 429 ? -0.987 -12.763 11.660 1.00 91.25 429 ILE A O 1
ATOM 3479 N N . ASP A 1 430 ? 0.533 -11.946 10.244 1.00 88.94 430 ASP A N 1
ATOM 3480 C CA . ASP A 1 430 ? 1.393 -13.139 10.291 1.00 88.94 430 ASP A CA 1
ATOM 3481 C C . ASP A 1 430 ? 1.985 -13.419 11.694 1.00 88.94 430 ASP A C 1
ATOM 3483 O O . ASP A 1 430 ? 2.598 -14.467 11.898 1.00 88.94 430 ASP A O 1
ATOM 3487 N N . ARG A 1 431 ? 1.832 -12.496 12.659 1.00 89.25 431 ARG A N 1
ATOM 3488 C CA . ARG A 1 431 ? 2.220 -12.671 14.070 1.00 89.25 431 ARG A CA 1
ATOM 3489 C C . ARG A 1 431 ? 1.040 -12.857 15.026 1.00 89.25 431 ARG A C 1
ATOM 3491 O O . ARG A 1 431 ? 1.288 -13.061 16.214 1.00 89.25 431 ARG A O 1
ATOM 3498 N N . LEU A 1 432 ? -0.199 -12.745 14.550 1.00 88.19 432 LEU A N 1
ATOM 3499 C CA . LEU A 1 432 ? -1.365 -13.115 15.348 1.00 88.19 432 LEU A CA 1
ATOM 3500 C C . LEU A 1 432 ? -1.425 -14.654 15.476 1.00 88.19 432 LEU A C 1
ATOM 3502 O O . LEU A 1 432 ? -0.914 -15.342 14.586 1.00 88.19 432 LEU A O 1
ATOM 3506 N N . PRO A 1 433 ? -1.939 -15.178 16.604 1.00 76.19 433 PRO A N 1
ATOM 3507 C CA . PRO A 1 433 ? -1.980 -16.614 16.886 1.00 76.19 433 PRO A CA 1
ATOM 3508 C C . PRO A 1 433 ? -2.892 -17.413 15.950 1.00 76.19 433 PRO A C 1
ATOM 3510 O O . PRO A 1 433 ? -3.877 -16.836 15.436 1.00 76.19 433 PRO A O 1
#

Foldseek 3Di:
DDFPQDADDADDLPQFDDLVCLLVLLVVLLVVVVVVQVVVCVVDVASFDLFQPPDPLLSVLLSVLLNVVLVPDDPVLNRRSNLLSNLLRVHTACVVVCVLQVLLLLLLLVLVVQCVVVVNPVVLLVVLWDDPVVLQVVQDPDDPPPGPDDSSSSSRSSSLQQCLQCVVDNFDDSRHPDTRRLADSCLSVVNSCDPDSSNCSSVSSCVSHDPVLLVVLLVLLVQLLVLLVQLVSLLSVVLSVLLVVLSVVLSVLSVVLNVLSVVLLVVLVVVVVVVVVVVVVVVVVPDDPDDDDDDDDDDDDDDPPDVDDPRRSVRVVVPDDDDDDDDVVSVVSVVVSVVSSVVSVVSVVSSVVSVVLSVVCSVQLLAAPCLDLVNCVVRHDPVSNCSSNVDRPCPRLSSNSSSSSVCSSVSHSLNSSPSSSSSSSSVSSVPDD

Sequence (433 aa):
MKPITERLSMLENDMYVAPKDWMRRIRAGIQHIRQAHAKAMKKNKRISGGLLDLTPAMEKRRTAALMSSLENLSEERQKYADDWITLNIFSESYAPVQYDGHILTAAAIWILDRLTERNTSLDKIYQLLPRDDELLDDLFEVDVWDSQYDENFVASIEYVLFYRNQDIAPLESNGGEGYRVITSDLAADGKDHADVPSRQNFEALLSLLPQQVKDEAVKHFETCYQVWTDRFFAGIAYWQEQYIEKRDALNAIRKEINEVQDKLDKKAKQYIAERKRAKKAKKEAIKPANVLLRNPQQPNLPTLSTPGYAASPITAFLNGGFDNGLDPEIGVLLSRLKSLDDRHHKAADELDAVVSKRGKFLYMIVHRGYFTRDFVEEYFPEELHEKLLTPLSITDPFELCFALLYLVETGSDIPWLYGSCIGMMSEVIDRLP

Secondary structure (DSSP, 8-state):
-----SPPPPPP-TT---GGGHHHHHHHHHHHHHHHHHHHHHH-TT--GGGG--SHHHHHHHHHHHHHHHHTS-HHHHTTHHHHHHHHHSPPPSHHHHHHH-HHHHHHHHHHHHHHHTT--HHHHHTTS---HHHHTTT--S--TT-SS-HHHHHHHHHHHHTTTTTTSPPPB-SSSSB--SS-HHHHHT----SSHHHHHHHHHHHTS-HHHHHHHHHHHHHHHHHHHHHHHHHHHHHHHHHHHHHHHHHHHHHHHHHHHHHHHHHHHHHHHHHHHHHHHHHHH---S-----------------------HHHHHHHS---S---HHHHHHHHHHHHHHHHHHHHHHHHHHHHHHHHHHHHHTTSTTTTSHHHHHHHS-HHHHHHHT-----S-HHHHHHHHHHHHHTT-SGGG-HHHHHHHHHHHHTT--